Protein AF-A0AA38R5N2-F1 (afdb_monomer_lite)

Sequence (554 aa):
MSFAVANASRLKPEIRLAQAVSEFEASLSGEQKATFRAQRSKASLSPPQIGDVRAVVAEIDRTSGGKVGARCFGPRLISLLQAVQQFAGLGDILVGGSQNLIACGVWSVVRLTLLLLSGGASSLEKLSLLFMRVGRSAPRYELLAILYPRSKALRSDLSEYFIVVVKLCQHVMRLANKSVLATLIGSVDESSLKSLEADLELWSSSIREQVGILTSQRVEEEAKENSRFRSVVARMAVPLSQSKVFEMQLRWLKACSSYRHEKTWKFLRKRGNATAFKNDKEYRTWRTESRSSTFIVSGKLGSGKSILLANIVDDLSIGNKKANIMYFFCRHDDPESLTTRSVTGSFARQVLQFLFDNNDEIVKSLRSLRPPLDEDGILASLEYVIPREHCAYFILDGLDECDENARITILDTMRRFQDIFNLHLWELGTRDPGLLREIENALLEGAQGMFLWVVLQIDCICMEKTDGGIRESIGNLPSDLYSLFCRVLDKSKRLAPLFQPKILKCLLAAYRPLTAEELREALAVKAGITIRHRDWEVNDILSKFSSQQQESVL

Organism: NCBI:txid41990

Structure (mmCIF, N/CA/C/O backbone):
data_AF-A0AA38R5N2-F1
#
_entry.id   AF-A0AA38R5N2-F1
#
loop_
_atom_site.group_PDB
_atom_site.id
_atom_site.type_symbol
_atom_site.label_atom_id
_atom_site.label_alt_id
_atom_site.label_comp_id
_atom_site.label_asym_id
_atom_site.label_entity_id
_atom_site.label_seq_id
_atom_site.pdbx_PDB_ins_code
_atom_site.Cartn_x
_atom_site.Cartn_y
_atom_site.Cartn_z
_atom_site.occupancy
_atom_site.B_iso_or_equiv
_atom_site.auth_seq_id
_atom_site.auth_comp_id
_atom_site.auth_asym_id
_atom_site.auth_atom_id
_atom_site.pdbx_PDB_model_num
ATOM 1 N N . MET A 1 1 ? -33.675 17.763 23.054 1.00 36.62 1 MET A N 1
ATOM 2 C CA . MET A 1 1 ? -32.338 17.446 22.493 1.00 36.62 1 MET A CA 1
ATOM 3 C C . MET A 1 1 ? -31.147 17.939 23.336 1.00 36.62 1 MET A C 1
ATOM 5 O O . MET A 1 1 ? -30.053 17.450 23.102 1.00 36.62 1 MET A O 1
ATOM 9 N N . SER A 1 2 ? -31.295 18.822 24.337 1.00 36.31 2 SER A N 1
ATOM 10 C CA . SER A 1 2 ? -30.145 19.353 25.109 1.00 36.31 2 SER A CA 1
ATOM 11 C C . SER A 1 2 ? -29.443 18.346 26.042 1.00 36.31 2 SER A C 1
ATOM 13 O O . SER A 1 2 ? -28.222 18.382 26.163 1.00 36.31 2 SER A O 1
ATOM 15 N N . PHE A 1 3 ? -30.173 17.407 26.659 1.00 30.20 3 PHE A N 1
ATOM 16 C CA . PHE A 1 3 ? -29.597 16.448 27.622 1.00 30.20 3 PHE A CA 1
ATOM 17 C C . PHE A 1 3 ? -28.591 15.444 27.023 1.00 30.20 3 PHE A C 1
ATOM 19 O O . PHE A 1 3 ? -27.692 14.988 27.726 1.00 30.20 3 PHE A O 1
ATOM 26 N N . ALA A 1 4 ? -28.703 15.111 25.732 1.00 36.00 4 ALA A N 1
ATOM 27 C CA . ALA A 1 4 ? -27.785 14.172 25.078 1.00 36.00 4 ALA A CA 1
ATOM 28 C C . ALA A 1 4 ? -26.393 14.787 24.834 1.00 36.00 4 ALA A C 1
ATOM 30 O O . ALA A 1 4 ? -25.376 14.115 24.993 1.00 36.00 4 ALA A O 1
ATOM 31 N N . VAL A 1 5 ? -26.342 16.083 24.507 1.00 37.44 5 VAL A N 1
ATOM 32 C CA . VAL A 1 5 ? -25.090 16.805 24.225 1.00 37.44 5 VAL A CA 1
ATOM 33 C C . VAL A 1 5 ? -24.289 17.043 25.512 1.00 37.44 5 VAL A C 1
ATOM 35 O O . VAL A 1 5 ? -23.068 16.907 25.511 1.00 37.44 5 VAL A O 1
ATOM 38 N N . ALA A 1 6 ? -24.967 17.315 26.633 1.00 33.97 6 ALA A N 1
ATOM 39 C CA . ALA A 1 6 ? -24.325 17.560 27.928 1.00 33.97 6 ALA A CA 1
ATOM 40 C C . ALA A 1 6 ? -23.650 16.317 28.546 1.00 33.97 6 ALA A C 1
ATOM 42 O O . ALA A 1 6 ? -22.677 16.457 29.283 1.00 33.97 6 ALA A O 1
ATOM 43 N N . ASN A 1 7 ? -24.131 15.104 28.244 1.00 39.25 7 ASN A N 1
ATOM 44 C CA . ASN A 1 7 ? -23.520 13.863 28.737 1.00 39.25 7 ASN A CA 1
ATOM 45 C C . ASN A 1 7 ? -22.352 13.366 27.871 1.00 39.25 7 ASN A C 1
ATOM 47 O O . ASN A 1 7 ? -21.502 12.631 28.374 1.00 39.25 7 ASN A O 1
ATOM 51 N N . ALA A 1 8 ? -22.261 13.784 26.603 1.00 44.62 8 ALA A N 1
ATOM 52 C CA . ALA A 1 8 ? -21.183 13.360 25.710 1.00 44.62 8 ALA A CA 1
ATOM 53 C C . ALA A 1 8 ? -19.791 13.725 26.265 1.00 44.62 8 ALA A C 1
ATOM 55 O O . ALA A 1 8 ? -18.882 12.901 26.231 1.00 44.62 8 ALA A O 1
ATOM 56 N N . SER A 1 9 ? -19.632 14.907 26.869 1.00 48.47 9 SER A N 1
ATOM 57 C CA . SER A 1 9 ? -18.353 15.378 27.432 1.00 48.47 9 SER A CA 1
ATOM 58 C C . SER A 1 9 ? -17.844 14.586 28.647 1.00 48.47 9 SER A C 1
ATOM 60 O O . SER A 1 9 ? -16.679 14.729 29.012 1.00 48.47 9 SER A O 1
ATOM 62 N N . ARG A 1 10 ? -18.672 13.730 29.267 1.00 59.59 10 ARG A N 1
ATOM 63 C CA . ARG A 1 10 ? -18.277 12.863 30.398 1.00 59.59 10 ARG A CA 1
ATOM 64 C C . ARG A 1 10 ? -17.875 11.445 29.982 1.00 59.59 10 ARG A C 1
ATOM 66 O O . ARG A 1 10 ? -17.356 10.694 30.807 1.00 59.59 10 ARG A O 1
ATOM 73 N N . LEU A 1 11 ? -18.122 11.053 28.732 1.00 75.25 11 LEU A N 1
ATOM 74 C CA . LEU A 1 11 ? -17.823 9.708 28.245 1.00 75.25 11 LEU A CA 1
ATOM 75 C C . LEU A 1 11 ? -16.358 9.583 27.813 1.00 75.25 11 LEU A C 1
ATOM 77 O O . LEU A 1 11 ? -15.803 10.472 27.157 1.00 75.25 11 LEU A O 1
ATOM 81 N N . LYS A 1 12 ? -15.746 8.436 28.144 1.00 85.06 12 LYS A N 1
ATOM 82 C CA . LYS A 1 12 ? -14.388 8.096 27.698 1.00 85.06 12 LYS A CA 1
ATOM 83 C C . LYS A 1 12 ? -14.304 8.157 26.156 1.00 85.06 12 LYS A C 1
ATOM 85 O O . LYS A 1 12 ? -15.274 7.747 25.508 1.00 85.06 12 LYS A O 1
ATOM 90 N N . PRO A 1 13 ? -13.190 8.627 25.564 1.00 85.88 13 PRO A N 1
ATOM 91 C CA . PRO A 1 13 ? -13.033 8.754 24.111 1.00 85.88 13 PRO A CA 1
ATOM 92 C C . PRO A 1 13 ? -13.391 7.481 23.331 1.00 85.88 13 PRO A C 1
ATOM 94 O O . PRO A 1 13 ? -14.073 7.552 22.313 1.00 85.88 13 PRO A O 1
ATOM 97 N N . GLU A 1 14 ? -13.034 6.304 23.846 1.00 83.69 14 GLU A N 1
ATOM 98 C CA . GLU A 1 14 ? -13.317 5.010 23.216 1.00 83.69 14 GLU A CA 1
ATOM 99 C C . GLU A 1 14 ? -14.833 4.728 23.131 1.00 83.69 14 GLU A C 1
ATOM 101 O O . GLU A 1 14 ? -15.327 4.182 22.143 1.00 83.69 14 GLU A O 1
ATOM 106 N N . ILE A 1 15 ? -15.598 5.158 24.144 1.00 86.12 15 ILE A N 1
ATOM 107 C CA . ILE A 1 15 ? -17.066 5.045 24.180 1.00 86.12 15 ILE A CA 1
ATOM 108 C C . ILE A 1 15 ? -17.693 6.043 23.201 1.00 86.12 15 ILE A C 1
ATOM 110 O O . ILE A 1 15 ? -18.629 5.696 22.482 1.00 86.12 15 ILE A O 1
ATOM 114 N N . ARG A 1 16 ? -17.152 7.266 23.114 1.00 91.06 16 ARG A N 1
ATOM 115 C CA . ARG A 1 16 ? -17.596 8.260 22.124 1.00 91.06 16 ARG A CA 1
ATOM 116 C C . ARG A 1 16 ? -17.318 7.821 20.688 1.00 91.06 16 ARG A C 1
ATOM 118 O O . ARG A 1 16 ? -18.138 8.092 19.816 1.00 91.06 16 ARG A O 1
ATOM 125 N N . LEU A 1 17 ? -16.227 7.098 20.439 1.00 91.50 17 LEU A N 1
ATOM 126 C CA . LEU A 1 17 ? -15.952 6.499 19.133 1.00 91.50 17 LEU A CA 1
ATOM 127 C C . LEU A 1 17 ? -16.977 5.406 18.794 1.00 91.50 17 LEU A C 1
ATOM 129 O O . LEU A 1 17 ? -17.534 5.408 17.696 1.00 91.50 17 LEU A O 1
ATOM 133 N N . ALA A 1 18 ? -17.297 4.525 19.750 1.00 88.62 18 ALA A N 1
ATOM 134 C CA . ALA A 1 18 ? -18.359 3.529 19.591 1.00 88.62 18 ALA A CA 1
ATOM 135 C C . ALA A 1 18 ? -19.725 4.175 19.291 1.00 88.62 18 ALA A C 1
ATOM 137 O O . ALA A 1 18 ? -20.458 3.711 18.412 1.00 88.62 18 ALA A O 1
ATOM 138 N N . GLN A 1 19 ? -20.044 5.271 19.985 1.00 91.56 19 GLN A N 1
ATOM 139 C CA . GLN A 1 19 ? -21.247 6.065 19.753 1.00 91.56 19 GLN A CA 1
ATOM 140 C C . GLN A 1 19 ? -21.249 6.680 18.345 1.00 91.56 19 GLN A C 1
ATOM 142 O O . GLN A 1 19 ? -22.206 6.467 17.610 1.00 91.56 19 GLN A O 1
ATOM 147 N N . ALA A 1 20 ? -20.173 7.349 17.919 1.00 92.94 20 ALA A N 1
ATOM 148 C CA . ALA A 1 20 ? -20.084 7.980 16.598 1.00 92.94 20 ALA A CA 1
ATOM 149 C C . ALA A 1 20 ? -20.241 6.973 15.438 1.00 92.94 20 ALA A C 1
ATOM 151 O O . ALA A 1 20 ? -20.910 7.264 14.441 1.00 92.94 20 ALA A O 1
ATOM 152 N N . VAL A 1 21 ? -19.668 5.769 15.572 1.00 92.25 21 VAL A N 1
ATOM 153 C CA . VAL A 1 21 ? -19.854 4.664 14.610 1.00 92.25 21 VAL A CA 1
ATOM 154 C C . VAL A 1 21 ? -21.311 4.178 14.600 1.00 92.25 21 VAL A C 1
ATOM 156 O O . VAL A 1 21 ? -21.865 3.920 13.532 1.00 92.25 21 VAL A O 1
ATOM 159 N N . SER A 1 22 ? -21.956 4.097 15.766 1.00 91.69 22 SER A N 1
ATOM 160 C CA . SER A 1 22 ? -23.364 3.687 15.887 1.00 91.69 22 SER A CA 1
ATOM 161 C C . SER A 1 22 ? -24.330 4.741 15.325 1.00 91.69 22 SER A C 1
ATOM 163 O O . SER A 1 22 ? -25.304 4.397 14.661 1.00 91.69 22 SER A O 1
ATOM 165 N N . GLU A 1 23 ? -24.033 6.027 15.522 1.00 92.00 23 GLU A N 1
ATOM 166 C CA . GLU A 1 23 ? -24.751 7.158 14.921 1.00 92.00 23 GLU A CA 1
ATOM 167 C C . GLU A 1 23 ? -24.590 7.187 13.394 1.00 92.00 23 GLU A C 1
ATOM 169 O O . GLU A 1 23 ? -25.559 7.448 12.681 1.00 92.00 23 GLU A O 1
ATOM 174 N N . PHE A 1 24 ? -23.402 6.849 12.871 1.00 92.00 24 PHE A N 1
ATOM 175 C CA . PHE A 1 24 ? -23.219 6.653 11.430 1.00 92.00 24 PHE A CA 1
ATOM 176 C C . PHE A 1 24 ? -24.101 5.502 10.927 1.00 92.00 24 PHE A C 1
ATOM 178 O O . PHE A 1 24 ? -24.871 5.715 9.994 1.00 92.00 24 PHE A O 1
ATOM 185 N N . GLU A 1 25 ? -24.075 4.327 11.571 1.00 91.50 25 GLU A N 1
ATOM 186 C CA . GLU A 1 25 ? -24.919 3.177 11.199 1.00 91.50 25 GLU A CA 1
ATOM 187 C C . GLU A 1 25 ? -26.427 3.508 11.243 1.00 91.50 25 GLU A C 1
ATOM 189 O O . GLU A 1 25 ? -27.204 3.017 10.419 1.00 91.50 25 GLU A O 1
ATOM 194 N N . ALA A 1 26 ? -26.857 4.356 12.181 1.00 89.00 26 ALA A N 1
ATOM 195 C CA . ALA A 1 26 ? -28.236 4.831 12.279 1.00 89.00 26 ALA A CA 1
ATOM 196 C C . ALA A 1 26 ? -28.640 5.797 11.147 1.00 89.00 26 ALA A C 1
ATOM 198 O O . ALA A 1 26 ? -29.826 5.892 10.842 1.00 89.00 26 ALA A O 1
ATOM 199 N N . SER A 1 27 ? -27.680 6.478 10.511 1.00 87.12 27 SER A N 1
ATOM 200 C CA . SER A 1 27 ? -27.918 7.428 9.410 1.00 87.12 27 SER A CA 1
ATOM 201 C C . SER A 1 27 ? -28.007 6.793 8.010 1.00 87.12 27 SER A C 1
ATOM 203 O O . SER A 1 27 ? -28.293 7.494 7.038 1.00 87.12 27 SER A O 1
ATOM 205 N N . LEU A 1 28 ? -27.758 5.484 7.897 1.00 87.44 28 LEU A N 1
ATOM 206 C CA . LEU A 1 28 ? -27.750 4.737 6.634 1.00 87.44 28 LEU A CA 1
ATOM 207 C C . LEU A 1 28 ? -29.149 4.248 6.222 1.00 87.44 28 LEU A C 1
ATOM 209 O O . LEU A 1 28 ? -29.968 3.887 7.070 1.00 87.44 28 LEU A O 1
ATOM 213 N N . SER A 1 29 ? -29.389 4.138 4.910 1.00 86.12 29 SER A N 1
ATOM 214 C CA . SER A 1 29 ? -30.563 3.428 4.373 1.00 86.12 29 SER A CA 1
ATOM 215 C C . SER A 1 29 ? -30.505 1.921 4.681 1.00 86.12 29 SER A C 1
ATOM 217 O O . SER A 1 29 ? -29.450 1.394 5.030 1.00 86.12 29 SER A O 1
ATOM 219 N N . GLY A 1 30 ? -31.620 1.194 4.532 1.00 86.69 30 GLY A N 1
ATOM 220 C CA . GLY A 1 30 ? -31.679 -0.245 4.845 1.00 86.69 30 GLY A CA 1
ATOM 221 C C . GLY A 1 30 ? -30.614 -1.088 4.124 1.00 86.69 30 GLY A C 1
ATOM 222 O O . GLY A 1 30 ? -29.920 -1.884 4.757 1.00 86.69 30 GLY A O 1
ATOM 223 N N . GLU A 1 31 ? -30.420 -0.854 2.825 1.00 86.06 31 GLU A N 1
ATOM 224 C CA . GLU A 1 31 ? -29.414 -1.533 1.996 1.00 86.06 31 GLU A CA 1
ATOM 225 C C . GLU A 1 31 ? -27.975 -1.132 2.368 1.00 86.06 31 GLU A C 1
ATOM 227 O O . GLU A 1 31 ? -27.096 -1.985 2.540 1.00 86.06 31 GLU A O 1
ATOM 232 N N . GLN A 1 32 ? -27.735 0.167 2.579 1.00 87.25 32 GLN A N 1
ATOM 233 C CA . GLN A 1 32 ? -26.442 0.683 3.040 1.00 87.25 32 GLN A CA 1
ATOM 234 C C . GLN A 1 32 ? -26.071 0.097 4.411 1.00 87.25 32 GLN A C 1
ATOM 236 O O . GLN A 1 32 ? -24.919 -0.265 4.644 1.00 87.25 32 GLN A O 1
ATOM 241 N N . LYS A 1 33 ? -27.053 -0.051 5.308 1.00 90.44 33 LYS A N 1
ATOM 242 C CA . LYS A 1 33 ? -26.898 -0.613 6.654 1.00 90.44 33 LYS A CA 1
ATOM 243 C C . LYS A 1 33 ? -26.622 -2.116 6.628 1.00 90.44 33 LYS A C 1
ATOM 245 O O . LYS A 1 33 ? -25.773 -2.584 7.385 1.00 90.44 33 LYS A O 1
ATOM 250 N N . ALA A 1 34 ? -27.274 -2.868 5.738 1.00 88.81 34 ALA A N 1
ATOM 251 C CA . ALA A 1 34 ? -26.954 -4.276 5.499 1.00 88.81 34 ALA A CA 1
ATOM 252 C C . ALA A 1 34 ? -25.512 -4.437 4.984 1.00 88.81 34 ALA A C 1
ATOM 254 O O . ALA A 1 34 ? -24.736 -5.218 5.539 1.00 88.81 34 ALA A O 1
ATOM 255 N N . THR A 1 35 ? -25.119 -3.618 4.002 1.00 87.81 35 THR A N 1
ATOM 256 C CA . THR A 1 35 ? -23.755 -3.585 3.450 1.00 87.81 35 THR A CA 1
ATOM 257 C C . THR A 1 35 ? -22.715 -3.233 4.518 1.00 87.81 35 THR A C 1
ATOM 259 O O . THR A 1 35 ? -21.699 -3.919 4.641 1.00 87.81 35 THR A O 1
ATOM 262 N N . PHE A 1 36 ? -22.977 -2.208 5.336 1.00 90.56 36 PHE A N 1
ATOM 263 C CA . PHE A 1 36 ? -22.122 -1.804 6.454 1.00 90.56 36 PHE A CA 1
ATOM 264 C C . PHE A 1 36 ? -21.910 -2.942 7.457 1.00 90.56 36 PHE A C 1
ATOM 266 O O . PHE A 1 36 ? -20.774 -3.246 7.817 1.00 90.56 36 PHE A O 1
ATOM 273 N N . ARG A 1 37 ? -22.997 -3.600 7.881 1.00 89.56 37 ARG A N 1
ATOM 274 C CA . ARG A 1 37 ? -22.950 -4.716 8.837 1.00 89.56 37 ARG A CA 1
ATOM 275 C C . ARG A 1 37 ? -22.151 -5.891 8.287 1.00 89.56 37 ARG A C 1
ATOM 277 O O . ARG A 1 37 ? -21.267 -6.378 8.980 1.00 89.56 37 ARG A O 1
ATOM 284 N N . ALA A 1 38 ? -22.385 -6.284 7.034 1.00 87.12 38 ALA A N 1
ATOM 285 C CA . ALA A 1 38 ? -21.628 -7.353 6.385 1.00 87.12 38 ALA A CA 1
ATOM 286 C C . ALA A 1 38 ? -20.121 -7.035 6.301 1.00 87.12 38 ALA A C 1
ATOM 288 O O . ALA A 1 38 ? -19.290 -7.890 6.611 1.00 87.12 38 ALA A O 1
ATOM 289 N N . GLN A 1 39 ? -19.753 -5.796 5.945 1.00 86.12 39 GLN A N 1
ATOM 290 C CA . GLN A 1 39 ? -18.352 -5.354 5.928 1.00 86.12 39 GLN A CA 1
ATOM 291 C C . GLN A 1 39 ? -17.728 -5.365 7.331 1.00 86.12 39 GLN A C 1
ATOM 293 O O . GLN A 1 39 ? -16.624 -5.886 7.497 1.00 86.12 39 GLN A O 1
ATOM 298 N N . ARG A 1 40 ? -18.450 -4.865 8.341 1.00 87.31 40 ARG A N 1
ATOM 299 C CA . ARG A 1 40 ? -17.993 -4.805 9.736 1.00 87.31 40 ARG A CA 1
ATOM 300 C C . ARG A 1 40 ? -17.796 -6.193 10.338 1.00 87.31 40 ARG A C 1
ATOM 302 O O . ARG A 1 40 ? -16.748 -6.435 10.925 1.00 87.31 40 ARG A O 1
ATOM 309 N N . SER A 1 41 ? -18.749 -7.107 10.139 1.00 85.25 41 SER A N 1
ATOM 310 C CA . SER A 1 41 ? -18.642 -8.504 10.578 1.00 85.25 41 SER A CA 1
ATOM 311 C C . SER A 1 41 ? -17.479 -9.233 9.905 1.00 85.25 41 SER A C 1
ATOM 313 O O . SER A 1 41 ? -16.776 -9.992 10.568 1.00 85.25 41 SER A O 1
ATOM 315 N N . LYS A 1 42 ? -17.224 -8.977 8.612 1.00 82.88 42 LYS A N 1
ATOM 316 C CA . LYS A 1 42 ? -16.051 -9.536 7.930 1.00 82.88 42 LYS A CA 1
ATOM 317 C C . LYS A 1 42 ? -14.746 -8.998 8.530 1.00 82.88 42 LYS A C 1
ATOM 319 O O . LYS A 1 42 ? -13.857 -9.786 8.831 1.00 82.88 42 LYS A O 1
ATOM 324 N N . ALA A 1 43 ? -14.648 -7.683 8.728 1.00 81.00 43 ALA A N 1
ATOM 325 C CA . ALA A 1 43 ? -13.458 -7.045 9.287 1.00 81.00 43 ALA A CA 1
ATOM 326 C C . ALA A 1 43 ? -13.172 -7.480 10.739 1.00 81.00 43 ALA A C 1
ATOM 328 O O . ALA A 1 43 ? -12.017 -7.626 11.109 1.00 81.00 43 ALA A O 1
ATOM 329 N N . SER A 1 44 ? -14.197 -7.769 11.551 1.00 78.62 44 SER A N 1
ATOM 330 C CA . SER A 1 44 ? -13.994 -8.300 12.909 1.00 78.62 44 SER A CA 1
ATOM 331 C C . SER A 1 44 ? -13.537 -9.763 12.968 1.00 78.62 44 SER A C 1
ATOM 333 O O . SER A 1 44 ? -13.075 -10.194 14.016 1.00 78.62 44 SER A O 1
ATOM 335 N N . LEU A 1 45 ? -13.693 -10.535 11.884 1.00 77.00 45 LEU A N 1
ATOM 336 C CA . LEU A 1 45 ? -13.188 -11.915 11.781 1.00 77.00 45 LEU A CA 1
ATOM 337 C C . LEU A 1 45 ? -11.758 -11.979 11.229 1.00 77.00 45 LEU A C 1
ATOM 339 O O . LEU A 1 45 ? -11.052 -12.955 11.452 1.00 77.00 45 LEU A O 1
ATOM 343 N N . SER A 1 46 ? -11.361 -10.964 10.466 1.00 75.56 46 SER A N 1
ATOM 344 C CA . SER A 1 46 ? -10.030 -10.800 9.894 1.00 75.56 46 SER A CA 1
ATOM 345 C C . SER A 1 46 ? -9.804 -9.298 9.741 1.00 75.56 46 SER A C 1
ATOM 347 O O . SER A 1 46 ? -10.410 -8.708 8.835 1.00 75.56 46 SER A O 1
ATOM 349 N N . PRO A 1 47 ? -8.979 -8.669 10.601 1.00 78.12 47 PRO A N 1
ATOM 350 C CA . PRO A 1 47 ? -8.690 -7.243 10.517 1.00 78.12 47 PRO A CA 1
ATOM 351 C C . PRO A 1 47 ? -8.224 -6.855 9.109 1.00 78.12 47 PRO A C 1
ATOM 353 O O . PRO A 1 47 ? -7.579 -7.666 8.436 1.00 78.12 47 PRO A O 1
ATOM 356 N N . PRO A 1 48 ? -8.553 -5.641 8.633 1.00 82.12 48 PRO A N 1
ATOM 357 C CA . PRO A 1 48 ? -8.167 -5.216 7.298 1.00 82.12 48 PRO A CA 1
ATOM 358 C C . PRO A 1 48 ? -6.645 -5.183 7.181 1.00 82.12 48 PRO A C 1
ATOM 360 O O . PRO A 1 48 ? -5.957 -4.651 8.055 1.00 82.12 48 PRO A O 1
ATOM 363 N N . GLN A 1 49 ? -6.128 -5.713 6.079 1.00 79.00 49 GLN A N 1
ATOM 364 C CA . GLN A 1 49 ? -4.695 -5.769 5.806 1.00 79.00 49 GLN A CA 1
ATOM 365 C C . GLN A 1 49 ? -4.273 -4.705 4.792 1.00 79.00 49 GLN A C 1
ATOM 367 O O . GLN A 1 49 ? -5.102 -4.042 4.159 1.00 79.00 49 GLN A O 1
ATOM 372 N N . ILE A 1 50 ? -2.964 -4.540 4.585 1.00 76.25 50 ILE A N 1
ATOM 373 C CA . ILE A 1 50 ? -2.448 -3.584 3.591 1.00 76.25 50 ILE A CA 1
ATOM 374 C C . ILE A 1 50 ? -2.946 -3.896 2.163 1.00 76.25 50 ILE A C 1
ATOM 376 O O . ILE A 1 50 ? -3.102 -2.986 1.347 1.00 76.25 50 ILE A O 1
ATOM 380 N N . GLY A 1 51 ? -3.266 -5.164 1.874 1.00 74.38 51 GLY A N 1
ATOM 381 C CA . GLY A 1 51 ? -3.928 -5.591 0.638 1.00 74.38 51 GLY A CA 1
ATOM 382 C C . GLY A 1 51 ? -5.365 -5.072 0.496 1.00 74.38 51 GLY A C 1
ATOM 383 O O . GLY A 1 51 ? -5.742 -4.628 -0.588 1.00 74.38 51 GLY A O 1
ATOM 384 N N . ASP A 1 52 ? -6.150 -5.017 1.580 1.00 83.44 52 ASP A N 1
ATOM 385 C CA . ASP A 1 52 ? -7.521 -4.485 1.543 1.00 83.44 52 ASP A CA 1
ATOM 386 C C . ASP A 1 52 ? -7.549 -2.990 1.201 1.00 83.44 52 ASP A C 1
ATOM 388 O O . ASP A 1 52 ? -8.465 -2.535 0.515 1.00 83.44 52 ASP A O 1
ATOM 392 N N . VAL A 1 53 ? -6.533 -2.221 1.614 1.00 86.12 53 VAL A N 1
ATOM 393 C CA . VAL A 1 53 ? -6.380 -0.809 1.215 1.00 86.12 53 VAL A CA 1
ATOM 394 C C . VAL A 1 53 ? -6.236 -0.678 -0.301 1.00 86.12 53 VAL A C 1
ATOM 396 O O . VAL A 1 53 ? -6.902 0.169 -0.901 1.00 86.12 53 VAL A O 1
ATOM 399 N N . ARG A 1 54 ? -5.413 -1.530 -0.928 1.00 82.88 54 ARG A N 1
ATOM 400 C CA . ARG A 1 54 ? -5.252 -1.562 -2.392 1.00 82.88 54 ARG A CA 1
ATOM 401 C C . ARG A 1 54 ? -6.553 -1.987 -3.065 1.00 82.88 54 ARG A C 1
ATOM 403 O O . ARG A 1 54 ? -6.995 -1.317 -3.988 1.00 82.88 54 ARG A O 1
ATOM 410 N N . ALA A 1 55 ? -7.220 -3.020 -2.550 1.00 82.62 55 ALA A N 1
ATOM 411 C CA . ALA A 1 55 ? -8.496 -3.487 -3.085 1.00 82.62 55 ALA A CA 1
ATOM 412 C C . ALA A 1 55 ? -9.604 -2.414 -3.016 1.00 82.62 55 ALA A C 1
ATOM 414 O O . ALA A 1 55 ? -10.334 -2.249 -3.988 1.00 82.62 55 ALA A O 1
ATOM 415 N N . VAL A 1 56 ? -9.717 -1.644 -1.920 1.00 86.19 56 VAL A N 1
ATOM 416 C CA . VAL A 1 56 ? -10.629 -0.478 -1.827 1.00 86.19 56 VAL A CA 1
ATOM 417 C C . VAL A 1 56 ? -10.300 0.556 -2.906 1.00 86.19 56 VAL A C 1
ATOM 419 O O . VAL A 1 56 ? -11.191 1.041 -3.598 1.00 86.19 56 VAL A O 1
ATOM 422 N N . VAL A 1 57 ? -9.020 0.897 -3.044 1.00 85.38 57 VAL A N 1
ATOM 423 C CA . VAL A 1 57 ? -8.525 1.913 -3.981 1.00 85.38 57 VAL A CA 1
ATOM 424 C C . VAL A 1 57 ? -8.780 1.522 -5.434 1.00 85.38 57 VAL A C 1
ATOM 426 O O . VAL A 1 57 ? -9.352 2.311 -6.184 1.00 85.38 57 VAL A O 1
ATOM 429 N N . ALA A 1 58 ? -8.434 0.294 -5.804 1.00 79.94 58 ALA A N 1
ATOM 430 C CA . ALA A 1 58 ? -8.643 -0.246 -7.137 1.00 79.94 58 ALA A CA 1
ATOM 431 C C . ALA A 1 58 ? -10.143 -0.398 -7.464 1.00 79.94 58 ALA A C 1
ATOM 433 O O . ALA A 1 58 ? -10.562 -0.171 -8.597 1.00 79.94 58 ALA A O 1
ATOM 434 N N . GLU A 1 59 ? -10.982 -0.716 -6.471 1.00 82.94 59 GLU A N 1
ATOM 435 C CA . GLU A 1 59 ? -12.441 -0.768 -6.623 1.00 82.94 59 GLU A CA 1
ATOM 436 C C . GLU A 1 59 ? -13.049 0.621 -6.892 1.00 82.94 59 GLU A C 1
ATOM 438 O O . GLU A 1 59 ? -13.889 0.733 -7.784 1.00 82.94 59 GLU A O 1
ATOM 443 N N . ILE A 1 60 ? -12.572 1.672 -6.209 1.00 80.44 60 ILE A N 1
ATOM 444 C CA . ILE A 1 60 ? -12.963 3.078 -6.442 1.00 80.44 60 ILE A CA 1
ATOM 445 C C . ILE A 1 60 ? -12.485 3.574 -7.811 1.00 80.44 60 ILE A C 1
ATOM 447 O O . ILE A 1 60 ? -13.249 4.207 -8.540 1.00 80.44 60 ILE A O 1
ATOM 451 N N . ASP A 1 61 ? -11.237 3.291 -8.192 1.00 77.81 61 ASP A N 1
ATOM 452 C CA . ASP A 1 61 ? -10.720 3.671 -9.512 1.00 77.81 61 ASP A CA 1
ATOM 453 C C . ASP A 1 61 ? -11.454 2.915 -10.637 1.00 77.81 61 ASP A C 1
ATOM 455 O O . ASP A 1 61 ? -11.675 3.480 -11.706 1.00 77.81 61 ASP A O 1
ATOM 459 N N . ARG A 1 62 ? -11.918 1.678 -10.401 1.00 76.06 62 ARG A N 1
ATOM 460 C CA . ARG A 1 62 ? -12.737 0.913 -11.360 1.00 76.06 62 ARG A CA 1
ATOM 461 C C . ARG A 1 62 ? -14.130 1.514 -11.562 1.00 76.06 62 ARG A C 1
ATOM 463 O O . ARG A 1 62 ? -14.581 1.583 -12.702 1.00 76.06 62 ARG A O 1
ATOM 470 N N . THR A 1 63 ? -14.824 1.913 -10.496 1.00 72.38 63 THR A N 1
ATOM 471 C CA . THR A 1 63 ? -16.167 2.521 -10.597 1.00 72.38 63 THR A CA 1
ATOM 472 C C . THR A 1 63 ? -16.118 3.941 -11.159 1.00 72.38 63 THR A C 1
ATOM 474 O O . THR A 1 63 ? -16.992 4.318 -11.934 1.00 72.38 63 THR A O 1
ATOM 477 N N . SER A 1 64 ? -15.060 4.693 -10.849 1.00 67.38 64 SER A N 1
ATOM 478 C CA . SER A 1 64 ? -14.854 6.066 -11.338 1.00 67.38 64 SER A CA 1
ATOM 479 C C . SER A 1 64 ? -14.270 6.123 -12.759 1.00 67.38 64 SER A C 1
ATOM 481 O O . SER A 1 64 ? -14.429 7.116 -13.467 1.00 67.38 64 SER A O 1
ATOM 483 N N . GLY A 1 65 ? -13.550 5.074 -13.170 1.00 56.94 65 GLY A N 1
ATOM 484 C CA . GLY A 1 65 ? -12.649 5.062 -14.325 1.00 56.94 65 GLY A CA 1
ATOM 485 C C . GLY A 1 65 ? -13.198 4.422 -15.601 1.00 56.94 65 GLY A C 1
ATOM 486 O O . GLY A 1 65 ? -12.411 3.933 -16.406 1.00 56.94 65 GLY A O 1
ATOM 487 N N . GLY A 1 66 ? -14.518 4.406 -15.807 1.00 52.31 66 GLY A N 1
ATOM 488 C CA . GLY A 1 66 ? -15.185 3.729 -16.935 1.00 52.31 66 GLY A CA 1
ATOM 489 C C . GLY A 1 66 ? -14.905 4.275 -18.350 1.00 52.31 66 GLY A C 1
ATOM 490 O O . GLY A 1 66 ? -15.625 3.924 -19.280 1.00 52.31 66 GLY A O 1
ATOM 491 N N . LYS A 1 67 ? -13.899 5.141 -18.532 1.00 46.44 67 LYS A N 1
ATOM 492 C CA . LYS A 1 67 ? -13.463 5.690 -19.827 1.00 46.44 67 LYS A CA 1
ATOM 493 C C . LYS A 1 67 ? -11.935 5.701 -19.913 1.00 46.44 67 LYS A C 1
ATOM 495 O O . LYS A 1 67 ? -11.253 5.961 -18.920 1.00 46.44 67 LYS A O 1
ATOM 500 N N . VAL A 1 68 ? -11.399 5.468 -21.112 1.00 38.44 68 VAL A N 1
ATOM 501 C CA . VAL A 1 68 ? -9.968 5.651 -21.409 1.00 38.44 68 VAL A CA 1
ATOM 502 C C . VAL A 1 68 ? -9.577 7.099 -21.076 1.00 38.44 68 VAL A C 1
ATOM 504 O O . VAL A 1 68 ? -10.311 8.026 -21.408 1.00 38.44 68 VAL A O 1
ATOM 507 N N . GLY A 1 69 ? -8.467 7.292 -20.357 1.00 46.50 69 GLY A N 1
ATOM 508 C CA . GLY A 1 69 ? -8.020 8.616 -19.892 1.00 46.50 69 GLY A CA 1
ATOM 509 C C . GLY A 1 69 ? -8.698 9.156 -18.618 1.00 46.50 69 GLY A C 1
ATOM 510 O O . GLY A 1 69 ? -8.388 10.269 -18.197 1.00 46.50 69 GLY A O 1
ATOM 511 N N . ALA A 1 70 ? -9.595 8.404 -17.966 1.00 54.94 70 ALA A N 1
ATOM 512 C CA . ALA A 1 70 ? -10.233 8.846 -16.721 1.00 54.94 70 ALA A CA 1
ATOM 513 C C . ALA A 1 70 ? -9.237 9.028 -15.550 1.00 54.94 70 ALA A C 1
ATO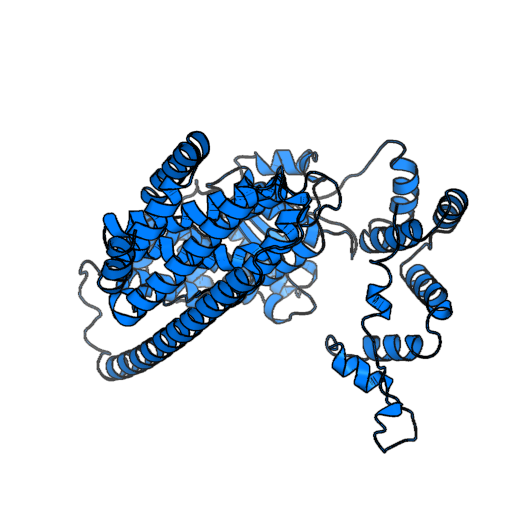M 515 O O . ALA A 1 70 ? -8.266 8.281 -15.407 1.00 54.94 70 ALA A O 1
ATOM 516 N N . ARG A 1 71 ? -9.509 10.017 -14.682 1.00 61.53 71 ARG A N 1
ATOM 517 C CA . ARG A 1 71 ? -8.670 10.378 -13.523 1.00 61.53 71 ARG A CA 1
ATOM 518 C C . ARG A 1 71 ? -8.665 9.273 -12.457 1.00 61.53 71 ARG A C 1
ATOM 520 O O . ARG A 1 71 ? -9.725 8.857 -11.999 1.00 61.53 71 ARG A O 1
ATOM 527 N N . CYS A 1 72 ? -7.478 8.879 -11.994 1.00 67.81 72 CYS A N 1
ATOM 528 C CA . CYS A 1 72 ? -7.312 7.978 -10.848 1.00 67.81 72 CYS A CA 1
ATOM 529 C C . CYS A 1 72 ? -7.392 8.767 -9.530 1.00 67.81 72 CYS A C 1
ATOM 531 O O . CYS A 1 72 ? -6.559 9.641 -9.259 1.00 67.81 72 CYS A O 1
ATOM 533 N N . PHE A 1 73 ? -8.367 8.439 -8.685 1.00 75.88 73 PHE A N 1
ATOM 534 C CA . PHE A 1 73 ? -8.573 9.065 -7.376 1.00 75.88 73 PHE A CA 1
ATOM 535 C C . PHE A 1 73 ? -7.927 8.261 -6.246 1.00 75.88 73 PHE A C 1
ATOM 537 O O . PHE A 1 73 ? -7.498 8.843 -5.247 1.00 75.88 73 PHE A O 1
ATOM 544 N N . GLY A 1 74 ? -7.768 6.952 -6.434 1.00 76.56 74 GLY A N 1
ATOM 545 C CA . GLY A 1 74 ? -7.100 6.013 -5.541 1.00 76.56 74 GLY A CA 1
ATOM 546 C C . GLY A 1 74 ? -5.845 6.553 -4.844 1.00 76.56 74 GLY A C 1
ATOM 547 O O . GLY A 1 74 ? -5.816 6.600 -3.608 1.00 76.56 74 GLY A O 1
ATOM 548 N N . PRO A 1 75 ? -4.839 7.074 -5.581 1.00 80.31 75 PRO A N 1
ATOM 549 C CA . PRO A 1 75 ? -3.599 7.612 -5.011 1.00 80.31 75 PRO A CA 1
ATOM 550 C C . PRO A 1 75 ? -3.764 8.735 -3.975 1.00 80.31 75 PRO A C 1
ATOM 552 O O . PRO A 1 75 ? -2.837 9.004 -3.208 1.00 80.31 75 PRO A O 1
ATOM 555 N N . ARG A 1 76 ? -4.918 9.413 -3.957 1.00 84.06 76 ARG A N 1
ATOM 556 C CA . ARG A 1 76 ? -5.262 10.472 -2.997 1.00 84.06 76 ARG A CA 1
ATOM 557 C C . ARG A 1 76 ? -5.795 9.910 -1.674 1.00 84.06 76 ARG A C 1
ATOM 559 O O . ARG A 1 76 ? -5.594 10.529 -0.635 1.00 84.06 76 ARG A O 1
ATOM 566 N N . LEU A 1 77 ? -6.427 8.736 -1.709 1.00 86.62 77 LEU A N 1
ATOM 567 C CA . LEU A 1 77 ? -7.162 8.133 -0.590 1.00 86.62 77 LEU A CA 1
ATOM 568 C C . LEU A 1 77 ? -6.303 7.188 0.268 1.00 86.62 77 LEU A C 1
ATOM 570 O O . LEU A 1 77 ? -6.566 7.035 1.462 1.00 86.62 77 LEU A O 1
ATOM 574 N N . ILE A 1 78 ? -5.256 6.586 -0.317 1.00 86.12 78 ILE A N 1
ATOM 575 C CA . ILE A 1 78 ? -4.437 5.545 0.335 1.00 86.12 78 ILE A CA 1
ATOM 576 C C . ILE A 1 78 ? -3.927 5.970 1.715 1.00 86.12 78 ILE A C 1
ATOM 578 O O . ILE A 1 78 ? -3.958 5.167 2.638 1.00 86.12 78 ILE A O 1
ATOM 582 N N . SER A 1 79 ? -3.452 7.207 1.881 1.00 88.69 79 SER A N 1
ATOM 583 C CA . SER A 1 79 ? -2.820 7.617 3.142 1.00 88.69 79 SER A CA 1
ATOM 584 C C . SER A 1 79 ? -3.784 7.614 4.335 1.00 88.69 79 SER A C 1
ATOM 586 O O . SER A 1 79 ? -3.375 7.238 5.430 1.00 88.69 79 SER A O 1
ATOM 588 N N . LEU A 1 80 ? -5.057 7.979 4.130 1.00 90.19 80 LEU A N 1
ATOM 589 C CA . LEU A 1 80 ? -6.076 7.859 5.176 1.00 90.19 80 LEU A CA 1
ATOM 590 C C . LEU A 1 80 ? -6.480 6.395 5.374 1.00 90.19 80 LEU A C 1
ATOM 592 O O . LEU A 1 80 ? -6.541 5.931 6.509 1.00 90.19 80 LEU A O 1
ATOM 596 N N . LEU A 1 81 ? -6.702 5.651 4.285 1.00 90.56 81 LEU A N 1
ATOM 597 C CA . LEU A 1 81 ? -7.050 4.228 4.361 1.00 90.56 81 LEU A CA 1
ATOM 598 C C . LEU A 1 81 ? -5.982 3.413 5.109 1.00 90.56 81 LEU A C 1
ATOM 600 O O . LEU A 1 81 ? -6.340 2.588 5.938 1.00 90.56 81 LEU A O 1
ATOM 604 N N . GLN A 1 82 ? -4.693 3.697 4.902 1.00 89.38 82 GLN A N 1
ATOM 605 C CA . GLN A 1 82 ? -3.580 3.107 5.657 1.00 89.38 82 GLN A CA 1
ATOM 606 C C . GLN A 1 82 ? -3.654 3.419 7.158 1.00 89.38 82 GLN A C 1
ATOM 608 O O . GLN A 1 82 ? -3.435 2.528 7.968 1.00 89.38 82 GLN A O 1
ATOM 613 N N . ALA A 1 83 ? -3.979 4.654 7.551 1.00 89.19 83 ALA A N 1
ATOM 614 C CA . ALA A 1 83 ? -4.099 5.009 8.968 1.00 89.19 83 ALA A CA 1
ATOM 615 C C . ALA A 1 83 ? -5.293 4.308 9.641 1.00 89.19 83 ALA A C 1
ATOM 617 O O . ALA A 1 83 ? -5.172 3.796 10.752 1.00 89.19 83 ALA A O 1
ATOM 618 N N . VAL A 1 84 ? -6.435 4.233 8.948 1.00 90.75 84 VAL A N 1
ATOM 619 C CA . VAL A 1 84 ? -7.630 3.524 9.436 1.00 90.75 84 VAL A CA 1
ATOM 620 C C . VAL A 1 84 ? -7.386 2.009 9.494 1.00 90.75 84 VAL A C 1
ATOM 622 O O . VAL A 1 84 ? -7.817 1.361 10.442 1.00 90.75 84 VAL A O 1
ATOM 625 N N . GLN A 1 85 ? -6.659 1.451 8.521 1.00 89.94 85 GLN A N 1
ATOM 626 C CA . GLN A 1 85 ? -6.239 0.048 8.499 1.00 89.94 85 GLN A CA 1
ATOM 627 C C . GLN A 1 85 ? -5.320 -0.279 9.684 1.00 89.94 85 GLN A C 1
ATOM 629 O O . GLN A 1 85 ? -5.603 -1.215 10.427 1.00 89.94 85 GLN A O 1
ATOM 634 N N . GLN A 1 86 ? -4.280 0.530 9.917 1.00 86.19 86 GLN A N 1
ATOM 635 C CA . GLN A 1 86 ? -3.383 0.360 11.063 1.00 86.19 86 GLN A CA 1
ATOM 636 C C . GLN A 1 86 ? -4.145 0.433 12.391 1.00 86.19 86 GLN A C 1
ATOM 638 O O . GLN A 1 86 ? -3.934 -0.411 13.257 1.00 86.19 86 GLN A O 1
ATOM 643 N N . PHE A 1 87 ? -5.079 1.379 12.540 1.00 86.94 87 PHE A N 1
ATOM 644 C CA . PHE A 1 87 ? -5.921 1.478 13.735 1.00 86.94 87 PHE A CA 1
ATOM 645 C C . PHE A 1 87 ? -6.852 0.272 13.926 1.00 86.94 87 PHE A C 1
ATOM 647 O O . PHE A 1 87 ? -6.997 -0.209 15.048 1.00 86.94 87 PHE A O 1
ATOM 654 N N . ALA A 1 88 ? -7.444 -0.257 12.852 1.00 85.81 88 ALA A N 1
ATOM 655 C CA . ALA A 1 88 ? -8.233 -1.485 12.913 1.00 85.81 88 ALA A CA 1
ATOM 656 C C . ALA A 1 88 ? -7.386 -2.694 13.354 1.00 85.81 88 ALA A C 1
ATOM 658 O O . ALA A 1 88 ? -7.831 -3.457 14.210 1.00 85.81 88 ALA A O 1
ATOM 659 N N . GLY A 1 89 ? -6.140 -2.804 12.876 1.00 77.06 89 GLY A N 1
ATOM 660 C CA . GLY A 1 89 ? -5.182 -3.818 13.334 1.00 77.06 89 GLY A CA 1
ATOM 661 C C . GLY A 1 89 ? -4.848 -3.738 14.833 1.00 77.06 89 GLY A C 1
ATOM 662 O O . GLY A 1 89 ? -4.706 -4.770 15.484 1.00 77.06 89 GLY A O 1
ATOM 663 N N . LEU A 1 90 ? -4.804 -2.538 15.431 1.00 75.38 90 LEU A N 1
ATOM 664 C CA . LEU A 1 90 ? -4.600 -2.387 16.886 1.00 75.38 90 LEU A CA 1
ATOM 665 C C . LEU A 1 90 ? -5.732 -3.006 17.720 1.00 75.38 90 LEU A C 1
ATOM 667 O O . LEU A 1 90 ? -5.490 -3.453 18.842 1.00 75.38 90 LEU A O 1
ATOM 671 N N . GLY A 1 91 ? -6.961 -3.008 17.192 1.00 65.56 91 GLY A N 1
ATOM 672 C CA . GLY A 1 91 ? -8.141 -3.492 17.907 1.00 65.56 91 GLY A CA 1
ATOM 673 C C . GLY A 1 91 ? -8.077 -4.986 18.222 1.00 65.56 91 GLY A C 1
ATOM 674 O O . GLY A 1 91 ? -8.505 -5.400 19.299 1.00 65.56 91 GLY A O 1
ATOM 675 N N . ASP A 1 92 ? -7.505 -5.772 17.310 1.00 60.94 92 ASP A N 1
ATOM 676 C CA . ASP A 1 92 ? -7.365 -7.224 17.438 1.00 60.94 92 ASP A CA 1
ATOM 677 C C . ASP A 1 92 ? -6.179 -7.623 18.330 1.00 60.94 92 ASP A C 1
ATOM 679 O O . ASP A 1 92 ? -6.300 -8.472 19.211 1.00 60.94 92 ASP A O 1
ATOM 683 N N . ILE A 1 93 ? -5.044 -6.934 18.174 1.00 55.72 93 ILE A N 1
ATOM 684 C CA . ILE A 1 93 ? -3.785 -7.306 18.836 1.00 55.72 93 ILE A CA 1
ATOM 685 C C . ILE A 1 93 ? -3.805 -7.007 20.350 1.00 55.72 93 ILE A C 1
ATOM 687 O O . ILE A 1 93 ? -3.040 -7.627 21.084 1.00 55.72 93 ILE A O 1
ATOM 691 N N . LEU A 1 94 ? -4.611 -6.047 20.844 1.00 49.03 94 LEU A N 1
ATOM 692 C CA . LEU A 1 94 ? -4.322 -5.409 22.148 1.00 49.03 94 LEU A CA 1
ATOM 693 C C . LEU A 1 94 ? -5.484 -5.171 23.126 1.00 49.03 94 LEU A C 1
ATOM 695 O O . LEU A 1 94 ? -5.198 -4.872 24.287 1.00 49.03 94 LEU A O 1
ATOM 699 N N . VAL A 1 95 ? -6.760 -5.208 22.714 1.00 51.25 95 VAL A N 1
ATOM 700 C CA . VAL A 1 95 ? -7.833 -4.619 23.560 1.00 51.25 95 VAL A CA 1
ATOM 701 C C . VAL A 1 95 ? -9.169 -5.371 23.615 1.00 51.25 95 VAL A C 1
ATOM 703 O O . VAL A 1 95 ? -10.139 -4.874 24.193 1.00 51.25 95 VAL A O 1
ATOM 706 N N . GLY A 1 96 ? -9.208 -6.601 23.101 1.00 54.47 96 GLY A N 1
ATOM 707 C CA . GLY A 1 96 ? -10.360 -7.496 23.213 1.00 54.47 96 GLY A CA 1
ATOM 708 C C . GLY A 1 96 ? -11.516 -7.169 22.259 1.00 54.47 96 GLY A C 1
ATOM 709 O O . GLY A 1 96 ? -11.587 -6.103 21.643 1.00 54.47 96 GLY A O 1
ATOM 710 N N . GLY A 1 97 ? -12.450 -8.118 22.137 1.00 57.53 97 GLY A N 1
ATOM 711 C CA . GLY A 1 97 ? -13.425 -8.149 21.038 1.00 57.53 97 GLY A CA 1
ATOM 712 C C . GLY A 1 97 ? -14.290 -6.893 20.875 1.00 57.53 97 GLY A C 1
ATOM 713 O O . GLY A 1 97 ? -14.621 -6.522 19.751 1.00 57.53 97 GLY A O 1
ATOM 714 N N . SER A 1 98 ? -14.622 -6.185 21.960 1.00 58.00 98 SER A N 1
ATOM 715 C CA . SER A 1 98 ? -15.437 -4.965 21.882 1.00 58.00 98 SER A CA 1
ATOM 716 C C . SER A 1 98 ? -14.708 -3.786 21.230 1.00 58.00 98 SER A C 1
ATOM 718 O O . SER A 1 98 ? -15.348 -3.017 20.515 1.00 58.00 98 SER A O 1
ATOM 720 N N . GLN A 1 99 ? -13.389 -3.650 21.408 1.00 64.62 99 GLN A N 1
ATOM 721 C CA . GLN A 1 99 ? -12.614 -2.589 20.754 1.00 64.62 99 GLN A CA 1
ATOM 722 C C . GLN A 1 99 ? -12.245 -2.943 19.314 1.00 64.62 99 GLN A C 1
ATOM 724 O O . GLN A 1 99 ? -12.326 -2.067 18.451 1.00 64.62 99 GLN A O 1
ATOM 729 N N . ASN A 1 100 ? -11.968 -4.221 19.021 1.00 74.75 100 ASN A N 1
ATOM 730 C CA . ASN A 1 100 ? -11.856 -4.708 17.642 1.00 74.75 100 ASN A CA 1
ATOM 731 C C . ASN A 1 100 ? -13.130 -4.349 16.837 1.00 74.75 100 ASN A C 1
ATOM 733 O O . ASN A 1 100 ? -13.061 -3.686 15.800 1.00 74.75 100 ASN A O 1
ATOM 737 N N . LEU A 1 101 ? -14.322 -4.628 17.386 1.00 77.81 101 LEU A N 1
ATOM 738 C CA . LEU A 1 101 ? -15.610 -4.260 16.775 1.00 77.81 101 LEU A CA 1
ATOM 739 C C . LEU A 1 101 ? -15.815 -2.749 16.551 1.00 77.81 101 LEU A C 1
ATOM 741 O O . LEU A 1 101 ? -16.615 -2.374 15.685 1.00 77.81 101 LEU A O 1
ATOM 745 N N . ILE A 1 102 ? -15.153 -1.876 17.319 1.00 84.19 102 ILE A N 1
ATOM 746 C CA . ILE A 1 102 ? -15.201 -0.415 17.132 1.00 84.19 102 ILE A CA 1
ATOM 747 C C . ILE A 1 102 ? -14.232 0.001 16.021 1.00 84.19 102 ILE A C 1
ATOM 749 O O . ILE A 1 102 ? -14.645 0.689 15.088 1.00 84.19 102 ILE A O 1
ATOM 753 N N . ALA A 1 103 ? -12.979 -0.457 16.068 1.00 85.31 103 ALA A N 1
ATOM 754 C CA . ALA A 1 103 ? -11.946 -0.082 15.104 1.00 85.31 103 ALA A CA 1
ATOM 755 C C . ALA A 1 103 ? -12.249 -0.614 13.685 1.00 85.31 103 ALA A C 1
ATOM 757 O O . ALA A 1 103 ? -12.213 0.143 12.711 1.00 85.31 103 ALA A O 1
ATOM 758 N N . CYS A 1 104 ? -12.714 -1.863 13.569 1.00 87.19 104 CYS A N 1
ATOM 759 C CA . CYS A 1 104 ? -13.269 -2.420 12.328 1.00 87.19 104 CYS A CA 1
ATOM 760 C C . CYS A 1 104 ? -14.572 -1.727 11.883 1.00 87.19 104 CYS A C 1
ATOM 762 O O . CYS A 1 104 ? -14.900 -1.688 10.692 1.00 87.19 104 CYS A O 1
ATOM 764 N N . GLY A 1 105 ? -15.298 -1.115 12.824 1.00 89.19 105 GLY A N 1
ATOM 765 C CA . GLY A 1 105 ? -16.393 -0.191 12.537 1.00 89.19 105 GLY A CA 1
ATOM 766 C C . GLY A 1 105 ? -15.911 1.049 11.781 1.00 89.19 105 GLY A C 1
ATOM 767 O O . GLY A 1 105 ? -16.454 1.346 10.721 1.00 89.19 105 GLY A O 1
ATOM 768 N N . VAL A 1 106 ? -14.854 1.722 12.254 1.00 92.50 106 VAL A N 1
ATOM 769 C CA . VAL A 1 106 ? -14.259 2.901 11.584 1.00 92.50 106 VAL A CA 1
ATOM 770 C C . VAL A 1 106 ? -13.780 2.564 10.167 1.00 92.50 106 VAL A C 1
ATOM 772 O O . VAL A 1 106 ? -14.072 3.309 9.230 1.00 92.50 106 VAL A O 1
ATOM 775 N N . TRP A 1 107 ? -13.124 1.414 9.977 1.00 92.50 107 TRP A N 1
ATOM 776 C CA . TRP A 1 107 ? -12.767 0.912 8.641 1.00 92.50 107 TRP A CA 1
ATOM 777 C C . TRP A 1 107 ? -13.987 0.792 7.719 1.00 92.50 107 TRP A C 1
ATOM 779 O O . TRP A 1 107 ? -13.972 1.291 6.592 1.00 92.50 107 TRP A O 1
ATOM 789 N N . SER A 1 108 ? -15.071 0.202 8.222 1.00 92.00 108 SER A N 1
ATOM 790 C CA . SER A 1 108 ? -16.318 0.017 7.470 1.00 92.00 108 SER A CA 1
ATOM 791 C C . SER A 1 108 ? -17.017 1.347 7.153 1.00 92.00 108 SER A C 1
ATOM 793 O O . SER A 1 108 ? -17.568 1.498 6.064 1.00 92.00 108 SER A O 1
ATOM 795 N N . VAL A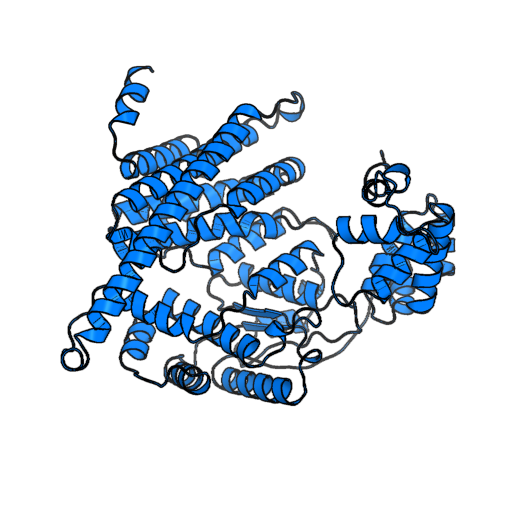 1 109 ? -16.948 2.340 8.053 1.00 93.69 109 VAL A N 1
ATOM 796 C CA . VAL A 1 109 ? -17.461 3.707 7.828 1.00 93.69 109 VAL A CA 1
ATOM 797 C C . VAL A 1 109 ? -16.748 4.352 6.638 1.00 93.69 109 VAL A C 1
ATOM 799 O O . VAL A 1 109 ? -17.398 4.828 5.704 1.00 93.69 109 VAL A O 1
ATOM 802 N N . VAL A 1 110 ? -15.411 4.347 6.651 1.00 92.31 110 VAL A N 1
ATOM 803 C CA . VAL A 1 110 ? -14.593 4.988 5.611 1.00 92.31 110 VAL A CA 1
ATOM 804 C C . VAL A 1 110 ? -14.728 4.247 4.279 1.00 92.31 110 VAL A C 1
ATOM 806 O O . VAL A 1 110 ? -14.968 4.884 3.253 1.00 92.31 110 VAL A O 1
ATOM 809 N N . ARG A 1 111 ? -14.657 2.906 4.284 1.00 90.62 111 ARG A N 1
ATOM 810 C CA . ARG A 1 111 ? -14.826 2.080 3.077 1.00 90.62 111 ARG A CA 1
ATOM 811 C C . ARG A 1 111 ? -16.191 2.304 2.421 1.00 90.62 111 ARG A C 1
ATOM 813 O O . ARG A 1 111 ? -16.235 2.553 1.218 1.00 90.62 111 ARG A O 1
ATOM 820 N N . LEU A 1 112 ? -17.289 2.242 3.181 1.00 89.50 112 LEU A N 1
ATOM 821 C CA . LEU A 1 112 ? -18.632 2.443 2.630 1.00 89.50 112 LEU A CA 1
ATOM 822 C C . LEU A 1 112 ? -18.803 3.856 2.061 1.00 89.50 112 LEU A C 1
ATOM 824 O O . LEU A 1 112 ? -19.297 4.005 0.946 1.00 89.50 112 LEU A O 1
ATOM 828 N N . THR A 1 113 ? -18.348 4.874 2.798 1.00 88.19 113 THR A N 1
ATOM 829 C CA . THR A 1 113 ? -18.429 6.277 2.365 1.00 88.19 113 THR A CA 1
ATOM 830 C C . THR A 1 113 ? -17.720 6.473 1.024 1.00 88.19 113 THR A C 1
ATOM 832 O O . THR A 1 113 ? -18.315 6.995 0.087 1.00 88.19 113 THR A O 1
ATOM 835 N N . LEU A 1 114 ? -16.477 6.003 0.887 1.00 85.88 114 LEU A N 1
ATOM 836 C CA . LEU A 1 114 ? -15.710 6.162 -0.352 1.00 85.88 114 LEU A CA 1
ATOM 837 C C . LEU A 1 114 ? -16.306 5.384 -1.538 1.00 85.88 114 LEU A C 1
ATOM 839 O O . LEU A 1 114 ? -16.320 5.903 -2.653 1.00 85.88 114 LEU A O 1
ATOM 843 N N . LEU A 1 115 ? -16.834 4.176 -1.310 1.00 81.88 115 LEU A N 1
ATOM 844 C CA . LEU A 1 115 ? -17.469 3.382 -2.368 1.00 81.88 115 LEU A CA 1
ATOM 845 C C . LEU A 1 115 ? -18.759 4.033 -2.883 1.00 81.88 115 LEU A C 1
ATOM 847 O O . LEU A 1 115 ? -18.935 4.128 -4.095 1.00 81.88 115 LEU A O 1
ATOM 851 N N . LEU A 1 116 ? -19.625 4.542 -2.001 1.00 79.19 116 LEU A N 1
ATOM 852 C CA . LEU A 1 116 ? -20.871 5.208 -2.409 1.00 79.19 116 LEU A CA 1
ATOM 853 C C . LEU A 1 116 ? -20.616 6.505 -3.196 1.00 79.19 116 LEU A C 1
ATOM 855 O O . LEU A 1 116 ? -21.353 6.819 -4.127 1.00 79.19 116 LEU A O 1
ATOM 859 N N . LEU A 1 117 ? -19.541 7.230 -2.878 1.00 73.94 117 LEU A N 1
ATOM 860 C CA . LEU A 1 117 ? -19.140 8.445 -3.599 1.00 73.94 117 LEU A CA 1
ATOM 861 C C . LEU A 1 117 ? -18.522 8.166 -4.974 1.00 73.94 117 LEU A C 1
ATOM 863 O O . LEU A 1 117 ? -18.532 9.043 -5.838 1.00 73.94 117 LEU A O 1
ATOM 867 N N . SER A 1 118 ? -17.985 6.962 -5.187 1.00 70.31 118 SER A N 1
ATOM 868 C CA . SER A 1 118 ? -17.290 6.602 -6.428 1.00 70.31 118 SER A CA 1
ATOM 869 C C . SER A 1 118 ? -18.197 6.544 -7.669 1.00 70.31 118 SER A C 1
ATOM 871 O O . SER A 1 118 ? -17.701 6.529 -8.790 1.00 70.31 118 SER A O 1
ATOM 873 N N . GLY A 1 119 ? -19.523 6.585 -7.487 1.00 62.34 119 GLY A N 1
ATOM 874 C CA . GLY A 1 119 ? -20.497 6.710 -8.576 1.00 62.34 119 GLY A CA 1
ATOM 875 C C . GLY A 1 119 ? -20.703 8.135 -9.120 1.00 62.34 119 GLY A C 1
ATOM 876 O O . GLY A 1 119 ? -21.411 8.294 -10.110 1.00 62.34 119 GLY A O 1
ATOM 877 N N . GLY A 1 120 ? -20.123 9.177 -8.502 1.00 63.03 120 GLY A N 1
ATOM 878 C CA . GLY A 1 120 ? -20.368 10.585 -8.860 1.00 63.03 120 GLY A CA 1
ATOM 879 C C . GLY A 1 120 ? -19.092 11.398 -9.101 1.00 63.03 120 GLY A C 1
ATOM 880 O O . GLY A 1 120 ? -18.521 11.961 -8.166 1.00 63.03 120 GLY A O 1
ATOM 881 N N . ALA A 1 121 ? -18.674 11.523 -10.366 1.00 57.56 121 ALA A N 1
ATOM 882 C CA . ALA A 1 121 ? -17.366 12.073 -10.751 1.00 57.56 121 ALA A CA 1
ATOM 883 C C . ALA A 1 121 ? -17.067 13.503 -10.240 1.00 57.56 121 ALA A C 1
ATOM 885 O O . ALA A 1 121 ? -15.944 13.785 -9.820 1.00 57.56 121 ALA A O 1
ATOM 886 N N . SER A 1 122 ? -18.052 14.410 -10.239 1.00 62.12 122 SER A N 1
ATOM 887 C CA . SER A 1 122 ? -17.869 15.810 -9.813 1.00 62.12 122 SER A CA 1
ATOM 888 C C . SER A 1 122 ? -17.688 15.958 -8.295 1.00 62.12 122 SER A C 1
ATOM 890 O O . SER A 1 122 ? -16.825 16.711 -7.837 1.00 62.12 122 SER A O 1
ATOM 892 N N . SER A 1 123 ? -18.461 15.206 -7.508 1.00 63.03 123 SER A N 1
ATOM 893 C CA . SER A 1 123 ? -18.347 15.153 -6.045 1.00 63.03 123 SER A CA 1
ATOM 894 C C . SER A 1 123 ? -17.039 14.490 -5.605 1.00 63.03 123 SER A C 1
ATOM 896 O O . SER A 1 123 ? -16.391 14.949 -4.659 1.00 63.03 123 SER A O 1
ATOM 898 N N . LEU A 1 124 ? -16.614 13.441 -6.317 1.00 69.50 124 LEU A N 1
ATOM 899 C CA . LEU A 1 124 ? -15.413 12.671 -6.000 1.00 69.50 124 LEU A CA 1
ATOM 900 C C . LEU A 1 124 ? -14.114 13.488 -6.127 1.00 69.50 124 LEU A C 1
ATOM 902 O O . LEU A 1 124 ? -13.213 13.326 -5.304 1.00 69.50 124 LEU A O 1
ATOM 906 N N . GLU A 1 125 ? -14.011 14.415 -7.086 1.00 72.81 125 GLU A N 1
ATOM 907 C CA . GLU A 1 125 ? -12.833 15.288 -7.225 1.00 72.81 125 GLU A CA 1
ATOM 908 C C . GLU A 1 125 ? -12.609 16.131 -5.956 1.00 72.81 125 GLU A C 1
ATOM 910 O O . GLU A 1 125 ? -11.547 16.038 -5.337 1.00 72.81 125 GLU A O 1
ATOM 915 N N . LYS A 1 126 ? -13.625 16.883 -5.505 1.00 71.31 126 LYS A N 1
ATOM 916 C CA . LYS A 1 126 ? -13.529 17.737 -4.303 1.00 71.31 126 LYS A CA 1
ATOM 917 C C . LYS A 1 126 ? -13.254 16.918 -3.038 1.00 71.31 126 LYS A C 1
ATOM 919 O O . LYS A 1 126 ? -12.403 17.290 -2.229 1.00 71.31 126 LYS A O 1
ATOM 924 N N . LEU A 1 127 ? -13.938 15.785 -2.884 1.00 75.19 127 LEU A N 1
ATOM 925 C CA . LEU A 1 127 ? -13.812 14.928 -1.704 1.00 75.19 127 LEU A CA 1
ATOM 926 C C . LEU A 1 127 ? -12.470 14.188 -1.664 1.00 75.19 127 LEU A C 1
ATOM 928 O O . LEU A 1 127 ? -11.855 14.101 -0.605 1.00 75.19 127 LEU A O 1
ATOM 932 N N . SER A 1 128 ? -11.951 13.731 -2.806 1.00 79.25 128 SER A N 1
ATOM 933 C CA . SER A 1 128 ? -10.620 13.116 -2.869 1.00 79.25 128 SER A CA 1
ATOM 934 C C . SER A 1 128 ? -9.495 14.103 -2.535 1.00 79.25 128 SER A C 1
ATOM 936 O O . SER A 1 128 ? -8.492 13.691 -1.959 1.00 79.25 128 SER A O 1
ATOM 938 N N . LEU A 1 129 ? -9.651 15.402 -2.830 1.00 79.25 129 LEU A N 1
ATOM 939 C CA . LEU A 1 129 ? -8.706 16.436 -2.389 1.00 79.25 129 LEU A CA 1
ATOM 940 C C . LEU A 1 129 ? -8.760 16.649 -0.871 1.00 79.25 129 LEU A C 1
ATOM 942 O O . LEU A 1 129 ? -7.705 16.732 -0.245 1.00 79.25 129 LEU A O 1
ATOM 946 N N . LEU A 1 130 ? -9.954 16.679 -0.272 1.00 81.44 130 LEU A N 1
ATOM 947 C CA . LEU A 1 130 ? -10.125 16.764 1.183 1.00 81.44 130 LEU A CA 1
ATOM 948 C C . LEU A 1 130 ? -9.499 15.551 1.891 1.00 81.44 130 LEU A C 1
ATOM 950 O O . LEU A 1 130 ? -8.647 15.711 2.764 1.00 81.44 130 LEU A O 1
ATOM 954 N N . PHE A 1 131 ? -9.834 14.335 1.449 1.00 83.50 131 PHE A N 1
ATOM 955 C CA . PHE A 1 131 ? -9.242 13.102 1.972 1.00 83.50 131 PHE A CA 1
ATOM 956 C C . PHE A 1 131 ? -7.727 13.010 1.719 1.00 83.50 131 PHE A C 1
ATOM 958 O O . PHE A 1 131 ? -7.017 12.436 2.543 1.00 83.50 131 PHE A O 1
ATOM 965 N N . MET A 1 132 ? -7.201 13.621 0.649 1.00 85.19 132 MET A N 1
ATOM 966 C CA . MET A 1 132 ? -5.753 13.738 0.441 1.00 85.19 132 MET A CA 1
ATOM 967 C C . MET A 1 132 ? -5.089 14.635 1.486 1.00 85.19 132 MET A C 1
ATOM 969 O O . MET A 1 132 ? -4.001 14.289 1.946 1.00 85.19 132 MET A O 1
ATOM 973 N N . ARG A 1 133 ? -5.692 15.781 1.836 1.00 82.94 133 ARG A N 1
ATOM 974 C CA . ARG A 1 133 ? -5.141 16.694 2.853 1.00 82.94 133 ARG A CA 1
ATOM 975 C C . ARG A 1 133 ? -5.148 16.021 4.222 1.00 82.94 133 ARG A C 1
ATOM 977 O O . ARG A 1 133 ? -4.071 15.778 4.757 1.00 82.94 133 ARG A O 1
ATOM 984 N N . VAL A 1 134 ? -6.311 15.544 4.671 1.00 82.25 134 VAL A N 1
ATOM 985 C CA . VAL A 1 134 ? -6.466 14.730 5.895 1.00 82.25 134 VAL A CA 1
ATOM 986 C C . VAL A 1 134 ? -5.488 13.547 5.925 1.00 82.25 134 VAL A C 1
ATOM 988 O O . VAL A 1 134 ? -4.836 13.283 6.933 1.00 82.25 134 VAL A O 1
ATOM 991 N N . GLY A 1 135 ? -5.339 12.845 4.799 1.00 83.00 135 GLY A N 1
ATOM 992 C CA . GLY A 1 135 ? -4.449 11.697 4.670 1.00 83.00 135 GLY A CA 1
ATOM 993 C C . GLY A 1 135 ? -2.959 12.029 4.797 1.00 83.00 135 GLY A C 1
ATOM 994 O O . GLY A 1 135 ? -2.196 11.161 5.214 1.00 83.00 135 GLY A O 1
ATOM 995 N N . ARG A 1 136 ? -2.502 13.248 4.470 1.00 81.44 136 ARG A N 1
ATOM 996 C CA . ARG A 1 136 ? -1.083 13.631 4.651 1.00 81.44 136 ARG A CA 1
ATOM 997 C C . ARG A 1 136 ? -0.681 13.546 6.118 1.00 81.44 136 ARG A C 1
ATOM 999 O O . ARG A 1 136 ? 0.366 12.972 6.416 1.00 81.44 136 ARG A O 1
ATOM 1006 N N . SER A 1 137 ? -1.560 14.022 6.987 1.00 78.62 137 SER A N 1
ATOM 1007 C CA . SER A 1 137 ? -1.342 14.146 8.427 1.00 78.62 137 SER A CA 1
ATOM 1008 C C . SER A 1 137 ? -1.904 12.970 9.230 1.00 78.62 137 SER A C 1
ATOM 1010 O O . SER A 1 137 ? -1.799 12.943 10.450 1.00 78.62 137 SER A O 1
ATOM 1012 N N . ALA A 1 138 ? -2.464 11.956 8.566 1.00 84.81 138 ALA A N 1
ATOM 1013 C CA . ALA A 1 138 ? -3.005 10.785 9.242 1.00 84.81 138 ALA A CA 1
ATOM 1014 C C . ALA A 1 138 ? -1.908 9.981 9.986 1.00 84.81 138 ALA A C 1
ATOM 1016 O O . ALA A 1 138 ? -0.862 9.682 9.382 1.00 84.81 138 ALA A O 1
ATOM 1017 N N . PRO A 1 139 ? -2.137 9.610 11.265 1.00 81.31 139 PRO A N 1
ATOM 1018 C CA . PRO A 1 139 ? -1.129 9.020 12.144 1.00 81.31 139 PRO A CA 1
ATOM 1019 C C . PRO A 1 139 ? -0.758 7.607 11.680 1.00 81.31 139 PRO A C 1
ATOM 1021 O O . PRO A 1 139 ? -1.555 6.677 11.777 1.00 81.31 139 PRO A O 1
ATOM 1024 N N . ARG A 1 140 ? 0.463 7.452 11.157 1.00 80.56 140 ARG A N 1
ATOM 1025 C CA . ARG A 1 140 ? 0.979 6.197 10.586 1.00 80.56 140 ARG A CA 1
ATOM 1026 C C . ARG A 1 140 ? 2.368 5.901 11.130 1.00 80.56 140 ARG A C 1
ATOM 1028 O O . ARG A 1 140 ? 3.372 6.286 10.532 1.00 80.56 140 ARG A O 1
ATOM 1035 N N . TYR A 1 141 ? 2.415 5.251 12.287 1.00 77.94 141 TYR A N 1
ATOM 1036 C CA . TYR A 1 141 ? 3.650 4.995 13.026 1.00 77.94 141 TYR A CA 1
ATOM 1037 C C . TYR A 1 141 ? 3.892 3.490 13.138 1.00 77.94 141 TYR A C 1
ATOM 1039 O O . TYR A 1 141 ? 3.068 2.774 13.694 1.00 77.94 141 TYR A O 1
ATOM 1047 N N . GLU A 1 142 ? 5.042 3.000 12.667 1.00 72.44 142 GLU A N 1
ATOM 1048 C CA . GLU A 1 142 ? 5.384 1.565 12.743 1.00 72.44 142 GLU A CA 1
ATOM 1049 C C . GLU A 1 142 ? 5.409 1.040 14.189 1.00 72.44 142 GLU A C 1
ATOM 1051 O O . GLU A 1 142 ? 5.090 -0.114 14.445 1.00 72.44 142 GLU A O 1
ATOM 1056 N N . LEU A 1 143 ? 5.750 1.900 15.154 1.00 74.94 143 LEU A N 1
ATOM 1057 C CA . LEU A 1 143 ? 5.793 1.564 16.579 1.00 74.94 143 LEU A CA 1
ATOM 1058 C C . LEU A 1 143 ? 4.414 1.572 17.262 1.00 74.94 143 LEU A C 1
ATOM 1060 O O . LEU A 1 143 ? 4.338 1.241 18.445 1.00 74.94 143 LEU A O 1
ATOM 1064 N N . LEU A 1 144 ? 3.328 1.954 16.575 1.00 79.88 144 LEU A N 1
ATOM 1065 C CA . LEU A 1 144 ? 2.057 2.281 17.234 1.00 79.88 144 LEU A CA 1
ATOM 1066 C C . LEU A 1 144 ? 1.503 1.120 18.073 1.00 79.88 144 LEU A C 1
ATOM 1068 O O . LEU A 1 144 ? 1.054 1.357 19.189 1.00 79.88 144 LEU A O 1
ATOM 1072 N N . ALA A 1 145 ? 1.632 -0.128 17.611 1.00 75.62 145 ALA A N 1
ATOM 1073 C CA . ALA A 1 145 ? 1.200 -1.313 18.362 1.00 75.62 145 ALA A CA 1
ATOM 1074 C C . ALA A 1 145 ? 1.995 -1.562 19.662 1.00 75.62 145 ALA A C 1
ATOM 1076 O O . ALA A 1 145 ? 1.455 -2.109 20.620 1.00 75.62 145 ALA A O 1
ATOM 1077 N N . ILE A 1 146 ? 3.252 -1.118 19.748 1.00 75.62 146 ILE A N 1
ATOM 1078 C CA . ILE A 1 146 ? 4.057 -1.212 20.981 1.00 75.62 146 ILE A CA 1
ATOM 1079 C C . ILE A 1 146 ? 3.665 -0.099 21.962 1.00 75.62 146 ILE A C 1
ATOM 1081 O O . ILE A 1 146 ? 3.633 -0.304 23.176 1.00 75.62 146 ILE A O 1
ATOM 1085 N N . LEU A 1 147 ? 3.370 1.096 21.443 1.00 81.56 147 LEU A N 1
ATOM 1086 C CA . LEU A 1 147 ? 3.136 2.295 22.253 1.00 81.56 147 LEU A CA 1
ATOM 1087 C C . LEU A 1 147 ? 1.682 2.412 22.747 1.00 81.56 147 LEU A C 1
ATOM 1089 O O . LEU A 1 147 ? 1.442 2.898 23.855 1.00 81.56 147 LEU A O 1
ATOM 1093 N N . TYR A 1 148 ? 0.713 1.928 21.964 1.00 80.50 148 TYR A N 1
ATOM 1094 C CA . TYR A 1 148 ? -0.727 2.016 22.245 1.00 80.50 148 TYR A CA 1
ATOM 1095 C C . TYR A 1 148 ? -1.162 1.386 23.590 1.00 80.50 148 TYR A C 1
ATOM 1097 O O . TYR A 1 148 ? -1.986 1.983 24.291 1.00 80.50 148 TYR A O 1
ATOM 1105 N N . PRO A 1 149 ? -0.613 0.241 24.048 1.00 76.50 149 PRO A N 1
ATOM 1106 C CA . PRO A 1 149 ? -0.914 -0.294 25.379 1.00 76.50 149 PRO A CA 1
ATOM 1107 C C . PRO A 1 149 ? -0.315 0.547 26.511 1.00 76.50 149 PRO A C 1
ATOM 1109 O O . PRO A 1 149 ? -0.927 0.662 27.576 1.00 76.50 149 PRO A O 1
ATOM 1112 N N . ARG A 1 150 ? 0.864 1.145 26.280 1.00 78.62 150 ARG A N 1
ATOM 1113 C CA . ARG A 1 150 ? 1.658 1.835 27.308 1.00 78.62 150 ARG A CA 1
ATOM 1114 C C . ARG A 1 150 ? 1.087 3.205 27.688 1.00 78.62 150 ARG A C 1
ATOM 1116 O O . ARG A 1 150 ? 1.131 3.555 28.862 1.00 78.62 150 ARG A O 1
ATOM 1123 N N . SER A 1 151 ? 0.524 3.964 26.741 1.00 84.19 151 SER A N 1
ATOM 1124 C CA . SER A 1 151 ? 0.012 5.321 27.004 1.00 84.19 151 SER A CA 1
ATOM 1125 C C . SER A 1 151 ? -1.509 5.430 26.888 1.00 84.19 151 SER A C 1
ATOM 1127 O O . SER A 1 151 ? -2.094 5.238 25.825 1.00 84.19 151 SER A O 1
ATOM 1129 N N . LYS A 1 152 ? -2.162 5.820 27.992 1.00 86.38 152 LYS A N 1
ATOM 1130 C CA . LYS A 1 152 ? -3.594 6.166 28.007 1.00 86.38 152 LYS A CA 1
ATOM 1131 C C . LYS A 1 152 ? -3.887 7.448 27.212 1.00 86.38 152 LYS A C 1
ATOM 1133 O O . LYS A 1 152 ? -4.959 7.531 26.621 1.00 86.38 152 LYS A O 1
ATOM 1138 N N . ALA A 1 153 ? -2.958 8.409 27.186 1.00 87.56 153 ALA A N 1
ATOM 1139 C CA . ALA A 1 153 ? -3.092 9.631 26.389 1.00 87.56 153 ALA A CA 1
ATOM 1140 C C . ALA A 1 153 ? -3.140 9.284 24.894 1.00 87.56 153 ALA A C 1
ATOM 1142 O O . ALA A 1 153 ? -4.140 9.543 24.241 1.00 87.56 153 ALA A O 1
ATOM 1143 N N . LEU A 1 154 ? -2.173 8.503 24.405 1.00 88.81 154 LEU A N 1
ATOM 1144 C CA . LEU A 1 154 ? -2.136 8.058 23.008 1.00 88.81 154 LEU A CA 1
ATOM 1145 C C . LEU A 1 154 ? -3.427 7.334 22.564 1.00 88.81 154 LEU A C 1
ATOM 1147 O O . LEU A 1 154 ? -3.898 7.548 21.448 1.00 88.81 154 LEU A O 1
ATOM 1151 N N . ARG A 1 155 ? -4.033 6.506 23.432 1.00 87.38 155 ARG A N 1
ATOM 1152 C CA . ARG A 1 155 ? -5.341 5.873 23.155 1.00 87.38 155 ARG A CA 1
ATOM 1153 C C . ARG A 1 155 ? -6.494 6.875 23.081 1.00 87.38 155 ARG A C 1
ATOM 1155 O O . ARG A 1 155 ? -7.371 6.719 22.230 1.00 87.38 155 ARG A O 1
ATOM 1162 N N . SER A 1 156 ? -6.488 7.879 23.958 1.00 89.44 156 SER A N 1
ATOM 1163 C CA . SER A 1 156 ? -7.438 8.995 23.944 1.00 89.44 156 SER A CA 1
ATOM 1164 C C . SER A 1 156 ? -7.339 9.751 22.621 1.00 89.44 156 SER A C 1
ATOM 1166 O O . SER A 1 156 ? -8.319 9.815 21.885 1.00 89.44 156 SER A O 1
ATOM 1168 N N . ASP A 1 157 ? -6.143 10.218 22.270 1.00 90.88 157 ASP A N 1
ATOM 1169 C CA . ASP A 1 157 ? -5.911 11.106 21.126 1.00 90.88 157 ASP A CA 1
ATOM 1170 C C . ASP A 1 157 ? -6.211 10.406 19.789 1.00 90.88 157 ASP A C 1
ATOM 1172 O O . ASP A 1 157 ? -6.831 10.987 18.898 1.00 90.88 157 ASP A O 1
ATOM 1176 N N . LEU A 1 158 ? -5.868 9.115 19.663 1.00 90.06 158 LEU A N 1
ATOM 1177 C CA . LEU A 1 158 ? -6.274 8.290 18.517 1.00 90.06 158 LEU A CA 1
ATOM 1178 C C . LEU A 1 158 ? -7.795 8.121 18.431 1.00 90.06 158 LEU A C 1
ATOM 1180 O O . LEU A 1 158 ? -8.358 8.197 17.340 1.00 90.06 158 LEU A O 1
ATOM 1184 N N . SER A 1 159 ? -8.472 7.901 19.561 1.00 90.62 159 SER A N 1
ATOM 1185 C CA . SER A 1 159 ? -9.933 7.768 19.575 1.00 90.62 159 SER A CA 1
ATOM 1186 C C . SER A 1 159 ? -10.612 9.068 19.142 1.00 90.62 159 SER A C 1
ATOM 1188 O O . SER A 1 159 ? -11.553 9.023 18.353 1.00 90.62 159 SER A O 1
ATOM 1190 N N . GLU A 1 160 ? -10.106 10.219 19.591 1.00 93.25 160 GLU A N 1
ATOM 1191 C CA . GLU A 1 160 ? -10.574 11.542 19.164 1.00 93.25 160 GLU A CA 1
ATOM 1192 C C . GLU A 1 160 ? -10.337 11.773 17.668 1.00 93.25 160 GLU A C 1
ATOM 1194 O O . GLU A 1 160 ? -11.276 12.119 16.948 1.00 93.25 160 GLU A O 1
ATOM 1199 N N . TYR A 1 161 ? -9.132 11.479 17.162 1.00 93.06 161 TYR A N 1
ATOM 1200 C CA . TYR A 1 161 ? -8.826 11.557 15.732 1.00 93.06 161 TYR A CA 1
ATOM 1201 C C . TYR A 1 161 ? -9.842 10.759 14.894 1.00 93.06 161 TYR A C 1
ATOM 1203 O O . TYR A 1 161 ? -10.444 11.293 13.958 1.00 93.06 161 TYR A O 1
ATOM 1211 N N . PHE A 1 162 ? -10.114 9.500 15.259 1.00 92.88 162 PHE A N 1
ATOM 1212 C CA . PHE A 1 162 ? -11.072 8.675 14.520 1.00 92.88 162 PHE A CA 1
ATOM 1213 C C . PHE A 1 162 ? -12.542 9.066 14.744 1.00 92.88 162 PHE A C 1
ATOM 1215 O O . PHE A 1 162 ? -13.344 8.871 13.830 1.00 92.88 162 PHE A O 1
ATOM 1222 N N . ILE A 1 163 ? -12.910 9.706 15.864 1.00 93.62 163 ILE A N 1
ATOM 1223 C CA . ILE A 1 163 ? -14.226 10.359 16.011 1.00 93.62 163 ILE A CA 1
ATOM 1224 C C . ILE A 1 163 ? -14.385 11.445 14.942 1.00 93.62 163 ILE A C 1
ATOM 1226 O O . ILE A 1 163 ? -15.436 11.520 14.300 1.00 93.62 163 ILE A O 1
ATOM 1230 N N . VAL A 1 164 ? -13.358 12.270 14.711 1.00 93.19 164 VAL A N 1
ATOM 1231 C CA . VAL A 1 164 ? -13.413 13.327 13.690 1.00 93.19 164 VAL A CA 1
ATOM 1232 C C . VAL A 1 164 ? -13.449 12.732 12.274 1.00 93.19 164 VAL A C 1
ATOM 1234 O O . VAL A 1 164 ? -14.246 13.190 11.454 1.00 93.19 164 VAL A O 1
ATOM 1237 N N . VAL A 1 165 ? -12.716 11.643 11.997 1.00 92.50 165 VAL A N 1
ATOM 1238 C CA . VAL A 1 165 ? -12.829 10.897 10.720 1.00 92.50 165 VAL A CA 1
ATOM 1239 C C . VAL A 1 165 ? -14.253 10.364 10.494 1.00 92.50 165 VAL A C 1
ATOM 1241 O O . VAL A 1 165 ? -14.789 10.490 9.390 1.00 92.50 165 VAL A O 1
ATOM 1244 N N . VAL A 1 166 ? -14.906 9.807 11.521 1.00 93.62 166 VAL A N 1
ATOM 1245 C CA . VAL A 1 166 ? -16.297 9.329 11.417 1.00 93.62 166 VAL A CA 1
ATOM 1246 C C . VAL A 1 166 ? -17.270 10.495 11.207 1.00 93.62 166 VAL A C 1
ATOM 1248 O O . VAL A 1 166 ? -18.129 10.406 10.330 1.00 93.62 166 VAL A O 1
ATOM 1251 N N . LYS A 1 167 ? -17.115 11.616 11.927 1.00 91.50 167 LYS A N 1
ATOM 1252 C CA . LYS A 1 167 ? -17.914 12.843 11.722 1.00 91.50 167 LYS A CA 1
ATOM 1253 C C . LYS A 1 167 ? -17.763 13.404 10.306 1.00 91.50 167 LYS A C 1
ATOM 1255 O O . LYS A 1 167 ? -18.762 13.791 9.700 1.00 91.50 167 LYS A O 1
ATOM 1260 N N . LEU A 1 168 ? -16.546 13.400 9.759 1.00 89.12 168 LEU A N 1
ATOM 1261 C CA . LEU A 1 168 ? -16.278 13.776 8.373 1.00 89.12 168 LEU A CA 1
ATOM 1262 C C . LEU A 1 168 ? -17.049 12.867 7.405 1.00 89.12 168 LEU A C 1
ATOM 1264 O O . LEU A 1 168 ? -17.776 13.365 6.549 1.00 89.12 168 LEU A O 1
ATOM 1268 N N . CYS A 1 169 ? -16.982 11.547 7.590 1.00 89.50 169 CYS A N 1
ATOM 1269 C CA . CYS A 1 169 ? -17.736 10.594 6.771 1.00 89.50 169 CYS A CA 1
ATOM 1270 C C . CYS A 1 169 ? -19.259 10.798 6.880 1.00 89.50 169 CYS A C 1
ATOM 1272 O O . CYS A 1 169 ? -19.946 10.818 5.860 1.00 89.50 169 CYS A O 1
ATOM 1274 N N . GLN A 1 170 ? -19.794 11.038 8.085 1.00 88.50 170 GLN A N 1
ATOM 1275 C CA . GLN A 1 170 ? -21.209 11.381 8.285 1.00 88.50 170 GLN A CA 1
ATOM 1276 C C . GLN A 1 170 ? -21.610 12.675 7.554 1.00 88.50 170 GLN A C 1
ATOM 1278 O O . GLN A 1 170 ? -22.707 12.746 6.999 1.00 88.50 170 GLN A O 1
ATOM 1283 N N . HIS A 1 171 ? -20.771 13.719 7.582 1.00 84.06 171 HIS A N 1
ATOM 1284 C CA . HIS A 1 171 ? -21.047 14.982 6.889 1.00 84.06 171 HIS A CA 1
ATOM 1285 C C . HIS A 1 171 ? -21.063 14.764 5.371 1.00 84.06 171 HIS A C 1
ATOM 1287 O O . HIS A 1 171 ? -22.001 15.176 4.694 1.00 84.06 171 HIS A O 1
ATOM 1293 N N . VAL A 1 172 ? -20.073 14.042 4.841 1.00 80.75 172 VAL A N 1
ATOM 1294 C CA . VAL A 1 172 ? -19.974 13.725 3.413 1.00 80.75 172 VAL A CA 1
ATOM 1295 C C . VAL A 1 172 ? -21.157 12.871 2.931 1.00 80.75 172 VAL A C 1
ATOM 1297 O O . VAL A 1 172 ? -21.756 13.190 1.904 1.00 80.75 172 VAL A O 1
ATOM 1300 N N . MET A 1 173 ? -21.576 11.859 3.699 1.00 79.38 173 MET A N 1
ATOM 1301 C CA . MET A 1 173 ? -22.788 11.073 3.417 1.00 79.38 173 MET A CA 1
ATOM 1302 C C . MET A 1 173 ? -24.064 11.932 3.421 1.00 79.38 173 MET A C 1
ATOM 1304 O O . MET A 1 173 ? -24.926 11.771 2.557 1.00 79.38 173 MET A O 1
ATOM 1308 N N . ARG A 1 174 ? -24.177 12.893 4.349 1.00 77.81 174 ARG A N 1
ATOM 1309 C CA . ARG A 1 174 ? -25.295 13.854 4.391 1.00 77.81 174 ARG A CA 1
ATOM 1310 C C . ARG A 1 174 ? -25.323 14.800 3.187 1.00 77.81 174 ARG A C 1
ATOM 1312 O O . ARG A 1 174 ? -26.413 15.203 2.787 1.00 77.81 174 ARG A O 1
ATOM 1319 N N . LEU A 1 175 ? -24.171 15.151 2.611 1.00 69.81 175 LEU A N 1
ATOM 1320 C CA . LEU A 1 175 ? -24.102 15.917 1.362 1.00 69.81 175 LEU A CA 1
ATOM 1321 C C . LEU A 1 175 ? -24.525 15.060 0.159 1.00 69.81 175 LEU A C 1
ATOM 1323 O O . LEU A 1 175 ? -25.348 15.508 -0.637 1.00 69.81 175 LEU A O 1
ATOM 1327 N N . ALA A 1 176 ? -24.035 13.819 0.065 1.00 67.56 176 ALA A N 1
ATOM 1328 C CA . ALA A 1 176 ? -24.389 12.889 -1.010 1.00 67.56 176 ALA A CA 1
ATOM 1329 C C . ALA A 1 176 ? -25.900 12.586 -1.048 1.00 67.56 176 ALA A C 1
ATOM 1331 O O . ALA A 1 176 ? -26.537 12.713 -2.088 1.00 67.56 176 ALA A O 1
ATOM 1332 N N . ASN A 1 177 ? -26.521 12.293 0.099 1.00 65.00 177 ASN A N 1
ATOM 1333 C CA . ASN A 1 177 ? -27.956 11.983 0.160 1.00 65.00 177 ASN A CA 1
ATOM 1334 C C . ASN A 1 177 ? -28.877 13.174 -0.198 1.00 65.00 177 ASN A C 1
ATOM 1336 O O . ASN A 1 177 ? -30.063 12.971 -0.441 1.00 65.00 177 ASN A O 1
ATOM 1340 N N . LYS A 1 178 ? -28.364 14.413 -0.250 1.00 63.09 178 LYS A N 1
ATOM 1341 C CA . LYS A 1 178 ? -29.122 15.604 -0.685 1.00 63.09 178 LYS A CA 1
ATOM 1342 C C . LYS A 1 178 ? -29.011 15.881 -2.196 1.00 63.09 178 LYS A C 1
ATOM 1344 O O . LYS A 1 178 ? -29.694 16.772 -2.707 1.00 63.09 178 LYS A O 1
ATOM 1349 N N . SER A 1 179 ? -28.159 15.161 -2.934 1.00 54.00 179 SER A N 1
ATOM 1350 C CA . SER A 1 179 ? -27.679 15.588 -4.258 1.00 54.00 179 SER A CA 1
ATOM 1351 C C . SER A 1 179 ? -28.517 15.162 -5.473 1.00 54.00 179 SER A C 1
ATOM 1353 O O . SER A 1 179 ? -27.967 15.005 -6.558 1.00 54.00 179 SER A O 1
ATOM 1355 N N . VAL A 1 180 ? -29.842 15.043 -5.329 1.00 45.81 180 VAL A N 1
ATOM 1356 C CA . VAL A 1 180 ? -30.766 15.246 -6.471 1.00 45.81 180 VAL A CA 1
ATOM 1357 C C . VAL A 1 180 ? -31.175 16.725 -6.571 1.00 45.81 180 VAL A C 1
ATOM 1359 O O . VAL A 1 180 ? -31.346 17.243 -7.667 1.00 45.81 180 VAL A O 1
ATOM 1362 N N . LEU A 1 181 ? -31.255 17.433 -5.436 1.00 40.28 181 LEU A N 1
ATOM 1363 C CA . LEU A 1 181 ? -31.619 18.858 -5.360 1.00 40.28 181 LEU A CA 1
ATOM 1364 C C . LEU A 1 181 ? -30.421 19.784 -5.083 1.00 40.28 181 LEU A C 1
ATOM 1366 O O . LEU A 1 181 ? -30.430 20.943 -5.493 1.00 40.28 181 LEU A O 1
ATOM 1370 N N . ALA A 1 182 ? -29.367 19.294 -4.419 1.00 43.78 182 ALA A N 1
ATOM 1371 C CA . ALA A 1 182 ? -28.233 20.132 -4.004 1.00 43.78 182 ALA A CA 1
ATOM 1372 C C . ALA A 1 182 ? -27.355 20.667 -5.156 1.00 43.78 182 ALA A C 1
ATOM 1374 O O . ALA A 1 182 ? -26.578 21.593 -4.942 1.00 43.78 182 ALA A O 1
ATOM 1375 N N . THR A 1 183 ? -27.486 20.144 -6.380 1.00 42.47 183 THR A N 1
ATOM 1376 C CA . THR A 1 183 ? -26.744 20.628 -7.563 1.00 42.47 183 THR A CA 1
ATOM 1377 C C . THR A 1 183 ? -27.115 22.070 -7.948 1.00 42.47 183 THR A C 1
ATOM 1379 O O . THR A 1 183 ? -26.359 22.719 -8.663 1.00 42.47 183 THR A O 1
ATOM 1382 N N . LEU A 1 184 ? -28.248 22.587 -7.453 1.00 36.81 184 LEU A N 1
ATOM 1383 C CA . LEU A 1 184 ? -28.748 23.938 -7.737 1.00 36.81 184 LEU A CA 1
ATOM 1384 C C . LEU A 1 184 ? -28.399 24.992 -6.669 1.00 36.81 184 LEU A C 1
ATOM 1386 O O . LEU A 1 184 ? -28.659 26.170 -6.895 1.00 36.81 184 LEU A O 1
ATOM 1390 N N . ILE A 1 185 ? -27.815 24.617 -5.521 1.00 35.62 185 ILE A N 1
ATOM 1391 C CA . ILE A 1 185 ? -27.450 25.577 -4.461 1.00 35.62 185 ILE A CA 1
ATOM 1392 C C . ILE A 1 185 ? -25.970 25.427 -4.110 1.00 35.62 185 ILE A C 1
ATOM 1394 O O . ILE A 1 185 ? -25.554 24.533 -3.371 1.00 35.62 185 ILE A O 1
ATOM 1398 N N . GLY A 1 186 ? -25.168 26.342 -4.655 1.00 44.81 186 GLY A N 1
ATOM 1399 C CA . GLY A 1 186 ? -23.723 26.410 -4.467 1.00 44.81 186 GLY A CA 1
ATOM 1400 C C . GLY A 1 186 ? -23.296 26.906 -3.084 1.00 44.81 186 GLY A C 1
ATOM 1401 O O . GLY A 1 186 ? -22.715 27.979 -2.975 1.00 44.81 186 GLY A O 1
ATOM 1402 N N . SER A 1 187 ? -23.504 26.101 -2.044 1.00 45.41 187 SER A N 1
ATOM 1403 C CA . SER A 1 187 ? -22.743 26.200 -0.794 1.00 45.41 187 SER A CA 1
ATOM 1404 C C . SER A 1 187 ? -22.553 24.818 -0.166 1.00 45.41 187 SER A C 1
ATOM 1406 O O . SER A 1 187 ? -23.338 24.332 0.646 1.00 45.41 187 SER A O 1
ATOM 1408 N N . VAL A 1 188 ? -21.442 24.169 -0.529 1.00 52.66 188 VAL A N 1
ATOM 1409 C CA . VAL A 1 188 ? -20.843 23.183 0.380 1.00 52.66 188 VAL A CA 1
ATOM 1410 C C . VAL A 1 188 ? -20.533 23.934 1.676 1.00 52.66 188 VAL A C 1
ATOM 1412 O O . VAL A 1 188 ? -19.997 25.039 1.611 1.00 52.66 188 VAL A O 1
ATOM 1415 N N . ASP A 1 189 ? -20.873 23.358 2.829 1.00 65.38 189 ASP A N 1
ATOM 1416 C CA . ASP A 1 189 ? -20.601 23.936 4.153 1.00 65.38 189 ASP A CA 1
ATOM 1417 C C . ASP A 1 189 ? -19.093 23.864 4.464 1.00 65.38 189 ASP A C 1
ATOM 1419 O O . ASP A 1 189 ? -18.590 23.035 5.227 1.00 65.38 189 ASP A O 1
ATOM 1423 N N . GLU A 1 190 ? -18.350 24.712 3.757 1.00 67.69 190 GLU A N 1
ATOM 1424 C CA . GLU A 1 190 ? -16.894 24.729 3.709 1.00 67.69 190 GLU A CA 1
ATOM 1425 C C . GLU A 1 190 ? -16.296 25.135 5.061 1.00 67.69 190 GLU A C 1
ATOM 1427 O O . GLU A 1 190 ? -15.205 24.686 5.406 1.00 67.69 190 GLU A O 1
ATOM 1432 N N . SER A 1 191 ? -17.040 25.905 5.861 1.00 75.12 191 SER A N 1
ATOM 1433 C CA . SER A 1 191 ? -16.767 26.189 7.273 1.00 75.12 191 SER A CA 1
ATOM 1434 C C . SER A 1 191 ? -16.686 24.917 8.114 1.00 75.12 191 SER A C 1
ATOM 1436 O O . SER A 1 191 ? -15.662 24.679 8.756 1.00 75.12 191 SER A O 1
ATOM 1438 N N . SER A 1 192 ? -17.717 24.065 8.080 1.00 77.19 192 SER A N 1
ATOM 1439 C CA . SER A 1 192 ? -17.717 22.809 8.840 1.00 77.19 192 SER A CA 1
ATOM 1440 C C . SER A 1 192 ? -16.629 21.848 8.366 1.00 77.19 192 SER A C 1
ATOM 1442 O O . SER A 1 192 ? -15.982 21.201 9.189 1.00 77.19 192 SER A O 1
ATOM 1444 N N . LEU A 1 193 ? -16.378 21.768 7.053 1.00 80.62 193 LEU A N 1
ATOM 1445 C CA . LEU A 1 193 ? -15.299 20.929 6.522 1.00 80.62 193 LEU A CA 1
ATOM 1446 C C . LEU A 1 193 ? -13.910 21.437 6.940 1.00 80.62 193 LEU A C 1
ATOM 1448 O O . LEU A 1 193 ? -13.079 20.624 7.339 1.00 80.62 193 LEU A O 1
ATOM 1452 N N . LYS A 1 194 ? -13.670 22.756 6.921 1.00 84.19 194 LYS A N 1
ATOM 1453 C CA . LYS A 1 194 ? -12.423 23.364 7.420 1.00 84.19 194 LYS A CA 1
ATOM 1454 C C . LYS A 1 194 ? -12.242 23.164 8.925 1.00 84.19 194 LYS A C 1
ATOM 1456 O O . LYS A 1 194 ? -11.124 22.897 9.350 1.00 84.19 194 LYS A O 1
ATOM 1461 N N . SER A 1 195 ? -13.317 23.231 9.714 1.00 87.94 195 SER A N 1
ATOM 1462 C CA . SER A 1 195 ? -13.267 22.938 11.154 1.00 87.94 195 SER A CA 1
ATOM 1463 C C . SER A 1 195 ? -12.845 21.491 11.418 1.00 87.94 195 SER A C 1
ATOM 1465 O O . SER A 1 195 ? -11.931 21.259 12.200 1.00 87.94 195 SER A O 1
ATOM 1467 N N . LEU A 1 196 ? -13.452 20.519 10.725 1.00 87.38 196 LEU A N 1
ATOM 1468 C CA . LEU A 1 196 ? -13.085 19.104 10.863 1.00 87.38 196 LEU A CA 1
ATOM 1469 C C . LEU A 1 196 ? -11.655 18.827 10.368 1.00 87.38 196 LEU A C 1
ATOM 1471 O O . LEU A 1 196 ? -10.960 17.994 10.941 1.00 87.38 196 LEU A O 1
ATOM 1475 N N . GLU A 1 197 ? -11.199 19.519 9.319 1.00 86.88 197 GLU A N 1
ATOM 1476 C CA . GLU A 1 197 ? -9.815 19.431 8.838 1.00 86.88 197 GLU A CA 1
ATOM 1477 C C . GLU A 1 197 ? -8.817 19.985 9.873 1.00 86.88 197 GLU A C 1
ATOM 1479 O O . GLU A 1 197 ? -7.806 19.339 10.144 1.00 86.88 197 GLU A O 1
ATOM 1484 N N . ALA A 1 198 ? -9.131 21.114 10.519 1.00 88.88 198 ALA A N 1
ATOM 1485 C CA . ALA A 1 198 ? -8.323 21.683 11.599 1.00 88.88 198 ALA A CA 1
ATOM 1486 C C . ALA A 1 198 ? -8.280 20.781 12.848 1.00 88.88 198 ALA A C 1
ATOM 1488 O O . ALA A 1 198 ? -7.203 20.567 13.406 1.00 88.88 198 ALA A O 1
ATOM 1489 N N . ASP A 1 199 ? -9.413 20.191 13.245 1.00 90.00 199 ASP A N 1
ATOM 1490 C CA . ASP A 1 199 ? -9.477 19.216 14.341 1.00 90.00 199 ASP A CA 1
ATOM 1491 C C . ASP A 1 199 ? -8.585 17.988 14.051 1.00 90.00 199 ASP A C 1
ATOM 1493 O O . ASP A 1 199 ? -7.867 17.507 14.929 1.00 90.00 199 ASP A O 1
ATOM 1497 N N . LEU A 1 200 ? -8.589 17.481 12.811 1.00 90.75 200 LEU A N 1
ATOM 1498 C CA . LEU A 1 200 ? -7.751 16.346 12.398 1.00 90.75 200 LEU A CA 1
ATOM 1499 C C . LEU A 1 200 ? -6.253 16.680 12.443 1.00 90.75 200 LEU A C 1
ATOM 1501 O O . LEU A 1 200 ? -5.458 15.824 12.835 1.00 90.75 200 LEU A O 1
ATOM 1505 N N . GLU A 1 201 ? -5.862 17.904 12.080 1.00 89.25 201 GLU A N 1
ATOM 1506 C CA . GLU A 1 201 ? -4.477 18.377 12.210 1.00 89.25 201 GLU A CA 1
ATOM 1507 C C . GLU A 1 201 ? -4.049 18.545 13.675 1.00 89.25 201 GLU A C 1
ATOM 1509 O O . GLU A 1 201 ? -2.948 18.127 14.045 1.00 89.25 201 GLU A O 1
ATOM 1514 N N . LEU A 1 202 ? -4.929 19.075 14.530 1.00 91.88 202 LEU A N 1
ATOM 1515 C CA . LEU A 1 202 ? -4.685 19.215 15.967 1.00 91.88 202 LEU A CA 1
ATOM 1516 C C . LEU A 1 202 ? -4.396 17.851 16.617 1.00 91.88 202 LEU A C 1
ATOM 1518 O O . LEU A 1 202 ? -3.354 17.670 17.254 1.00 91.88 202 LEU A O 1
ATOM 1522 N N . TRP A 1 203 ? -5.272 16.865 16.398 1.00 92.50 203 TRP A N 1
ATOM 1523 C CA . TRP A 1 203 ? -5.084 15.514 16.932 1.00 92.50 203 TRP A CA 1
ATOM 1524 C C . TRP A 1 203 ? -3.882 14.796 16.300 1.00 92.50 203 TRP A C 1
ATOM 1526 O O . TRP A 1 203 ? -3.139 14.123 17.010 1.00 92.50 203 TRP A O 1
ATOM 1536 N N . SER A 1 204 ? -3.614 14.991 15.003 1.00 89.38 204 SER A N 1
ATOM 1537 C CA . SER A 1 204 ? -2.383 14.521 14.337 1.00 89.38 204 SER A CA 1
ATOM 1538 C C . SER A 1 204 ? -1.116 15.033 15.030 1.00 89.38 204 SER A C 1
ATOM 1540 O O . SER A 1 204 ? -0.189 14.257 15.282 1.00 89.38 204 SER A O 1
ATOM 1542 N N . SER A 1 205 ? -1.069 16.328 15.359 1.00 89.19 205 SER A N 1
ATOM 1543 C CA . SER A 1 205 ? 0.075 16.938 16.039 1.00 89.19 205 SER A CA 1
ATOM 1544 C C . SER A 1 205 ? 0.250 16.384 17.455 1.00 89.19 205 SER A C 1
ATOM 1546 O O . SER A 1 205 ? 1.361 16.019 17.833 1.00 89.19 205 SER A O 1
ATOM 1548 N N . SER A 1 206 ? -0.846 16.241 18.205 1.00 90.88 206 SER A N 1
ATOM 1549 C CA . SER A 1 206 ? -0.831 15.672 19.558 1.00 90.88 206 SER A CA 1
ATOM 1550 C C . SER A 1 206 ? -0.352 14.209 19.572 1.00 90.88 206 SER A C 1
ATOM 1552 O O . SER A 1 206 ? 0.577 13.862 20.303 1.00 90.88 206 SER A O 1
ATOM 1554 N N . ILE A 1 207 ? -0.879 13.364 18.675 1.00 90.38 207 ILE A N 1
ATOM 1555 C CA . ILE A 1 207 ? -0.440 11.965 18.524 1.00 90.38 207 ILE A CA 1
ATOM 1556 C C . ILE A 1 207 ? 1.051 11.894 18.158 1.00 90.38 207 ILE A C 1
ATOM 1558 O O . ILE A 1 207 ? 1.775 11.043 18.676 1.00 90.38 207 ILE A O 1
ATOM 1562 N N . ARG A 1 208 ? 1.531 12.788 17.283 1.00 89.94 208 ARG A N 1
ATOM 1563 C CA . ARG A 1 208 ? 2.943 12.860 16.875 1.00 89.94 208 ARG A CA 1
ATOM 1564 C C . ARG A 1 208 ? 3.866 13.168 18.048 1.00 89.94 208 ARG A C 1
ATOM 1566 O O . ARG A 1 208 ? 4.907 12.526 18.171 1.00 89.94 208 ARG A O 1
ATOM 1573 N N . GLU A 1 209 ? 3.484 14.120 18.892 1.00 88.81 209 GLU A N 1
ATOM 1574 C CA . GLU A 1 209 ? 4.221 14.484 20.101 1.00 88.81 209 GLU A CA 1
ATOM 1575 C C . GLU A 1 209 ? 4.260 13.318 21.100 1.00 88.81 209 GLU A C 1
ATOM 1577 O O . GLU A 1 209 ? 5.343 12.906 21.518 1.00 88.81 209 GLU A O 1
ATOM 1582 N N . GLN A 1 210 ? 3.107 12.701 21.390 1.00 89.06 210 GLN A N 1
ATOM 1583 C CA . GLN A 1 210 ? 3.015 11.521 22.260 1.00 89.06 210 GLN A CA 1
ATOM 1584 C C . GLN A 1 210 ? 3.886 10.360 21.759 1.00 89.06 210 GLN A C 1
ATOM 1586 O O . GLN A 1 210 ? 4.648 9.775 22.530 1.00 89.06 210 GLN A O 1
ATOM 1591 N N . VAL A 1 211 ? 3.822 10.034 20.463 1.00 88.06 211 VAL A N 1
ATOM 1592 C CA . VAL A 1 211 ? 4.665 8.989 19.860 1.00 88.06 211 VAL A CA 1
ATOM 1593 C C . VAL A 1 211 ? 6.149 9.359 19.933 1.00 88.06 211 VAL A C 1
ATOM 1595 O O . VAL A 1 211 ? 6.966 8.481 20.212 1.00 88.06 211 VAL A O 1
ATOM 1598 N N . GLY A 1 212 ? 6.507 10.631 19.737 1.00 87.25 212 GLY A N 1
ATOM 1599 C CA . GLY A 1 212 ? 7.877 11.125 19.889 1.00 87.25 212 GLY A CA 1
ATOM 1600 C C . GLY A 1 212 ? 8.421 10.904 21.302 1.00 87.25 212 GLY A C 1
ATOM 1601 O O . GLY A 1 212 ? 9.441 10.235 21.464 1.00 87.25 212 GLY A O 1
ATOM 1602 N N . ILE A 1 213 ? 7.698 11.378 22.322 1.00 87.38 213 ILE A N 1
ATOM 1603 C CA . ILE A 1 213 ? 8.065 11.233 23.742 1.00 87.38 213 ILE A CA 1
ATOM 1604 C C . ILE A 1 213 ? 8.245 9.755 24.113 1.00 87.38 213 ILE A C 1
ATOM 1606 O O . ILE A 1 213 ? 9.283 9.371 24.653 1.00 87.38 213 ILE A O 1
ATOM 1610 N N . LEU A 1 214 ? 7.265 8.910 23.780 1.00 86.44 214 LEU A N 1
ATOM 1611 C CA . LEU A 1 214 ? 7.292 7.481 24.107 1.00 86.44 214 LEU A CA 1
ATOM 1612 C C . LEU A 1 214 ? 8.405 6.726 23.360 1.00 86.44 214 LEU A C 1
ATOM 1614 O O . LEU A 1 214 ? 8.963 5.767 23.893 1.00 86.44 214 LEU A O 1
ATOM 1618 N N . THR A 1 215 ? 8.752 7.153 22.142 1.00 85.38 215 THR A N 1
ATOM 1619 C CA . THR A 1 215 ? 9.869 6.571 21.383 1.00 85.38 215 THR A CA 1
ATOM 1620 C C . THR A 1 215 ? 11.209 6.931 22.023 1.00 85.38 215 THR A C 1
ATOM 1622 O O . THR A 1 215 ? 12.034 6.040 22.214 1.00 85.38 215 THR A O 1
ATOM 1625 N N . SER A 1 216 ? 11.413 8.191 22.424 1.00 84.00 216 SER A N 1
ATOM 1626 C CA . SER A 1 216 ? 12.630 8.622 23.128 1.00 84.00 216 SER A CA 1
ATOM 1627 C C . SER A 1 216 ? 12.804 7.903 24.469 1.00 84.00 216 SER A C 1
ATOM 1629 O O . SER A 1 216 ? 13.873 7.357 24.736 1.00 84.00 216 SER A O 1
ATOM 1631 N N . GLN A 1 217 ? 11.734 7.804 25.269 1.00 84.50 217 GLN A N 1
ATOM 1632 C CA . GLN A 1 217 ? 11.737 7.044 26.525 1.00 84.50 217 GLN A CA 1
ATOM 1633 C C . GLN A 1 217 ? 12.131 5.576 26.305 1.00 84.50 217 GLN A C 1
ATOM 1635 O O . GLN A 1 217 ? 12.964 5.051 27.038 1.00 84.50 217 GLN A O 1
ATOM 1640 N N . ARG A 1 218 ? 11.597 4.927 25.261 1.00 79.75 218 ARG A N 1
ATOM 1641 C CA . ARG A 1 218 ? 11.940 3.538 24.915 1.00 79.75 218 ARG A CA 1
ATOM 1642 C C . ARG A 1 218 ? 13.410 3.376 24.515 1.00 79.75 218 ARG A C 1
ATOM 1644 O O . ARG A 1 218 ? 14.024 2.396 24.913 1.00 79.75 218 ARG A O 1
ATOM 1651 N N . VAL A 1 219 ? 13.988 4.323 23.773 1.00 76.56 219 VAL A N 1
ATOM 1652 C CA . VAL A 1 219 ? 15.422 4.292 23.416 1.00 76.56 219 VAL A CA 1
ATOM 1653 C C . VAL A 1 219 ? 16.305 4.436 24.661 1.00 76.56 219 VAL A C 1
ATOM 1655 O O . VAL A 1 219 ? 17.310 3.737 24.787 1.00 76.56 219 VAL A O 1
ATOM 1658 N N . GLU A 1 220 ? 15.920 5.281 25.620 1.00 75.44 220 GLU A N 1
ATOM 1659 C CA . GLU A 1 220 ? 16.614 5.372 26.908 1.00 75.44 220 GLU A CA 1
ATOM 1660 C C . GLU A 1 220 ? 16.477 4.105 27.765 1.00 75.44 220 GLU A C 1
ATOM 1662 O O . GLU A 1 220 ? 17.450 3.693 28.397 1.00 75.44 220 GLU A O 1
ATOM 1667 N N . GLU A 1 221 ? 15.287 3.498 27.817 1.00 75.69 221 GLU A N 1
ATOM 1668 C CA . GLU A 1 221 ? 15.046 2.210 28.484 1.00 75.69 221 GLU A CA 1
ATOM 1669 C C . GLU A 1 221 ? 15.937 1.118 27.871 1.00 75.69 221 GLU A C 1
ATOM 1671 O O . GLU A 1 221 ? 16.719 0.495 28.588 1.00 75.69 221 GLU A O 1
ATOM 1676 N N . GLU A 1 222 ? 15.920 0.960 26.542 1.00 68.88 222 GLU A N 1
ATOM 1677 C CA . GLU A 1 222 ? 16.754 -0.005 25.812 1.00 68.88 222 GLU A CA 1
ATOM 1678 C C . GLU A 1 222 ? 18.261 0.241 26.027 1.00 68.88 222 GLU A C 1
ATOM 1680 O O . GLU A 1 222 ? 19.031 -0.715 26.128 1.00 68.88 222 GLU A O 1
ATOM 1685 N N . ALA A 1 223 ? 18.716 1.494 26.150 1.00 65.19 223 ALA A N 1
ATOM 1686 C CA . ALA A 1 223 ? 20.113 1.813 26.467 1.00 65.19 223 ALA A CA 1
ATOM 1687 C C . ALA A 1 223 ? 20.495 1.448 27.920 1.00 65.19 223 ALA A C 1
ATOM 1689 O O . ALA A 1 223 ? 21.589 0.925 28.175 1.00 65.19 223 ALA A O 1
ATOM 1690 N N . LYS A 1 224 ? 19.587 1.677 28.878 1.00 65.56 224 LYS A N 1
ATOM 1691 C CA . LYS A 1 224 ? 19.749 1.313 30.300 1.00 65.56 224 LYS A CA 1
ATOM 1692 C C . LYS A 1 224 ? 19.668 -0.206 30.519 1.00 65.56 224 LYS A C 1
ATOM 1694 O O . LYS A 1 224 ? 20.327 -0.725 31.417 1.00 65.56 224 LYS A O 1
ATOM 1699 N N . GLU A 1 225 ? 18.918 -0.931 29.690 1.00 60.81 225 GLU A N 1
ATOM 1700 C CA . GLU A 1 225 ? 18.885 -2.396 29.698 1.00 60.81 225 GLU A CA 1
ATOM 1701 C C . GLU A 1 225 ? 20.108 -3.001 28.994 1.00 60.81 225 GLU A C 1
ATOM 1703 O O . GLU A 1 225 ? 20.802 -3.819 29.596 1.00 60.81 225 GLU A O 1
ATOM 1708 N N . ASN A 1 226 ? 20.469 -2.560 27.783 1.00 59.69 226 ASN A N 1
ATOM 1709 C CA . ASN A 1 226 ? 21.633 -3.091 27.051 1.00 59.69 226 ASN A CA 1
ATOM 1710 C C . ASN A 1 226 ? 22.962 -2.950 27.818 1.00 59.69 226 ASN A C 1
ATOM 1712 O O . ASN A 1 226 ? 23.852 -3.787 27.663 1.00 59.69 226 ASN A O 1
ATOM 1716 N N . SER A 1 227 ? 23.090 -1.927 28.669 1.00 56.31 227 SER A N 1
ATOM 1717 C CA . SER A 1 227 ? 24.244 -1.740 29.562 1.00 56.31 227 SER A CA 1
ATOM 1718 C C . SER A 1 227 ? 24.229 -2.645 30.805 1.00 56.31 227 SER A C 1
ATOM 1720 O O . SER A 1 227 ? 25.282 -2.879 31.394 1.00 56.31 227 SER A O 1
ATOM 1722 N N . ARG A 1 228 ? 23.072 -3.201 31.193 1.00 55.81 228 ARG A N 1
ATOM 1723 C CA . ARG A 1 228 ? 22.903 -4.079 32.369 1.00 55.81 228 ARG A CA 1
ATOM 1724 C C . ARG A 1 228 ? 22.767 -5.570 32.036 1.00 55.81 228 ARG A C 1
ATOM 1726 O O . ARG A 1 228 ? 23.049 -6.397 32.897 1.00 55.81 228 ARG A O 1
ATOM 1733 N N . PHE A 1 229 ? 22.324 -5.935 30.829 1.00 49.12 229 PHE A N 1
ATOM 1734 C CA . PHE A 1 229 ? 21.680 -7.238 30.583 1.00 49.12 229 PHE A CA 1
ATOM 1735 C C . PHE A 1 229 ? 22.355 -8.182 29.565 1.00 49.12 229 PHE A C 1
ATOM 1737 O O . PHE A 1 229 ? 21.686 -8.989 28.919 1.00 49.12 229 PHE A O 1
ATOM 1744 N N . ARG A 1 230 ? 23.692 -8.180 29.454 1.00 45.31 230 ARG A N 1
ATOM 1745 C CA . ARG A 1 230 ? 24.410 -9.114 28.553 1.00 45.31 230 ARG A CA 1
ATOM 1746 C C . ARG A 1 230 ? 24.476 -10.590 29.002 1.00 45.31 230 ARG A C 1
ATOM 1748 O O . ARG A 1 230 ? 24.975 -11.400 28.229 1.00 45.31 230 ARG A O 1
ATOM 1755 N N . SER A 1 231 ? 23.980 -10.971 30.187 1.00 45.31 231 SER A N 1
ATOM 1756 C CA . SER A 1 231 ? 24.212 -12.319 30.757 1.00 45.31 231 SER A CA 1
ATOM 1757 C C . SER A 1 231 ? 22.984 -13.208 31.034 1.00 45.31 231 SER A C 1
ATOM 1759 O O . SER A 1 231 ? 23.168 -14.412 31.187 1.00 45.31 231 SER A O 1
ATOM 1761 N N . VAL A 1 232 ? 21.744 -12.691 31.100 1.00 47.59 232 VAL A N 1
ATOM 1762 C CA . VAL A 1 232 ? 20.627 -13.441 31.743 1.00 47.59 232 VAL A CA 1
ATOM 1763 C C . VAL A 1 232 ? 19.478 -13.881 30.810 1.00 47.59 232 VAL A C 1
ATOM 1765 O O . VAL A 1 232 ? 18.857 -14.914 31.052 1.00 47.59 232 VAL A O 1
ATOM 1768 N N . VAL A 1 233 ? 19.176 -13.168 29.718 1.00 48.12 233 VAL A N 1
ATOM 1769 C CA . VAL A 1 233 ? 17.897 -13.355 28.975 1.00 48.12 233 VAL A CA 1
ATOM 1770 C C . VAL A 1 233 ? 17.877 -14.559 28.013 1.00 48.12 233 VAL A C 1
ATOM 1772 O O . VAL A 1 233 ? 16.829 -14.930 27.491 1.00 48.12 233 VAL A O 1
ATOM 1775 N N . ALA A 1 234 ? 18.999 -15.250 27.801 1.00 41.84 234 ALA A N 1
ATOM 1776 C CA . ALA A 1 234 ? 19.087 -16.313 26.795 1.00 41.84 234 ALA A CA 1
ATOM 1777 C C . ALA A 1 234 ? 18.285 -17.601 27.103 1.00 41.84 234 ALA A C 1
ATOM 1779 O O . ALA A 1 234 ? 18.173 -18.441 26.209 1.00 41.84 234 ALA A O 1
ATOM 1780 N N . ARG A 1 235 ? 17.765 -17.791 28.331 1.00 40.31 235 ARG A N 1
ATOM 1781 C CA . ARG A 1 235 ? 17.505 -19.136 28.888 1.00 40.31 235 ARG A CA 1
ATOM 1782 C C . ARG A 1 235 ? 16.077 -19.486 29.336 1.00 40.31 235 ARG A C 1
ATOM 1784 O O . ARG A 1 235 ? 15.930 -20.426 30.114 1.00 40.31 235 ARG A O 1
ATOM 1791 N N . MET A 1 236 ? 15.029 -18.805 28.858 1.00 38.44 236 MET A N 1
ATOM 1792 C CA . MET A 1 236 ? 13.642 -19.222 29.146 1.00 38.44 236 MET A CA 1
ATOM 1793 C C . MET A 1 236 ? 12.706 -19.153 27.931 1.00 38.44 236 MET A C 1
ATOM 1795 O O . MET A 1 236 ? 12.411 -18.079 27.409 1.00 38.44 236 MET A O 1
ATOM 1799 N N . ALA A 1 237 ? 12.175 -20.314 27.536 1.00 42.06 237 ALA A N 1
ATOM 1800 C CA . ALA A 1 237 ? 11.105 -20.459 26.550 1.00 42.06 237 ALA A CA 1
ATOM 1801 C C . ALA A 1 237 ? 9.725 -20.193 27.190 1.00 42.06 237 ALA A C 1
ATOM 1803 O O . ALA A 1 237 ? 8.889 -21.084 27.308 1.00 42.06 237 ALA A O 1
ATOM 1804 N N . VAL A 1 238 ? 9.501 -18.957 27.644 1.00 43.97 238 VAL A N 1
ATOM 1805 C CA . VAL A 1 238 ? 8.198 -18.502 28.165 1.00 43.97 238 VAL A CA 1
ATOM 1806 C C . VAL A 1 238 ? 7.287 -18.113 26.991 1.00 43.97 238 VAL A C 1
ATOM 1808 O O . VAL A 1 238 ? 7.788 -17.533 26.021 1.00 43.97 238 VAL A O 1
ATOM 1811 N N . PRO A 1 239 ? 5.961 -18.346 27.059 1.00 44.81 239 PRO A N 1
ATOM 1812 C CA . PRO A 1 239 ? 5.005 -17.698 26.167 1.00 44.81 239 PRO A CA 1
ATOM 1813 C C . PRO A 1 239 ? 5.205 -16.175 26.175 1.00 44.81 239 PRO A C 1
ATOM 1815 O O . PRO A 1 239 ? 4.994 -15.500 27.182 1.00 44.81 239 PRO A O 1
ATOM 1818 N N . LEU A 1 240 ? 5.682 -15.633 25.055 1.00 54.75 240 LEU A N 1
ATOM 1819 C CA . LEU A 1 240 ? 5.946 -14.205 24.909 1.00 54.75 240 LEU A CA 1
ATOM 1820 C C . LEU A 1 240 ? 4.619 -13.444 24.787 1.00 54.75 240 LEU A C 1
ATOM 1822 O O . LEU A 1 240 ? 3.726 -13.873 24.060 1.00 54.75 240 LEU A O 1
ATOM 1826 N N . SER A 1 241 ? 4.505 -12.296 25.459 1.00 59.91 241 SER A N 1
ATOM 1827 C CA . SER A 1 241 ? 3.370 -11.385 25.275 1.00 59.91 241 SER A CA 1
ATOM 1828 C C . SER A 1 241 ? 3.301 -10.874 23.829 1.00 59.91 241 SER A C 1
ATOM 1830 O O . SER A 1 241 ? 4.332 -10.745 23.166 1.00 59.91 241 SER A O 1
ATOM 1832 N N . GLN A 1 242 ? 2.101 -10.529 23.347 1.00 64.06 242 GLN A N 1
ATOM 1833 C CA . GLN A 1 242 ? 1.881 -10.042 21.972 1.00 64.06 242 GLN A CA 1
ATOM 1834 C C . GLN A 1 242 ? 2.804 -8.867 21.602 1.00 64.06 242 GLN A C 1
ATOM 1836 O O . GLN A 1 242 ? 3.333 -8.825 20.494 1.00 64.06 242 GLN A O 1
ATOM 1841 N N . SER A 1 243 ? 3.110 -7.973 22.551 1.00 61.50 243 SER A N 1
ATOM 1842 C CA . SER A 1 243 ? 4.082 -6.885 22.357 1.00 61.50 243 SER A CA 1
ATOM 1843 C C . SER A 1 243 ? 5.471 -7.383 21.935 1.00 61.50 243 SER A C 1
ATOM 1845 O O . SER A 1 243 ? 6.070 -6.800 21.039 1.00 61.50 243 SER A O 1
ATOM 1847 N N . LYS A 1 244 ? 5.965 -8.489 22.511 1.00 69.19 244 LYS A N 1
ATOM 1848 C CA . LYS A 1 244 ? 7.268 -9.081 22.157 1.00 69.19 244 LYS A CA 1
ATOM 1849 C C . LYS A 1 244 ? 7.245 -9.799 20.802 1.00 69.19 244 LYS A C 1
ATOM 1851 O O . LYS A 1 244 ? 8.271 -9.860 20.128 1.00 69.19 244 LYS A O 1
ATOM 1856 N N . VAL A 1 245 ? 6.089 -10.326 20.386 1.00 71.81 245 VAL A N 1
ATOM 1857 C CA . VAL A 1 245 ? 5.899 -10.869 19.027 1.00 71.81 245 VAL A CA 1
ATOM 1858 C C . VAL A 1 245 ? 5.977 -9.738 18.001 1.00 71.81 245 VAL A C 1
ATOM 1860 O O . VAL A 1 245 ? 6.727 -9.847 17.035 1.00 71.81 245 VAL A O 1
ATOM 1863 N N . PHE A 1 246 ? 5.300 -8.617 18.258 1.00 71.44 246 PHE A N 1
ATOM 1864 C CA . PHE A 1 246 ? 5.368 -7.439 17.393 1.00 71.44 246 PHE A CA 1
ATOM 1865 C C . PHE A 1 246 ? 6.777 -6.815 17.354 1.00 71.44 246 PHE A C 1
ATOM 1867 O O . PHE A 1 246 ? 7.258 -6.430 16.291 1.00 71.44 246 PHE A O 1
ATOM 1874 N N . GLU A 1 247 ? 7.490 -6.761 18.484 1.00 72.94 247 GLU A N 1
ATOM 1875 C CA . GLU A 1 247 ? 8.896 -6.324 18.527 1.00 72.94 247 GLU A CA 1
ATOM 1876 C C . GLU A 1 247 ? 9.813 -7.198 17.665 1.00 72.94 247 GLU A C 1
ATOM 1878 O O . GLU A 1 247 ? 10.671 -6.676 16.949 1.00 72.94 247 GLU A O 1
ATOM 1883 N N . MET A 1 248 ? 9.610 -8.519 17.693 1.00 78.94 248 MET A N 1
ATOM 1884 C CA . MET A 1 248 ? 10.302 -9.445 16.801 1.00 78.94 248 MET A CA 1
ATOM 1885 C C . MET A 1 248 ? 9.960 -9.143 15.337 1.00 78.94 248 MET A C 1
ATOM 1887 O O . MET A 1 248 ? 10.878 -8.908 14.555 1.00 78.94 248 MET A O 1
ATOM 1891 N N . GLN A 1 249 ? 8.676 -9.095 14.967 1.00 79.50 249 GLN A N 1
ATOM 1892 C CA . GLN A 1 249 ? 8.236 -8.792 13.596 1.00 79.50 249 GLN A CA 1
ATOM 1893 C C . GLN A 1 249 ? 8.864 -7.485 13.082 1.00 79.50 249 GLN A C 1
ATOM 1895 O O . GLN A 1 249 ? 9.474 -7.458 12.012 1.00 79.50 249 GLN A O 1
ATOM 1900 N N . LEU A 1 250 ? 8.823 -6.418 13.885 1.00 78.75 250 LEU A N 1
ATOM 1901 C CA . LEU A 1 250 ? 9.429 -5.134 13.543 1.00 78.75 250 LEU A CA 1
ATOM 1902 C C . LEU A 1 250 ? 10.955 -5.221 13.383 1.00 78.75 250 LEU A C 1
ATOM 1904 O O . LEU A 1 250 ? 11.510 -4.552 12.513 1.00 78.75 250 LEU A O 1
ATOM 1908 N N . ARG A 1 251 ? 11.650 -6.042 14.182 1.00 81.44 251 ARG A N 1
ATOM 1909 C CA . ARG A 1 251 ? 13.099 -6.266 14.045 1.00 81.44 251 ARG A CA 1
ATOM 1910 C C . ARG A 1 251 ? 13.451 -6.905 12.696 1.00 81.44 251 ARG A C 1
ATOM 1912 O O . ARG A 1 251 ? 14.403 -6.454 12.067 1.00 81.44 251 ARG A O 1
ATOM 1919 N N . TRP A 1 252 ? 12.675 -7.887 12.235 1.00 84.25 252 TRP A N 1
ATOM 1920 C CA . TRP A 1 252 ? 12.837 -8.483 10.900 1.00 84.25 252 TRP A CA 1
ATOM 1921 C C . TRP A 1 252 ? 12.565 -7.457 9.785 1.00 84.25 252 TRP A C 1
ATOM 1923 O O . TRP A 1 252 ? 13.385 -7.285 8.883 1.00 84.25 252 TRP A O 1
ATOM 1933 N N . LEU A 1 253 ? 11.467 -6.695 9.880 1.00 84.38 253 LEU A N 1
ATOM 1934 C CA . LEU A 1 253 ? 11.122 -5.660 8.890 1.00 84.38 253 LEU A CA 1
ATOM 1935 C C . LEU A 1 253 ? 12.151 -4.513 8.828 1.00 84.38 253 LEU A C 1
ATOM 1937 O O . LEU A 1 253 ? 12.340 -3.926 7.762 1.00 84.38 253 LEU A O 1
ATOM 1941 N N . LYS A 1 254 ? 12.819 -4.194 9.947 1.00 84.00 254 LYS A N 1
ATOM 1942 C CA . LYS A 1 254 ? 13.903 -3.195 10.033 1.00 84.00 254 LYS A CA 1
ATOM 1943 C C . LYS A 1 254 ? 15.255 -3.678 9.502 1.00 84.00 254 LYS A C 1
ATOM 1945 O O . LYS A 1 254 ? 16.091 -2.837 9.191 1.00 84.00 254 LYS A O 1
ATOM 1950 N N . ALA A 1 255 ? 15.489 -4.988 9.440 1.00 84.06 255 ALA A N 1
ATOM 1951 C CA . ALA A 1 255 ? 16.691 -5.545 8.819 1.00 84.06 255 ALA A CA 1
ATOM 1952 C C . ALA A 1 255 ? 16.610 -5.490 7.280 1.00 84.06 255 ALA A C 1
ATOM 1954 O O . ALA A 1 255 ? 17.612 -5.267 6.599 1.00 84.06 255 ALA A O 1
ATOM 1955 N N . CYS A 1 256 ? 15.389 -5.612 6.753 1.00 87.56 256 CYS A N 1
ATOM 1956 C CA . CYS A 1 256 ? 15.057 -5.401 5.349 1.00 87.56 256 CYS A CA 1
ATOM 1957 C C . CYS A 1 256 ? 15.180 -3.921 4.921 1.00 87.56 256 CYS A C 1
ATOM 1959 O O . CYS A 1 256 ? 15.368 -3.027 5.748 1.00 87.56 256 CYS A O 1
ATOM 1961 N N . SER A 1 257 ? 15.012 -3.638 3.623 1.00 87.12 257 SER A N 1
ATOM 1962 C CA . SER A 1 257 ? 15.099 -2.264 3.106 1.00 87.12 257 SER A CA 1
ATOM 1963 C C . SER A 1 257 ? 14.044 -1.321 3.701 1.00 87.12 257 SER A C 1
ATOM 1965 O O . SER A 1 257 ? 12.869 -1.669 3.850 1.00 87.12 257 SER A O 1
ATOM 1967 N N . SER A 1 258 ? 14.463 -0.084 3.975 1.00 83.56 258 SER A N 1
ATOM 1968 C CA . SER A 1 258 ? 13.599 1.053 4.306 1.00 83.56 258 SER A CA 1
ATOM 1969 C C . SER A 1 258 ? 12.976 1.739 3.080 1.00 83.56 258 SER A C 1
ATOM 1971 O O . SER A 1 258 ? 12.191 2.681 3.249 1.00 83.56 258 SER A O 1
ATOM 1973 N N . TYR A 1 259 ? 13.312 1.299 1.861 1.00 86.69 259 TYR A N 1
ATOM 1974 C CA . TYR A 1 259 ? 12.887 1.950 0.625 1.00 86.69 259 TYR A CA 1
ATOM 1975 C C . TYR A 1 259 ? 11.360 1.947 0.463 1.00 86.69 259 TYR A C 1
ATOM 1977 O O . TYR A 1 259 ? 10.671 0.923 0.546 1.00 86.69 259 TYR A O 1
ATOM 1985 N N . ARG A 1 260 ? 10.795 3.129 0.200 1.00 82.62 260 ARG A N 1
ATOM 1986 C CA . ARG A 1 260 ? 9.339 3.340 0.162 1.00 82.62 260 ARG A CA 1
ATOM 1987 C C . ARG A 1 260 ? 8.764 3.117 -1.239 1.00 82.62 260 ARG A C 1
ATOM 1989 O O . ARG A 1 260 ? 8.202 4.048 -1.817 1.00 82.62 260 ARG A O 1
ATOM 1996 N N . HIS A 1 261 ? 8.854 1.879 -1.730 1.00 84.12 261 HIS A N 1
ATOM 1997 C CA . HIS A 1 261 ? 8.322 1.392 -3.018 1.00 84.12 261 HIS A CA 1
ATOM 1998 C C . HIS A 1 261 ? 6.911 1.926 -3.364 1.00 84.12 261 HIS A C 1
ATOM 2000 O O . HIS A 1 261 ? 6.654 2.339 -4.497 1.00 84.12 261 HIS A O 1
ATOM 2006 N N . GLU A 1 262 ? 6.010 2.036 -2.376 1.00 82.38 262 GLU A N 1
ATOM 2007 C CA . GLU A 1 262 ? 4.673 2.622 -2.556 1.00 82.38 262 GLU A CA 1
ATOM 2008 C C . GLU A 1 262 ? 4.671 4.040 -3.155 1.00 82.38 262 GLU A C 1
ATOM 2010 O O . GLU A 1 262 ? 3.710 4.410 -3.830 1.00 82.38 262 GLU A O 1
ATOM 2015 N N . LYS A 1 263 ? 5.687 4.876 -2.877 1.00 83.56 263 LYS A N 1
ATOM 2016 C CA . LYS A 1 263 ? 5.753 6.262 -3.378 1.00 83.56 263 LYS A CA 1
ATOM 2017 C C . LYS A 1 263 ? 5.779 6.285 -4.903 1.00 83.56 263 LYS A C 1
AT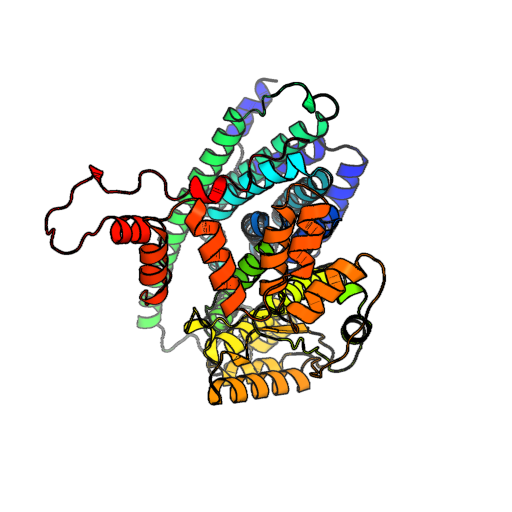OM 2019 O O . LYS A 1 263 ? 5.038 7.060 -5.507 1.00 83.56 263 LYS A O 1
ATOM 2024 N N . THR A 1 264 ? 6.613 5.438 -5.504 1.00 82.69 264 THR A N 1
ATOM 2025 C CA . THR A 1 264 ? 6.791 5.360 -6.957 1.00 82.69 264 THR A CA 1
ATOM 2026 C C . THR A 1 264 ? 5.531 4.818 -7.618 1.00 82.69 264 THR A C 1
ATOM 2028 O O . THR A 1 264 ? 5.012 5.448 -8.536 1.00 82.69 264 THR A O 1
ATOM 2031 N N . TRP A 1 265 ? 4.936 3.757 -7.066 1.00 84.50 265 TRP A N 1
ATOM 2032 C CA . TRP A 1 265 ? 3.646 3.247 -7.540 1.00 84.50 265 TRP A CA 1
ATOM 2033 C C . TRP A 1 265 ? 2.524 4.308 -7.469 1.00 84.50 265 TRP A C 1
ATOM 2035 O O . TRP A 1 265 ? 1.853 4.581 -8.467 1.00 84.50 265 TRP A O 1
ATOM 2045 N N . LYS A 1 266 ? 2.385 5.007 -6.330 1.00 79.56 266 LYS A N 1
ATOM 2046 C CA . LYS A 1 266 ? 1.435 6.127 -6.142 1.00 79.56 266 LYS A CA 1
ATOM 2047 C C . LYS A 1 266 ? 1.664 7.281 -7.124 1.00 79.56 266 LYS A C 1
ATOM 2049 O O . LYS A 1 266 ? 0.716 7.995 -7.450 1.00 79.56 266 LYS A O 1
ATOM 2054 N N . PHE A 1 267 ? 2.903 7.508 -7.557 1.00 80.50 267 PHE A N 1
ATOM 2055 C CA . PHE A 1 267 ? 3.249 8.513 -8.562 1.00 80.50 267 PHE A CA 1
ATOM 2056 C C . PHE A 1 267 ? 2.864 8.051 -9.973 1.00 80.50 267 PHE A C 1
ATOM 2058 O O . PHE A 1 267 ? 2.176 8.787 -10.678 1.00 80.50 267 PHE A O 1
ATOM 2065 N N . LEU A 1 268 ? 3.209 6.819 -10.355 1.00 74.56 268 LEU A N 1
ATOM 2066 C CA . LEU A 1 268 ? 2.875 6.239 -11.661 1.00 74.56 268 LEU A CA 1
ATOM 2067 C C . LEU A 1 268 ? 1.358 6.171 -11.891 1.00 74.56 268 LEU A C 1
ATOM 2069 O O . LEU A 1 268 ? 0.875 6.625 -12.928 1.00 74.56 268 LEU A O 1
ATOM 2073 N N . ARG A 1 269 ? 0.586 5.740 -10.883 1.00 79.50 269 ARG A N 1
ATOM 2074 C CA . ARG A 1 269 ? -0.890 5.722 -10.922 1.00 79.50 269 ARG A CA 1
ATOM 2075 C C . ARG A 1 269 ? -1.537 7.094 -11.132 1.00 79.50 269 ARG A C 1
ATOM 2077 O O . ARG A 1 269 ? -2.641 7.161 -11.662 1.00 79.50 269 ARG A O 1
ATOM 2084 N N . LYS A 1 270 ? -0.871 8.192 -10.750 1.00 71.50 270 LYS A N 1
ATOM 2085 C CA . LYS A 1 270 ? -1.350 9.561 -11.028 1.00 71.50 270 LYS A CA 1
ATOM 2086 C C . LYS A 1 270 ? -1.096 10.006 -12.467 1.00 71.50 270 LYS A C 1
ATOM 2088 O O . LYS A 1 270 ? -1.764 10.933 -12.911 1.00 71.50 270 LYS A O 1
ATOM 2093 N N . ARG A 1 271 ? -0.131 9.400 -13.171 1.00 66.88 271 ARG A N 1
ATOM 2094 C CA . ARG A 1 271 ? 0.238 9.784 -14.545 1.00 66.88 271 ARG A CA 1
ATOM 2095 C C . ARG A 1 271 ? -0.622 9.113 -15.614 1.00 66.88 271 ARG A C 1
ATOM 2097 O O . ARG A 1 271 ? -0.669 9.631 -16.722 1.00 66.88 271 ARG A O 1
ATOM 2104 N N . GLY A 1 272 ? -1.302 8.005 -15.311 1.00 63.84 272 GLY A N 1
ATOM 2105 C CA . GLY A 1 272 ? -2.214 7.387 -16.272 1.00 63.84 272 GLY A CA 1
ATOM 2106 C C . GLY A 1 272 ? -2.926 6.119 -15.799 1.00 63.84 272 GLY A C 1
ATOM 2107 O O . GLY A 1 272 ? -2.483 5.405 -14.895 1.00 63.84 272 GLY A O 1
ATOM 2108 N N . ASN A 1 273 ? -4.034 5.833 -16.481 1.00 68.25 273 ASN A N 1
ATOM 2109 C CA . ASN A 1 273 ? -4.821 4.614 -16.354 1.00 68.25 273 ASN A CA 1
ATOM 2110 C C . ASN A 1 273 ? -4.673 3.804 -17.650 1.00 68.25 273 ASN A C 1
ATOM 2112 O O . ASN A 1 273 ? -5.193 4.207 -18.689 1.00 68.25 273 ASN A O 1
ATOM 2116 N N . ALA A 1 274 ? -3.934 2.699 -17.600 1.00 68.62 274 ALA A N 1
ATOM 2117 C CA . ALA A 1 274 ? -3.741 1.799 -18.732 1.00 68.62 274 ALA A CA 1
ATOM 2118 C C . ALA A 1 274 ? -4.583 0.547 -18.486 1.00 68.62 274 ALA A C 1
ATOM 2120 O O . ALA A 1 274 ? -4.344 -0.151 -17.510 1.00 68.62 274 ALA A O 1
ATOM 2121 N N . THR A 1 275 ? -5.569 0.261 -19.338 1.00 71.62 275 THR A N 1
ATOM 2122 C CA . THR A 1 275 ? -6.516 -0.858 -19.140 1.00 71.62 275 THR A CA 1
ATOM 2123 C C . THR A 1 275 ? -6.549 -1.865 -20.290 1.00 71.62 275 THR A C 1
ATOM 2125 O O . THR A 1 275 ? -7.138 -2.932 -20.130 1.00 71.62 275 THR A O 1
ATOM 2128 N N . ALA A 1 276 ? -5.896 -1.570 -21.421 1.00 68.88 276 ALA A N 1
ATOM 2129 C CA . ALA A 1 276 ? -5.914 -2.407 -22.626 1.00 68.88 276 ALA A CA 1
ATOM 2130 C C . ALA A 1 276 ? -5.419 -3.847 -22.381 1.00 68.88 276 ALA A C 1
ATOM 2132 O O . ALA A 1 276 ? -5.979 -4.794 -22.930 1.00 68.88 276 ALA A O 1
ATOM 2133 N N . PHE A 1 277 ? -4.450 -4.022 -21.474 1.00 77.50 277 PHE A N 1
ATOM 2134 C CA . PHE A 1 277 ? -3.881 -5.323 -21.099 1.00 77.50 277 PHE A CA 1
ATOM 2135 C C . PHE A 1 277 ? -4.905 -6.337 -20.568 1.00 77.50 277 PHE A C 1
ATOM 2137 O O . PHE A 1 277 ? -4.646 -7.533 -20.570 1.00 77.50 277 PHE A O 1
ATOM 2144 N N . LYS A 1 278 ? -6.087 -5.902 -20.115 1.00 78.38 278 LYS A N 1
ATOM 2145 C CA . LYS A 1 278 ? -7.116 -6.821 -19.599 1.00 78.38 278 LYS A CA 1
ATOM 2146 C C . LYS A 1 278 ? -7.700 -7.728 -20.683 1.00 78.38 278 LYS A C 1
ATOM 2148 O O . LYS A 1 278 ? -8.206 -8.801 -20.361 1.00 78.38 278 LYS A O 1
ATOM 2153 N N . ASN A 1 279 ? -7.630 -7.296 -21.942 1.00 77.00 279 ASN A N 1
ATOM 2154 C CA . ASN A 1 279 ? -8.049 -8.080 -23.101 1.00 77.00 279 ASN A CA 1
ATOM 2155 C C . ASN A 1 279 ? -6.911 -8.934 -23.673 1.00 77.00 279 ASN A C 1
ATOM 2157 O O . ASN A 1 279 ? -7.175 -9.804 -24.501 1.00 77.00 279 ASN A O 1
ATOM 2161 N N . ASP A 1 280 ? -5.674 -8.702 -23.230 1.00 78.75 280 ASP A N 1
ATOM 2162 C CA . ASP A 1 280 ? -4.511 -9.430 -23.706 1.00 78.75 280 ASP A CA 1
ATOM 2163 C C . ASP A 1 280 ? -4.554 -10.905 -23.271 1.00 78.75 280 ASP A C 1
ATOM 2165 O O . ASP A 1 280 ? -4.902 -11.244 -22.132 1.00 78.75 280 ASP A O 1
ATOM 2169 N N . LYS A 1 281 ? -4.243 -11.804 -24.208 1.00 81.00 281 LYS A N 1
ATOM 2170 C CA . LYS A 1 281 ? -4.342 -13.251 -23.988 1.00 81.00 281 LYS A CA 1
ATOM 2171 C C . LYS A 1 281 ? -3.220 -13.759 -23.084 1.00 81.00 281 LYS A C 1
ATOM 2173 O O . LYS A 1 281 ? -3.466 -14.657 -22.277 1.00 81.00 281 LYS A O 1
ATOM 2178 N N . GLU A 1 282 ? -2.022 -13.201 -23.202 1.00 76.19 282 GLU A N 1
ATOM 2179 C CA . GLU A 1 282 ? -0.844 -13.607 -22.437 1.00 76.19 282 GLU A CA 1
ATOM 2180 C C . GLU A 1 282 ? -1.023 -13.198 -20.977 1.00 76.19 282 GLU A C 1
ATOM 2182 O O . GLU A 1 282 ? -0.975 -14.058 -20.101 1.00 76.19 282 GLU A O 1
ATOM 2187 N N . TYR A 1 283 ? -1.403 -11.941 -20.723 1.00 83.31 283 TYR A N 1
ATOM 2188 C CA . TYR A 1 283 ? -1.759 -11.447 -19.391 1.00 83.31 283 TYR A CA 1
ATOM 2189 C C . TYR A 1 283 ? -2.854 -12.291 -18.719 1.00 83.31 283 TYR A C 1
ATOM 2191 O O . TYR A 1 283 ? -2.767 -12.616 -17.531 1.00 83.31 283 TYR A O 1
ATOM 2199 N N . ARG A 1 284 ? -3.910 -12.654 -19.461 1.00 83.44 284 ARG A N 1
ATOM 2200 C CA . ARG A 1 284 ? -5.001 -13.476 -18.915 1.00 83.44 284 ARG A CA 1
ATOM 2201 C C . ARG A 1 284 ? -4.553 -14.898 -18.602 1.00 83.44 284 ARG A C 1
ATOM 2203 O O . ARG A 1 284 ? -4.946 -15.407 -17.558 1.00 83.44 284 ARG A O 1
ATOM 2210 N N . THR A 1 285 ? -3.744 -15.505 -19.471 1.00 83.06 285 THR A N 1
ATOM 2211 C CA . THR A 1 285 ? -3.180 -16.848 -19.259 1.00 83.06 285 THR A CA 1
ATOM 2212 C C . THR A 1 285 ? -2.300 -16.830 -18.015 1.00 83.06 285 THR A C 1
ATOM 2214 O O . THR A 1 285 ? -2.624 -17.502 -17.036 1.00 83.06 285 THR A O 1
ATOM 2217 N N . TRP A 1 286 ? -1.308 -15.933 -18.013 1.00 83.69 286 TRP A N 1
ATOM 2218 C CA . TRP A 1 286 ? -0.388 -15.647 -16.918 1.00 83.69 286 TRP A CA 1
ATOM 2219 C C . TRP A 1 286 ? -1.083 -15.555 -15.554 1.00 83.69 286 TRP A C 1
ATOM 2221 O O . TRP A 1 286 ? -0.718 -16.237 -14.602 1.00 83.69 286 TRP A O 1
ATOM 2231 N N . ARG A 1 287 ? -2.129 -14.728 -15.469 1.00 79.88 287 ARG A N 1
ATOM 2232 C CA . ARG A 1 287 ? -2.885 -14.485 -14.237 1.00 79.88 287 ARG A CA 1
ATOM 2233 C C . ARG A 1 287 ? -3.597 -15.727 -13.688 1.00 79.88 287 ARG A C 1
ATOM 2235 O O . ARG A 1 287 ? -3.887 -15.784 -12.496 1.00 79.88 287 ARG A O 1
ATOM 2242 N N . THR A 1 288 ? -3.987 -16.657 -14.555 1.00 77.56 288 THR A N 1
ATOM 2243 C CA . THR A 1 288 ? -4.812 -17.823 -14.185 1.00 77.56 288 THR A CA 1
ATOM 2244 C C . THR A 1 288 ? -4.019 -19.112 -14.011 1.00 77.56 288 THR A C 1
ATOM 2246 O O . THR A 1 288 ? -4.576 -20.110 -13.554 1.00 77.56 288 THR A O 1
ATOM 2249 N N . GLU A 1 289 ? -2.740 -19.111 -14.378 1.00 73.62 289 GLU A N 1
ATOM 2250 C CA . GLU A 1 289 ? -1.911 -20.306 -14.368 1.00 73.62 289 GLU A CA 1
ATOM 2251 C C . GLU A 1 289 ? -1.525 -20.725 -12.938 1.00 73.62 289 GLU A C 1
ATOM 2253 O O . GLU A 1 289 ? -1.285 -19.903 -12.057 1.00 73.62 289 GLU A O 1
ATOM 2258 N N . SER A 1 290 ? -1.516 -22.036 -12.680 1.00 68.75 290 SER A N 1
ATOM 2259 C CA . SER A 1 290 ? -1.261 -22.597 -11.339 1.00 68.75 290 SER A CA 1
ATOM 2260 C C . SER A 1 290 ? 0.208 -22.961 -11.093 1.00 68.75 290 SER A C 1
ATOM 2262 O O . SER A 1 290 ? 0.561 -23.369 -9.987 1.00 68.75 290 SER A O 1
ATOM 2264 N N . ARG A 1 291 ? 1.053 -22.863 -12.124 1.00 70.00 291 ARG A N 1
ATOM 2265 C CA . ARG A 1 291 ? 2.492 -23.155 -12.078 1.00 70.00 291 ARG A CA 1
ATOM 2266 C C . ARG A 1 291 ? 3.311 -21.874 -11.980 1.00 70.00 291 ARG A C 1
ATOM 2268 O O . ARG A 1 291 ? 2.762 -20.776 -11.993 1.00 70.00 291 ARG A O 1
ATOM 2275 N N . SER A 1 292 ? 4.625 -22.036 -11.838 1.00 70.88 292 SER A N 1
ATOM 2276 C CA . SER A 1 292 ? 5.531 -20.916 -11.617 1.00 70.88 292 SER A CA 1
ATOM 2277 C C . SER A 1 292 ? 5.567 -19.955 -12.809 1.00 70.88 292 SER A C 1
ATOM 2279 O O . SER A 1 292 ? 6.197 -20.332 -13.788 1.00 70.88 292 SER A O 1
ATOM 2281 N N . SER A 1 293 ? 4.890 -18.771 -12.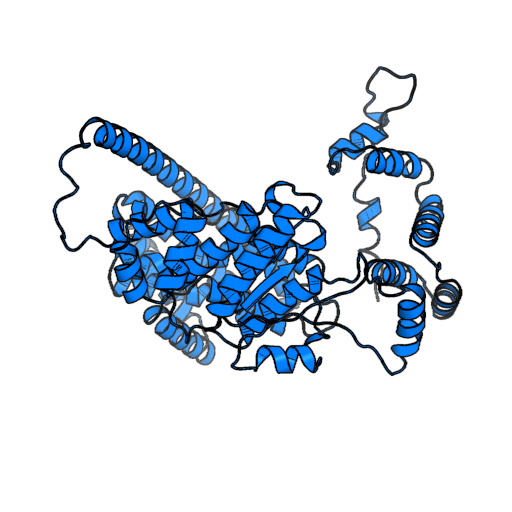731 1.00 67.81 293 SER A N 1
ATOM 2282 C CA . SER A 1 293 ? 4.757 -17.756 -13.817 1.00 67.81 293 SER A CA 1
ATOM 2283 C C . SER A 1 293 ? 4.674 -16.220 -13.436 1.00 67.81 293 SER A C 1
ATOM 2285 O O . SER A 1 293 ? 3.897 -15.813 -12.582 1.00 67.81 293 SER A O 1
ATOM 2287 N N . THR A 1 294 ? 5.397 -15.324 -14.154 1.00 72.38 294 THR A N 1
ATOM 2288 C CA . THR A 1 294 ? 5.381 -13.822 -14.291 1.00 72.38 294 THR A CA 1
ATOM 2289 C C . THR A 1 294 ? 5.311 -13.473 -15.803 1.00 72.38 294 THR A C 1
ATOM 2291 O O . THR A 1 294 ? 5.146 -14.369 -16.630 1.00 72.38 294 THR A O 1
ATOM 2294 N N . PHE A 1 295 ? 5.420 -12.195 -16.186 1.00 72.81 295 PHE A N 1
ATOM 2295 C CA . PHE A 1 295 ? 5.116 -11.658 -17.520 1.00 72.81 295 PHE A CA 1
ATOM 2296 C C . PHE A 1 295 ? 6.070 -10.487 -17.858 1.00 72.81 295 PHE A C 1
ATOM 2298 O O . PHE A 1 295 ? 6.232 -9.603 -17.014 1.00 72.81 295 PHE A O 1
ATOM 2305 N N . ILE A 1 296 ? 6.718 -10.459 -19.040 1.00 70.75 296 ILE A N 1
ATOM 2306 C CA . ILE A 1 296 ? 7.594 -9.331 -19.436 1.00 70.75 296 ILE A CA 1
ATOM 2307 C C . ILE A 1 296 ? 6.801 -8.299 -20.226 1.00 70.75 296 ILE A C 1
ATOM 2309 O O . ILE A 1 296 ? 6.271 -8.575 -21.297 1.00 70.75 296 ILE A O 1
ATOM 2313 N N . VAL A 1 297 ? 6.836 -7.057 -19.752 1.00 65.12 297 VAL A N 1
ATOM 2314 C CA . VAL A 1 297 ? 6.436 -5.894 -20.545 1.00 65.12 297 VAL A CA 1
ATOM 2315 C C . VAL A 1 297 ? 7.697 -5.277 -21.153 1.00 65.12 297 VAL A C 1
ATOM 2317 O O . VAL A 1 297 ? 8.407 -4.539 -20.473 1.00 65.12 297 VAL A O 1
ATOM 2320 N N . SER A 1 298 ? 7.986 -5.570 -22.424 1.00 62.44 298 SER A N 1
ATOM 2321 C CA . SER A 1 298 ? 9.024 -4.870 -23.194 1.00 62.44 298 SER A CA 1
ATOM 2322 C C . SER A 1 298 ? 8.425 -3.712 -24.010 1.00 62.44 298 SER A C 1
ATOM 2324 O O . SER A 1 298 ? 7.209 -3.538 -24.096 1.00 62.44 298 SER A O 1
ATOM 2326 N N . GLY A 1 299 ? 9.281 -2.836 -24.540 1.00 58.59 299 GLY A N 1
ATOM 2327 C CA . GLY A 1 299 ? 8.868 -1.638 -25.277 1.00 58.59 299 GLY A CA 1
ATOM 2328 C C . GLY A 1 299 ? 9.869 -0.497 -25.124 1.00 58.59 299 GLY A C 1
ATOM 2329 O O . GLY A 1 299 ? 10.616 -0.438 -24.141 1.00 58.59 299 GLY A O 1
ATOM 2330 N N . LYS A 1 300 ? 9.888 0.440 -26.080 1.00 49.47 300 LYS A N 1
ATOM 2331 C CA . LYS A 1 300 ? 10.882 1.529 -26.109 1.00 49.47 300 LYS A CA 1
ATOM 2332 C C . LYS A 1 300 ? 10.755 2.464 -24.897 1.00 49.47 300 LYS A C 1
ATOM 2334 O O . LYS A 1 300 ? 9.773 2.414 -24.143 1.00 49.47 300 LYS A O 1
ATOM 2339 N N . LEU A 1 301 ? 11.758 3.316 -24.678 1.00 56.62 301 LEU A N 1
ATOM 2340 C CA . LEU A 1 301 ? 11.692 4.360 -23.652 1.00 56.62 301 LEU A CA 1
ATOM 2341 C C . LEU A 1 301 ? 10.403 5.175 -23.833 1.00 56.62 301 LEU A C 1
ATOM 2343 O O . LEU A 1 301 ? 10.000 5.463 -24.954 1.00 56.62 301 LEU A O 1
ATOM 2347 N N . GLY A 1 302 ? 9.711 5.486 -22.739 1.00 57.19 302 GLY A N 1
ATOM 2348 C CA . GLY A 1 302 ? 8.444 6.212 -22.797 1.00 57.19 302 GLY A CA 1
ATOM 2349 C C . GLY A 1 302 ? 7.228 5.409 -23.282 1.00 57.19 302 GLY A C 1
ATOM 2350 O O . GLY A 1 302 ? 6.155 5.991 -23.310 1.00 57.19 302 GLY A O 1
ATOM 2351 N N . SER A 1 303 ? 7.320 4.108 -23.598 1.00 62.53 303 SER A N 1
ATOM 2352 C CA . SER A 1 303 ? 6.181 3.238 -24.004 1.00 62.53 303 SER A CA 1
ATOM 2353 C C . SER A 1 303 ? 5.084 2.999 -22.953 1.00 62.53 303 SER A C 1
ATOM 2355 O O . SER A 1 303 ? 4.136 2.265 -23.205 1.00 62.53 303 SER A O 1
ATOM 2357 N N . GLY A 1 304 ? 5.171 3.631 -21.781 1.00 65.56 304 GLY A N 1
ATOM 2358 C CA . GLY A 1 304 ? 4.160 3.511 -20.731 1.00 65.56 304 GLY A CA 1
ATOM 2359 C C . GLY A 1 304 ? 4.288 2.259 -19.855 1.00 65.56 304 GLY A C 1
ATOM 2360 O O . GLY A 1 304 ? 3.434 2.077 -18.991 1.00 65.56 304 GLY A O 1
ATOM 2361 N N . LYS A 1 305 ? 5.350 1.446 -20.006 1.00 74.88 305 LYS A N 1
ATOM 2362 C CA . LYS A 1 305 ? 5.603 0.203 -19.235 1.00 74.88 305 LYS A CA 1
ATOM 2363 C C . LYS A 1 305 ? 5.350 0.356 -17.734 1.00 74.88 305 LYS A C 1
ATOM 2365 O O . LYS A 1 305 ? 4.511 -0.344 -17.178 1.00 74.88 305 LYS A O 1
ATOM 2370 N N . SER A 1 306 ? 5.973 1.352 -17.108 1.00 77.44 306 SER A N 1
ATOM 2371 C CA . SER A 1 306 ? 5.825 1.663 -15.682 1.00 77.44 306 SER A CA 1
ATOM 2372 C C . SER A 1 306 ? 4.378 1.968 -15.278 1.00 77.44 306 SER A C 1
ATOM 2374 O O . SER A 1 306 ? 3.918 1.567 -14.210 1.00 77.44 306 SER A O 1
ATOM 2376 N N . ILE A 1 307 ? 3.625 2.661 -16.142 1.00 79.19 307 ILE A N 1
ATOM 2377 C CA . ILE A 1 307 ? 2.200 2.941 -15.921 1.00 79.19 307 ILE A CA 1
ATOM 2378 C C . ILE A 1 307 ? 1.398 1.643 -16.071 1.00 79.19 307 ILE A C 1
ATOM 2380 O O . ILE A 1 307 ? 0.567 1.350 -15.214 1.00 79.19 307 ILE A O 1
ATOM 2384 N N . LEU A 1 308 ? 1.661 0.841 -17.104 1.00 78.62 308 LEU A N 1
ATOM 2385 C CA . LEU A 1 308 ? 1.023 -0.456 -17.329 1.00 78.62 308 LEU A CA 1
ATOM 2386 C C . LEU A 1 308 ? 1.232 -1.411 -16.138 1.00 78.62 308 LEU A C 1
ATOM 2388 O O . LEU A 1 308 ? 0.252 -1.870 -15.553 1.00 78.62 308 LEU A O 1
ATOM 2392 N N . LEU A 1 309 ? 2.475 -1.622 -15.701 1.00 82.38 309 LEU A N 1
ATOM 2393 C CA . LEU A 1 309 ? 2.807 -2.452 -14.537 1.00 82.38 309 LEU A CA 1
ATOM 2394 C C . LEU A 1 309 ? 2.145 -1.928 -13.251 1.00 82.38 309 LEU A C 1
ATOM 2396 O O . LEU A 1 309 ? 1.585 -2.708 -12.479 1.00 82.38 309 LEU A O 1
ATOM 2400 N N . ALA A 1 310 ? 2.090 -0.606 -13.049 1.00 82.75 310 ALA A N 1
ATOM 2401 C CA . ALA A 1 310 ? 1.366 -0.018 -11.921 1.00 82.75 310 ALA A CA 1
ATOM 2402 C C . ALA A 1 310 ? -0.155 -0.275 -11.964 1.00 82.75 310 ALA A C 1
ATOM 2404 O O . ALA A 1 310 ? -0.766 -0.402 -10.903 1.00 82.75 310 ALA A O 1
ATOM 2405 N N . ASN A 1 311 ? -0.767 -0.374 -13.151 1.00 81.94 311 ASN A N 1
ATOM 2406 C CA . ASN A 1 311 ? -2.182 -0.733 -13.313 1.00 81.94 311 ASN A CA 1
ATOM 2407 C C . ASN A 1 311 ? -2.428 -2.252 -13.171 1.00 81.94 311 ASN A C 1
ATOM 2409 O O . ASN A 1 311 ? -3.485 -2.650 -12.681 1.00 81.94 311 ASN A O 1
ATOM 2413 N N . ILE A 1 312 ? -1.458 -3.101 -13.532 1.00 85.38 312 ILE A N 1
ATOM 2414 C CA . ILE A 1 312 ? -1.512 -4.556 -13.295 1.00 85.38 312 ILE A CA 1
ATOM 2415 C C . ILE A 1 312 ? -1.584 -4.866 -11.791 1.00 85.38 312 ILE A C 1
ATOM 2417 O O . ILE A 1 312 ? -2.401 -5.692 -11.385 1.00 85.38 312 ILE A O 1
ATOM 2421 N N . VAL A 1 313 ? -0.813 -4.156 -10.955 1.00 84.62 313 VAL A N 1
ATOM 2422 C CA . VAL A 1 313 ? -0.872 -4.273 -9.480 1.00 84.62 313 VAL A CA 1
ATOM 2423 C C . VAL A 1 313 ? -2.294 -4.041 -8.939 1.00 84.62 313 VAL A C 1
ATOM 2425 O O . VAL A 1 313 ? -2.751 -4.787 -8.068 1.00 84.62 313 VAL A O 1
ATOM 2428 N N . ASP A 1 314 ? -3.017 -3.048 -9.467 1.00 77.88 314 ASP A N 1
ATOM 2429 C CA . ASP A 1 314 ? -4.410 -2.783 -9.079 1.00 77.88 314 ASP A CA 1
ATOM 2430 C C . ASP A 1 314 ? -5.367 -3.875 -9.574 1.00 77.88 314 ASP A C 1
ATOM 2432 O O . ASP A 1 314 ? -6.222 -4.332 -8.816 1.00 77.88 314 ASP A O 1
ATOM 2436 N N . ASP A 1 315 ? -5.228 -4.343 -10.818 1.00 81.75 315 ASP A N 1
ATOM 2437 C CA . ASP A 1 315 ? -6.142 -5.354 -11.356 1.00 81.75 315 ASP A CA 1
ATOM 2438 C C . ASP A 1 315 ? -6.018 -6.707 -10.634 1.00 81.75 315 ASP A C 1
ATOM 2440 O O . ASP A 1 315 ? -7.031 -7.330 -10.296 1.00 81.75 315 ASP A O 1
ATOM 2444 N N . LEU A 1 316 ? -4.791 -7.122 -10.301 1.00 79.19 316 LEU A N 1
ATOM 2445 C CA . LEU A 1 316 ? -4.537 -8.288 -9.450 1.00 79.19 316 LEU A CA 1
ATOM 2446 C C . LEU A 1 316 ? -5.187 -8.124 -8.065 1.00 79.19 316 LEU A C 1
ATOM 2448 O O . LEU A 1 316 ? -5.839 -9.055 -7.587 1.00 79.19 316 LEU A O 1
ATOM 2452 N N . SER A 1 317 ? -5.095 -6.924 -7.474 1.00 77.44 317 SER A N 1
ATOM 2453 C CA . SER A 1 317 ? -5.685 -6.598 -6.164 1.00 77.44 317 SER A CA 1
ATOM 2454 C C . SER A 1 317 ? -7.223 -6.668 -6.151 1.00 77.44 317 SER A C 1
ATOM 2456 O O . SER A 1 317 ? -7.817 -6.929 -5.105 1.00 77.44 317 SER A O 1
ATOM 2458 N N . ILE A 1 318 ? -7.888 -6.456 -7.295 1.00 72.12 318 ILE A N 1
ATOM 2459 C CA . ILE A 1 318 ? -9.350 -6.607 -7.428 1.00 72.12 318 ILE A CA 1
ATOM 2460 C C . ILE A 1 318 ? -9.741 -8.084 -7.560 1.00 72.12 318 ILE A C 1
ATOM 2462 O O . ILE A 1 318 ? -10.680 -8.535 -6.901 1.00 72.12 318 ILE A O 1
ATOM 2466 N N . GLY A 1 319 ? -9.054 -8.823 -8.440 1.00 60.47 319 GLY A N 1
ATOM 2467 C CA . GLY A 1 319 ? -9.483 -10.159 -8.870 1.00 60.47 319 GLY A CA 1
ATOM 2468 C C . GLY A 1 319 ? -9.304 -11.264 -7.828 1.00 60.47 319 GLY A C 1
ATOM 2469 O O . GLY A 1 319 ? -10.081 -12.214 -7.820 1.00 60.47 319 GLY A O 1
ATOM 2470 N N . ASN A 1 320 ? -8.320 -11.147 -6.932 1.00 64.94 320 ASN A N 1
ATOM 2471 C CA . ASN A 1 320 ? -8.099 -12.130 -5.874 1.00 64.94 320 ASN A CA 1
ATOM 2472 C C . ASN A 1 320 ? -7.708 -11.445 -4.556 1.00 64.94 320 ASN A C 1
ATOM 2474 O O . ASN A 1 320 ? -6.561 -11.063 -4.348 1.00 64.94 320 ASN A O 1
ATOM 2478 N N . LYS A 1 321 ? -8.662 -11.360 -3.620 1.00 56.38 321 LYS A N 1
ATOM 2479 C CA . LYS A 1 321 ? -8.478 -10.717 -2.303 1.00 56.38 321 LYS A CA 1
ATOM 2480 C C . LYS A 1 321 ? -7.522 -11.462 -1.355 1.00 56.38 321 LYS A C 1
ATOM 2482 O O . LYS A 1 321 ? -7.282 -10.971 -0.260 1.00 56.38 321 LYS A O 1
ATOM 2487 N N . LYS A 1 322 ? -7.006 -12.633 -1.749 1.00 59.03 322 LYS A N 1
ATOM 2488 C CA . LYS A 1 322 ? -5.949 -13.381 -1.047 1.00 59.03 322 LYS A CA 1
ATOM 2489 C C . LYS A 1 322 ? -4.626 -13.437 -1.826 1.00 59.03 322 LYS A C 1
ATOM 2491 O O . LYS A 1 322 ? -3.690 -14.079 -1.359 1.00 59.03 322 LYS A O 1
ATOM 2496 N N . ALA A 1 323 ? -4.528 -12.807 -3.000 1.00 66.88 323 ALA A N 1
ATOM 2497 C CA . ALA A 1 323 ? -3.277 -12.781 -3.749 1.00 66.88 323 ALA A CA 1
ATOM 2498 C C . ALA A 1 323 ? -2.213 -11.993 -2.978 1.00 66.88 323 ALA A C 1
ATOM 2500 O O . ALA A 1 323 ? -2.397 -10.811 -2.677 1.00 66.88 323 ALA A O 1
ATOM 2501 N N . ASN A 1 324 ? -1.085 -12.642 -2.695 1.00 78.75 324 ASN A N 1
ATOM 2502 C CA . ASN A 1 324 ? 0.098 -11.948 -2.217 1.00 78.75 324 ASN A CA 1
ATOM 2503 C C . ASN A 1 324 ? 0.713 -11.203 -3.411 1.00 78.75 324 ASN A C 1
ATOM 2505 O O . ASN A 1 324 ? 1.057 -11.828 -4.411 1.00 78.75 324 ASN A O 1
ATOM 2509 N N . ILE A 1 325 ? 0.750 -9.872 -3.357 1.00 84.38 325 ILE A N 1
ATOM 2510 C CA . ILE A 1 325 ? 1.211 -9.022 -4.462 1.00 84.38 325 ILE A CA 1
ATOM 2511 C C . ILE A 1 325 ? 2.313 -8.120 -3.926 1.00 84.38 325 ILE A C 1
ATOM 2513 O O . ILE A 1 325 ? 2.059 -7.269 -3.065 1.00 84.38 325 ILE A O 1
ATOM 2517 N N . MET A 1 326 ? 3.508 -8.273 -4.477 1.00 87.81 326 MET A N 1
ATOM 2518 C CA . MET A 1 326 ? 4.687 -7.486 -4.158 1.00 87.81 326 MET A CA 1
ATOM 2519 C C . MET A 1 326 ? 5.106 -6.700 -5.391 1.00 87.81 326 MET A C 1
ATOM 2521 O O . MET A 1 326 ? 5.010 -7.192 -6.515 1.00 87.81 326 MET A O 1
ATOM 2525 N N . TYR A 1 327 ? 5.580 -5.474 -5.202 1.00 88.69 327 TYR A N 1
ATOM 2526 C CA . TYR A 1 327 ? 6.035 -4.659 -6.321 1.00 88.69 327 TYR A CA 1
ATOM 2527 C C . TYR A 1 327 ? 7.222 -3.770 -5.966 1.00 88.69 327 TYR A C 1
ATOM 2529 O O . TYR A 1 327 ? 7.346 -3.278 -4.842 1.00 88.69 327 TYR A O 1
ATOM 2537 N N . PHE A 1 328 ? 8.064 -3.520 -6.963 1.00 88.50 328 PHE A N 1
ATOM 2538 C CA . PHE A 1 328 ? 9.152 -2.560 -6.910 1.00 88.50 328 PHE A CA 1
ATOM 2539 C C . PHE A 1 328 ? 9.295 -1.856 -8.265 1.00 88.50 328 PHE A C 1
ATOM 2541 O O . PHE A 1 328 ? 9.064 -2.446 -9.317 1.00 88.50 328 PHE A O 1
ATOM 2548 N N . PHE A 1 329 ? 9.653 -0.576 -8.230 1.00 84.75 329 PHE A N 1
ATOM 2549 C CA . PHE A 1 329 ? 9.820 0.261 -9.415 1.00 84.75 329 PHE A CA 1
ATOM 2550 C C . PHE A 1 329 ? 11.159 0.988 -9.286 1.00 84.75 329 PHE A C 1
ATOM 2552 O O . PHE A 1 329 ? 11.259 1.940 -8.505 1.00 84.75 329 PHE A O 1
ATOM 2559 N N . CYS A 1 330 ? 12.171 0.509 -10.009 1.00 81.25 330 CYS A N 1
ATOM 2560 C CA . CYS A 1 330 ? 13.480 1.143 -10.110 1.00 81.25 330 CYS A CA 1
ATOM 2561 C C . CYS A 1 330 ? 13.362 2.491 -10.835 1.00 81.25 330 CYS A C 1
ATOM 2563 O O . CYS A 1 330 ? 12.454 2.714 -11.640 1.00 81.25 330 CYS A O 1
ATOM 2565 N N . ARG A 1 331 ? 14.262 3.422 -10.516 1.00 79.94 331 ARG A N 1
ATOM 2566 C CA . ARG A 1 331 ? 14.221 4.801 -11.007 1.00 79.94 331 ARG A CA 1
ATOM 2567 C C . ARG A 1 331 ? 15.630 5.335 -11.240 1.00 79.94 331 ARG A C 1
ATOM 2569 O O . ARG A 1 331 ? 16.379 5.502 -10.281 1.00 79.94 331 ARG A O 1
ATOM 2576 N N . HIS A 1 332 ? 15.954 5.715 -12.476 1.00 72.56 332 HIS A N 1
ATOM 2577 C CA . HIS A 1 332 ? 17.234 6.371 -12.781 1.00 72.56 332 HIS A CA 1
ATOM 2578 C C . HIS A 1 332 ? 17.457 7.673 -11.986 1.00 72.56 332 HIS A C 1
ATOM 2580 O O . HIS A 1 332 ? 18.596 8.041 -11.718 1.00 72.56 332 HIS A O 1
ATOM 2586 N N . ASP A 1 333 ? 16.383 8.377 -11.597 1.00 75.00 333 ASP A N 1
ATOM 2587 C CA . ASP A 1 333 ? 16.449 9.627 -10.826 1.00 75.00 333 ASP A CA 1
ATOM 2588 C C . ASP A 1 333 ? 16.534 9.420 -9.300 1.00 75.00 333 ASP A C 1
ATOM 2590 O O . ASP A 1 333 ? 16.508 10.391 -8.544 1.00 75.00 333 ASP A O 1
ATOM 2594 N N . ASP A 1 334 ? 16.639 8.171 -8.836 1.00 82.81 334 ASP A N 1
ATOM 2595 C CA . ASP A 1 334 ? 16.731 7.801 -7.422 1.00 82.81 334 ASP A CA 1
ATOM 2596 C C . ASP A 1 334 ? 17.756 6.662 -7.229 1.00 82.81 334 ASP A C 1
ATOM 2598 O O . ASP A 1 334 ? 17.392 5.482 -7.291 1.00 82.81 334 ASP A O 1
ATOM 2602 N N . PRO A 1 335 ? 19.042 6.987 -6.977 1.00 84.81 335 PRO A N 1
ATOM 2603 C CA . PRO A 1 335 ? 20.103 5.990 -6.828 1.00 84.81 335 PRO A CA 1
ATOM 2604 C C . PRO A 1 335 ? 19.875 4.980 -5.696 1.00 84.81 335 PRO A C 1
ATOM 2606 O O . PRO A 1 335 ? 20.366 3.859 -5.788 1.00 84.81 335 PRO A O 1
ATOM 2609 N N . GLU A 1 336 ? 19.109 5.327 -4.649 1.00 87.88 336 GLU A N 1
ATOM 2610 C CA . GLU A 1 336 ? 18.757 4.377 -3.582 1.00 87.88 336 GLU A CA 1
ATOM 2611 C C . GLU A 1 336 ? 17.930 3.215 -4.156 1.00 87.88 336 GLU A C 1
ATOM 2613 O O . GLU A 1 336 ? 18.121 2.064 -3.754 1.00 87.88 336 GLU A O 1
ATOM 2618 N N . SER A 1 337 ? 17.061 3.502 -5.134 1.00 87.38 337 SER A N 1
ATOM 2619 C CA . SER A 1 337 ? 16.171 2.523 -5.771 1.00 87.38 337 SER A CA 1
ATOM 2620 C C . SER A 1 337 ? 16.896 1.486 -6.632 1.00 87.38 337 SER A C 1
ATOM 2622 O O . SER A 1 337 ? 16.391 0.377 -6.779 1.00 87.38 337 SER A O 1
ATOM 2624 N N . LEU A 1 338 ? 18.069 1.827 -7.177 1.00 84.25 338 LEU A N 1
ATOM 2625 C CA . LEU A 1 338 ? 18.817 0.979 -8.114 1.00 84.25 338 LEU A CA 1
ATOM 2626 C C . LEU A 1 338 ? 19.676 -0.082 -7.413 1.00 84.25 338 LEU A C 1
ATOM 2628 O O . LEU A 1 338 ? 20.147 -1.017 -8.057 1.00 84.25 338 LEU A O 1
ATOM 2632 N N . THR A 1 339 ? 19.889 0.053 -6.101 1.00 87.75 339 THR A N 1
ATOM 2633 C CA . THR A 1 339 ? 20.719 -0.878 -5.325 1.00 87.75 339 THR A CA 1
ATOM 2634 C C . THR A 1 339 ? 20.027 -2.227 -5.122 1.00 87.75 339 THR A C 1
ATOM 2636 O O . THR A 1 339 ? 18.838 -2.270 -4.795 1.00 87.75 339 THR A O 1
ATOM 2639 N N . THR A 1 340 ? 20.788 -3.328 -5.207 1.00 86.38 340 THR A N 1
ATOM 2640 C CA . THR A 1 340 ? 20.311 -4.693 -4.904 1.00 86.38 340 THR A CA 1
ATOM 2641 C C . THR A 1 340 ? 19.507 -4.718 -3.609 1.00 86.38 340 THR A C 1
ATOM 2643 O O . THR A 1 340 ? 18.322 -5.041 -3.636 1.00 86.38 340 THR A O 1
ATOM 2646 N N . ARG A 1 341 ? 20.116 -4.235 -2.515 1.00 88.25 341 ARG A N 1
ATOM 2647 C CA . ARG A 1 341 ? 19.535 -4.182 -1.168 1.00 88.25 341 ARG A CA 1
ATOM 2648 C C . ARG A 1 341 ? 18.175 -3.486 -1.117 1.00 88.25 341 ARG A C 1
ATOM 2650 O O . ARG A 1 341 ? 17.328 -3.872 -0.313 1.00 88.25 341 ARG A O 1
ATOM 2657 N N . SER A 1 342 ? 17.942 -2.459 -1.937 1.00 89.69 342 SER A N 1
ATOM 2658 C CA . SER A 1 342 ? 16.630 -1.815 -2.011 1.00 89.69 342 SER A CA 1
ATOM 2659 C C . SER A 1 342 ? 15.589 -2.699 -2.673 1.00 89.69 342 SER A C 1
ATOM 2661 O O . SER A 1 342 ? 14.492 -2.821 -2.132 1.00 89.69 342 SER A O 1
ATOM 2663 N N . VAL A 1 343 ? 15.929 -3.346 -3.787 1.00 86.25 343 VAL A N 1
ATOM 2664 C CA . VAL A 1 343 ? 15.019 -4.217 -4.539 1.00 86.25 343 VAL A CA 1
ATOM 2665 C C . VAL A 1 343 ? 14.722 -5.499 -3.752 1.00 86.25 343 VAL A C 1
ATOM 2667 O O . VAL A 1 343 ? 13.584 -5.725 -3.334 1.00 86.25 343 VAL A O 1
ATOM 2670 N N . THR A 1 344 ? 15.746 -6.311 -3.483 1.00 87.06 344 THR A N 1
ATOM 2671 C CA . THR A 1 344 ? 15.652 -7.600 -2.773 1.00 87.06 344 THR A CA 1
ATOM 2672 C C . THR A 1 344 ? 15.109 -7.409 -1.358 1.00 87.06 344 THR A C 1
ATOM 2674 O O . THR A 1 344 ? 14.139 -8.057 -0.965 1.00 87.06 344 THR A O 1
ATOM 2677 N N . GLY A 1 345 ? 15.653 -6.439 -0.617 1.00 88.56 345 GLY A N 1
ATOM 2678 C CA . GLY A 1 345 ? 15.223 -6.103 0.731 1.00 88.56 345 GLY A CA 1
ATOM 2679 C C . GLY A 1 345 ? 13.802 -5.542 0.778 1.00 88.56 345 GLY A C 1
ATOM 2680 O O . GLY A 1 345 ? 13.097 -5.789 1.754 1.00 88.56 345 GLY A O 1
ATOM 2681 N N . SER A 1 346 ? 13.327 -4.826 -0.248 1.00 90.69 346 SER A N 1
ATOM 2682 C CA . SER A 1 346 ? 11.922 -4.401 -0.294 1.00 90.69 346 SER A CA 1
ATOM 2683 C C . SER A 1 346 ? 10.984 -5.560 -0.622 1.00 90.69 346 SER A C 1
ATOM 2685 O O . SER A 1 346 ? 9.891 -5.606 -0.052 1.00 90.69 346 SER A O 1
ATOM 2687 N N . PHE A 1 347 ? 11.386 -6.501 -1.479 1.00 87.56 347 PHE A N 1
ATOM 2688 C CA . PHE A 1 347 ? 10.618 -7.719 -1.734 1.00 87.56 347 PHE A CA 1
ATOM 2689 C C . PHE A 1 347 ? 10.545 -8.611 -0.490 1.00 87.56 347 PHE A C 1
ATOM 2691 O O . PHE A 1 347 ? 9.442 -8.947 -0.061 1.00 87.56 347 PHE A O 1
ATOM 2698 N N . ALA A 1 348 ? 11.674 -8.893 0.166 1.00 88.12 348 ALA A N 1
ATOM 2699 C CA . ALA A 1 348 ? 11.719 -9.636 1.426 1.00 88.12 348 ALA A CA 1
ATOM 2700 C C . ALA A 1 348 ? 10.854 -8.974 2.516 1.00 88.12 348 ALA A C 1
ATOM 2702 O O . ALA A 1 348 ? 10.103 -9.659 3.209 1.00 88.12 348 ALA A O 1
ATOM 2703 N N . ARG A 1 349 ? 10.866 -7.635 2.616 1.00 88.88 349 ARG A N 1
ATOM 2704 C CA . ARG A 1 349 ? 9.989 -6.893 3.537 1.00 88.88 349 ARG A CA 1
ATOM 2705 C C . ARG A 1 349 ? 8.503 -7.081 3.221 1.00 88.88 349 ARG A C 1
ATOM 2707 O O . ARG A 1 349 ? 7.716 -7.274 4.144 1.00 88.88 349 ARG A O 1
ATOM 2714 N N . GLN A 1 350 ? 8.119 -7.019 1.944 1.00 89.00 350 GLN A N 1
ATOM 2715 C CA . GLN A 1 350 ? 6.732 -7.220 1.506 1.00 89.00 350 GLN A CA 1
ATOM 2716 C C . GLN A 1 350 ? 6.265 -8.667 1.745 1.00 89.00 350 GLN A C 1
ATOM 2718 O O . GLN A 1 350 ? 5.150 -8.866 2.227 1.00 89.00 350 GLN A O 1
ATOM 2723 N N . VAL A 1 351 ? 7.131 -9.659 1.493 1.00 85.44 351 VAL A N 1
ATOM 2724 C CA . VAL A 1 351 ? 6.897 -11.074 1.830 1.00 85.44 351 VAL A CA 1
ATOM 2725 C C . VAL A 1 351 ? 6.677 -11.234 3.336 1.00 85.44 351 VAL A C 1
ATOM 2727 O O . VAL A 1 351 ? 5.625 -11.715 3.744 1.00 85.44 351 VAL A O 1
ATOM 2730 N N . LEU A 1 352 ? 7.634 -10.800 4.165 1.00 85.31 352 LEU A N 1
ATOM 2731 C CA . LEU A 1 352 ? 7.564 -10.931 5.625 1.00 85.31 352 LEU A CA 1
ATOM 2732 C C . LEU A 1 352 ? 6.313 -10.269 6.198 1.00 85.31 352 LEU A C 1
ATOM 2734 O O . LEU A 1 352 ? 5.648 -10.871 7.033 1.00 85.31 352 LEU A O 1
ATOM 2738 N N . GLN A 1 353 ? 5.969 -9.067 5.729 1.00 84.69 353 GLN A N 1
ATOM 2739 C CA . GLN A 1 353 ? 4.755 -8.382 6.160 1.00 84.69 353 GLN A CA 1
ATOM 2740 C C . GLN A 1 353 ? 3.505 -9.211 5.835 1.00 84.69 353 GLN A C 1
ATOM 2742 O O . GLN A 1 353 ? 2.720 -9.487 6.734 1.00 84.69 353 GLN A O 1
ATOM 2747 N N . PHE A 1 354 ? 3.362 -9.702 4.598 1.00 81.06 354 PHE A N 1
ATOM 2748 C CA . PHE A 1 354 ? 2.239 -10.574 4.244 1.00 81.06 354 PHE A CA 1
ATOM 2749 C C . PHE A 1 354 ? 2.186 -11.839 5.118 1.00 81.06 354 PHE A C 1
ATOM 2751 O O . PHE A 1 354 ? 1.111 -12.221 5.577 1.00 81.06 354 PHE A O 1
ATOM 2758 N N . LEU A 1 355 ? 3.326 -12.497 5.353 1.00 80.62 355 LEU A N 1
ATOM 2759 C CA . LEU A 1 355 ? 3.387 -13.726 6.150 1.00 80.62 355 LEU A CA 1
ATOM 2760 C C . LEU A 1 355 ? 3.014 -13.478 7.619 1.00 80.62 355 LEU A C 1
ATOM 2762 O O . LEU A 1 355 ? 2.258 -14.258 8.196 1.00 80.62 355 LEU A O 1
ATOM 2766 N N . PHE A 1 356 ? 3.495 -12.378 8.204 1.00 80.12 356 PHE A N 1
ATOM 2767 C CA . PHE A 1 356 ? 3.141 -11.941 9.555 1.00 80.12 356 PHE A CA 1
ATOM 2768 C C . PHE A 1 356 ? 1.656 -11.583 9.694 1.00 80.12 356 PHE A C 1
ATOM 2770 O O . PHE A 1 356 ? 1.077 -11.856 10.741 1.00 80.12 356 PHE A O 1
ATOM 2777 N N . ASP A 1 357 ? 1.052 -11.022 8.645 1.00 73.88 357 ASP A N 1
ATOM 2778 C CA . ASP A 1 357 ? -0.359 -10.624 8.612 1.00 73.88 357 ASP A CA 1
ATOM 2779 C C . ASP A 1 357 ? -1.325 -11.816 8.391 1.00 73.88 357 ASP A C 1
ATOM 2781 O O . ASP A 1 357 ? -2.526 -11.671 8.617 1.00 73.88 357 ASP A O 1
ATOM 2785 N N . ASN A 1 358 ? -0.842 -12.980 7.917 1.00 72.12 358 ASN A N 1
ATOM 2786 C CA . ASN A 1 358 ? -1.702 -14.083 7.441 1.00 72.12 358 ASN A CA 1
ATOM 2787 C C . ASN A 1 358 ? -1.407 -15.483 8.022 1.00 72.12 358 ASN A C 1
ATOM 2789 O O . ASN A 1 358 ? -2.203 -16.392 7.774 1.00 72.12 358 ASN A O 1
ATOM 2793 N N . ASN A 1 359 ? -0.293 -15.722 8.730 1.00 73.31 359 ASN A N 1
ATOM 2794 C CA . ASN A 1 359 ? 0.063 -17.077 9.179 1.00 73.31 359 ASN A CA 1
ATOM 2795 C C . ASN A 1 359 ? 0.837 -17.123 10.518 1.00 73.31 359 ASN A C 1
ATOM 2797 O O . ASN A 1 359 ? 2.062 -16.988 10.569 1.00 73.31 359 ASN A O 1
ATOM 2801 N N . ASP A 1 360 ? 0.121 -17.411 11.609 1.00 73.88 360 ASP A N 1
ATOM 2802 C CA . ASP A 1 360 ? 0.686 -17.519 12.964 1.00 73.88 360 ASP A CA 1
ATOM 2803 C C . ASP A 1 360 ? 1.715 -18.653 13.136 1.00 73.88 360 ASP A C 1
ATOM 2805 O O . ASP A 1 360 ? 2.638 -18.529 13.945 1.00 73.88 360 ASP A O 1
ATOM 2809 N N . GLU A 1 361 ? 1.601 -19.761 12.396 1.00 74.56 361 GLU A N 1
ATOM 2810 C CA . GLU A 1 361 ? 2.579 -20.861 12.466 1.00 74.56 361 GLU A CA 1
ATOM 2811 C C . GLU A 1 361 ? 3.914 -20.467 11.825 1.00 74.56 361 GLU A C 1
ATOM 2813 O O . GLU A 1 361 ? 4.987 -20.814 12.327 1.00 74.56 361 GLU A O 1
ATOM 2818 N N . ILE A 1 362 ? 3.868 -19.640 10.780 1.00 75.94 362 ILE A N 1
ATOM 2819 C CA . ILE A 1 362 ? 5.050 -19.009 10.187 1.00 75.94 362 ILE A CA 1
ATOM 2820 C C . ILE A 1 362 ? 5.692 -18.022 11.171 1.00 75.94 362 ILE A C 1
ATOM 2822 O O . ILE A 1 362 ? 6.910 -18.057 11.362 1.00 75.94 362 ILE A O 1
ATOM 2826 N N . VAL A 1 363 ? 4.898 -17.216 11.886 1.00 76.00 363 VAL A N 1
ATOM 2827 C CA . VAL A 1 363 ? 5.400 -16.334 12.960 1.00 76.00 363 VAL A CA 1
ATOM 2828 C C . VAL A 1 363 ? 6.077 -17.146 14.077 1.00 76.00 363 VAL A C 1
ATOM 2830 O O . VAL A 1 363 ? 7.170 -16.791 14.529 1.00 76.00 363 VAL A O 1
ATOM 2833 N N . LYS A 1 364 ? 5.482 -18.269 14.508 1.00 75.75 364 LYS A N 1
ATOM 2834 C CA . LYS A 1 364 ? 6.074 -19.188 15.504 1.00 75.75 364 LYS A CA 1
ATOM 2835 C C . LYS A 1 364 ? 7.366 -19.841 15.008 1.00 75.75 364 LYS A C 1
ATOM 2837 O O . LYS A 1 364 ? 8.286 -20.013 15.813 1.00 75.75 364 LYS A O 1
ATOM 2842 N N . SER A 1 365 ? 7.445 -20.165 13.719 1.00 76.50 365 SER A N 1
ATOM 2843 C CA . SER A 1 365 ? 8.619 -20.771 13.080 1.00 76.50 365 SER A CA 1
ATOM 2844 C C . SER A 1 365 ? 9.775 -19.773 12.985 1.00 76.50 365 SER A C 1
ATOM 2846 O O . SER A 1 365 ? 10.855 -20.044 13.513 1.00 76.50 365 SER A O 1
ATOM 2848 N N . LEU A 1 366 ? 9.531 -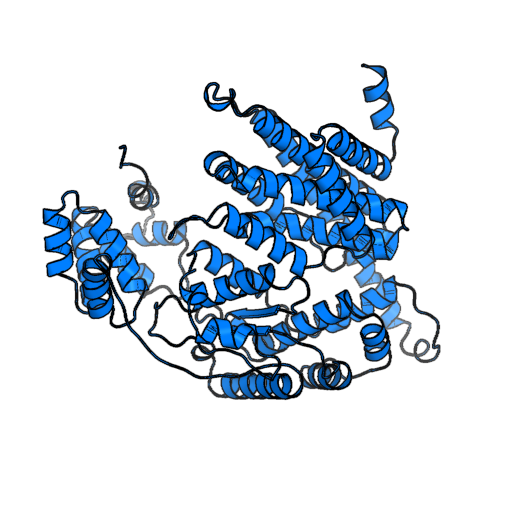18.568 12.455 1.00 76.25 366 LEU A N 1
ATOM 2849 C CA . LEU A 1 366 ? 10.514 -17.473 12.398 1.00 76.25 366 LEU A CA 1
ATOM 2850 C C . LEU A 1 366 ? 10.996 -17.031 13.790 1.00 76.25 366 LEU A C 1
ATOM 2852 O O . LEU A 1 366 ? 12.137 -16.607 13.933 1.00 76.25 366 LEU A O 1
ATOM 2856 N N . ARG A 1 367 ? 10.173 -17.184 14.836 1.00 71.50 367 ARG A N 1
ATOM 2857 C CA . ARG A 1 367 ? 10.580 -16.969 16.239 1.00 71.50 367 ARG A CA 1
ATOM 2858 C C . ARG A 1 367 ? 11.601 -17.996 16.744 1.00 71.50 367 ARG A C 1
ATOM 2860 O O . ARG A 1 367 ? 12.389 -17.676 17.633 1.00 71.50 367 ARG A O 1
ATOM 2867 N N . SER A 1 368 ? 11.552 -19.234 16.247 1.00 68.38 368 SER A N 1
ATOM 2868 C CA . SER A 1 368 ? 12.503 -20.288 16.633 1.00 68.38 368 SER A CA 1
ATOM 2869 C C . SER A 1 368 ? 13.867 -20.105 15.961 1.00 68.38 368 SER A C 1
ATOM 2871 O O . SER A 1 368 ? 14.902 -20.380 16.569 1.00 68.38 368 SER A O 1
ATOM 2873 N N . LEU A 1 369 ? 13.864 -19.564 14.741 1.00 67.00 369 LEU A N 1
ATOM 2874 C CA . LEU A 1 369 ? 15.061 -19.229 13.989 1.00 67.00 369 LEU A CA 1
ATOM 2875 C C . LEU A 1 369 ? 15.749 -18.005 14.619 1.00 67.00 369 LEU A C 1
ATOM 2877 O O . LEU A 1 369 ? 15.146 -16.951 14.819 1.00 67.00 369 LEU A O 1
ATOM 2881 N N . ARG A 1 370 ? 17.051 -18.128 14.902 1.00 64.44 370 ARG A N 1
ATOM 2882 C CA . ARG A 1 370 ? 17.938 -16.995 15.221 1.00 64.44 370 ARG A CA 1
ATOM 2883 C C . ARG A 1 370 ? 18.979 -16.815 14.105 1.00 64.44 370 ARG A C 1
ATOM 2885 O O . ARG A 1 370 ? 20.164 -17.014 14.373 1.00 64.44 370 ARG A O 1
ATOM 2892 N N . PRO A 1 371 ? 18.567 -16.508 12.864 1.00 64.31 371 PRO A N 1
ATOM 2893 C CA . PRO A 1 371 ? 19.517 -16.301 11.783 1.00 64.31 371 PRO A CA 1
ATOM 2894 C C . PRO A 1 371 ? 20.302 -15.000 12.019 1.00 64.31 371 PRO A C 1
ATOM 2896 O O . PRO A 1 371 ? 19.864 -14.138 12.800 1.00 64.31 371 PRO A O 1
ATOM 2899 N N . PRO A 1 372 ? 21.436 -14.805 11.327 1.00 66.69 372 PRO A N 1
ATOM 2900 C CA . PRO A 1 372 ? 21.907 -13.454 11.075 1.00 66.69 372 PRO A CA 1
ATOM 2901 C C . PRO A 1 372 ? 20.796 -12.657 10.367 1.00 66.69 372 PRO A C 1
ATOM 2903 O O . PRO A 1 372 ? 20.043 -13.186 9.552 1.00 66.69 372 PRO A O 1
ATOM 2906 N N . LEU A 1 373 ? 20.650 -11.382 10.731 1.00 72.00 373 LEU A N 1
ATOM 2907 C CA . LEU A 1 373 ? 19.677 -10.467 10.119 1.00 72.00 373 LEU A CA 1
ATOM 2908 C C . LEU A 1 373 ? 20.341 -9.651 9.002 1.00 72.00 373 LEU A C 1
ATOM 2910 O O . LEU A 1 373 ? 20.217 -8.427 8.949 1.00 72.00 373 LEU A O 1
ATOM 2914 N N . ASP A 1 374 ? 21.099 -10.349 8.164 1.00 77.88 374 ASP A N 1
ATOM 2915 C CA . ASP A 1 374 ? 21.604 -9.880 6.881 1.00 77.88 374 ASP A CA 1
ATOM 2916 C C . ASP A 1 374 ? 20.680 -10.352 5.746 1.00 77.88 374 ASP A C 1
ATOM 2918 O O . ASP A 1 374 ? 19.659 -11.005 5.971 1.00 77.88 374 ASP A O 1
ATOM 2922 N N . GLU A 1 375 ? 20.992 -9.944 4.518 1.00 70.06 375 GLU A N 1
ATOM 2923 C CA . GLU A 1 375 ? 20.139 -10.182 3.352 1.00 70.06 375 GLU A CA 1
ATOM 2924 C C . GLU A 1 375 ? 19.985 -11.684 3.058 1.00 70.06 375 GLU A C 1
ATOM 2926 O O . GLU A 1 375 ? 18.861 -12.174 2.940 1.00 70.06 375 GLU A O 1
ATOM 2931 N N . ASP A 1 376 ? 21.092 -12.431 3.065 1.00 76.00 376 ASP A N 1
ATOM 2932 C CA . ASP A 1 376 ? 21.100 -13.880 2.852 1.00 76.00 376 ASP A CA 1
ATOM 2933 C C . ASP A 1 376 ? 20.422 -14.662 3.982 1.00 76.00 376 ASP A C 1
ATOM 2935 O O . ASP A 1 376 ? 19.662 -15.592 3.706 1.00 76.00 376 ASP A O 1
ATOM 2939 N N . GLY A 1 377 ? 20.630 -14.282 5.249 1.00 79.31 377 GLY A N 1
ATOM 2940 C CA . GLY A 1 377 ? 19.973 -14.911 6.394 1.00 79.31 377 GLY A CA 1
ATOM 2941 C C . GLY A 1 377 ? 18.457 -14.707 6.398 1.00 79.31 377 GLY A C 1
ATOM 2942 O O . GLY A 1 377 ? 17.708 -15.624 6.757 1.00 79.31 377 GLY A O 1
ATOM 2943 N N . ILE A 1 378 ? 17.984 -13.542 5.942 1.00 79.56 378 ILE A N 1
ATOM 2944 C CA . ILE A 1 378 ? 16.555 -13.275 5.733 1.00 79.56 378 ILE A CA 1
ATOM 2945 C C . ILE A 1 378 ? 16.017 -14.113 4.573 1.00 79.56 378 ILE A C 1
ATOM 2947 O O . ILE A 1 378 ? 14.983 -14.760 4.746 1.00 79.56 378 ILE A O 1
ATOM 2951 N N . LEU A 1 379 ? 16.708 -14.137 3.426 1.00 76.81 379 LEU A N 1
ATOM 2952 C CA . LEU A 1 379 ? 16.298 -14.937 2.270 1.00 76.81 379 LEU A CA 1
ATOM 2953 C C . LEU A 1 379 ? 16.203 -16.418 2.642 1.00 76.81 379 LEU A C 1
ATOM 2955 O O . LEU A 1 379 ? 15.112 -16.966 2.547 1.00 76.81 379 LEU A O 1
ATOM 2959 N N . ALA A 1 380 ? 17.265 -17.025 3.183 1.00 80.25 380 ALA A N 1
ATOM 2960 C CA . ALA A 1 380 ? 17.293 -18.426 3.623 1.00 80.25 380 ALA A CA 1
ATOM 2961 C C . ALA A 1 380 ? 16.166 -18.771 4.621 1.00 80.25 380 ALA A C 1
ATOM 2963 O O . ALA A 1 380 ? 15.566 -19.846 4.565 1.00 80.25 380 ALA A O 1
ATOM 2964 N N . SER A 1 381 ? 15.835 -17.840 5.523 1.00 80.62 381 SER A N 1
ATOM 2965 C CA . SER A 1 381 ? 14.724 -18.011 6.468 1.00 80.62 381 SER A CA 1
ATOM 2966 C C . SER A 1 381 ? 13.354 -17.965 5.792 1.00 80.62 381 SER A C 1
ATOM 2968 O O . SER A 1 381 ? 12.429 -18.634 6.248 1.00 80.62 381 SER A O 1
ATOM 2970 N N . LEU A 1 382 ? 13.205 -17.198 4.709 1.00 79.31 382 LEU A N 1
ATOM 2971 C CA . LEU A 1 382 ? 12.000 -17.217 3.885 1.00 79.31 382 LEU A CA 1
ATOM 2972 C C . LEU A 1 382 ? 11.869 -18.562 3.151 1.00 79.31 382 LEU A C 1
ATOM 2974 O O . LEU A 1 382 ? 10.810 -19.178 3.253 1.00 79.31 382 LEU A O 1
ATOM 2978 N N . GLU A 1 383 ? 12.931 -19.069 2.511 1.00 76.81 383 GLU A N 1
ATOM 2979 C CA . GLU A 1 383 ? 12.904 -20.362 1.784 1.00 76.81 383 GLU A CA 1
ATOM 2980 C C . GLU A 1 383 ? 12.528 -21.539 2.700 1.00 76.81 383 GLU A C 1
ATOM 2982 O O . GLU A 1 383 ? 11.843 -22.464 2.270 1.00 76.81 383 GLU A O 1
ATOM 2987 N N . TYR A 1 384 ? 12.931 -21.493 3.977 1.00 77.81 384 TYR A N 1
ATOM 2988 C CA . TYR A 1 384 ? 12.578 -22.514 4.969 1.00 77.81 384 TYR A CA 1
ATOM 2989 C C . TYR A 1 384 ? 11.119 -22.433 5.453 1.00 77.81 384 TYR A C 1
ATOM 2991 O O . TYR A 1 384 ? 10.522 -23.460 5.776 1.00 77.81 384 TYR A O 1
ATOM 2999 N N . VAL A 1 385 ? 10.547 -21.228 5.564 1.00 76.31 385 VAL A N 1
ATOM 3000 C CA . VAL A 1 385 ? 9.256 -21.019 6.248 1.00 76.31 385 VAL A CA 1
ATOM 3001 C C . VAL A 1 385 ? 8.068 -20.871 5.286 1.00 76.31 385 VAL A C 1
ATOM 3003 O O . VAL A 1 385 ? 6.926 -21.096 5.688 1.00 76.31 385 VAL A O 1
ATOM 3006 N N . ILE A 1 386 ? 8.295 -20.519 4.019 1.00 73.94 386 ILE A N 1
ATOM 3007 C CA . ILE A 1 386 ? 7.223 -20.399 3.020 1.00 73.94 386 ILE A CA 1
ATOM 3008 C C . ILE A 1 386 ? 6.745 -21.797 2.571 1.00 73.94 386 ILE A C 1
ATOM 3010 O O . ILE A 1 386 ? 7.546 -22.588 2.072 1.00 73.94 386 ILE A O 1
ATOM 3014 N N . PRO A 1 387 ? 5.440 -22.121 2.677 1.00 68.56 387 PRO A N 1
ATOM 3015 C CA . PRO A 1 387 ? 4.894 -23.357 2.125 1.00 68.56 387 PRO A CA 1
ATOM 3016 C C . PRO A 1 387 ? 4.955 -23.357 0.593 1.00 68.56 387 PRO A C 1
ATOM 3018 O O . PRO A 1 387 ? 4.597 -22.364 -0.036 1.00 68.56 387 PRO A O 1
ATOM 3021 N N . ARG A 1 388 ? 5.289 -24.501 -0.018 1.00 64.38 388 ARG A N 1
ATOM 3022 C CA . ARG A 1 388 ? 5.374 -24.668 -1.490 1.00 64.38 388 ARG A CA 1
ATOM 3023 C C . ARG A 1 388 ? 4.063 -24.437 -2.255 1.00 64.38 388 ARG A C 1
ATOM 3025 O O . ARG A 1 388 ? 4.076 -24.343 -3.474 1.00 64.38 388 ARG A O 1
ATOM 3032 N N . GLU A 1 389 ? 2.935 -24.371 -1.555 1.00 64.12 389 GLU A N 1
ATOM 3033 C CA . GLU A 1 389 ? 1.618 -24.057 -2.128 1.00 64.12 389 GLU A CA 1
ATOM 3034 C C . GLU A 1 389 ? 1.321 -22.544 -2.133 1.00 64.12 389 GLU A C 1
ATOM 3036 O O . GLU A 1 389 ? 0.258 -22.112 -2.585 1.00 64.12 389 GLU A O 1
ATOM 3041 N N . HIS A 1 390 ? 2.231 -21.710 -1.612 1.00 68.62 390 HIS A N 1
ATOM 3042 C CA . HIS A 1 390 ? 2.006 -20.274 -1.504 1.00 68.62 390 HIS A CA 1
ATOM 3043 C C . HIS A 1 390 ? 2.166 -19.574 -2.860 1.00 68.62 390 HIS A C 1
ATOM 3045 O O . HIS A 1 390 ? 3.267 -19.434 -3.382 1.00 68.62 390 HIS A O 1
ATOM 3051 N N . CYS A 1 391 ? 1.075 -19.039 -3.409 1.00 73.12 391 CYS A N 1
ATOM 3052 C CA . CYS A 1 391 ? 1.122 -18.231 -4.629 1.00 73.12 391 CYS A CA 1
ATOM 3053 C C . CYS A 1 391 ? 1.367 -16.743 -4.315 1.00 73.12 391 CYS A C 1
ATOM 3055 O O . CYS A 1 391 ? 0.679 -16.141 -3.482 1.00 73.12 391 CYS A O 1
ATOM 3057 N N . ALA A 1 392 ? 2.311 -16.128 -5.029 1.00 79.94 392 ALA A N 1
ATOM 3058 C CA . ALA A 1 392 ? 2.632 -14.709 -4.926 1.00 79.94 392 ALA A CA 1
ATOM 3059 C C . ALA A 1 392 ? 3.019 -14.117 -6.288 1.00 79.94 392 ALA A C 1
ATOM 3061 O O . ALA A 1 392 ? 3.687 -14.775 -7.077 1.00 79.94 392 ALA A O 1
ATOM 3062 N N . TYR A 1 393 ? 2.623 -12.868 -6.534 1.00 82.44 393 TYR A N 1
ATOM 3063 C CA . TYR A 1 393 ? 2.955 -12.104 -7.735 1.00 82.44 393 TYR A CA 1
ATOM 3064 C C . TYR A 1 393 ? 4.012 -11.055 -7.399 1.00 82.44 393 TYR A C 1
ATOM 3066 O O . TYR A 1 393 ? 3.770 -10.202 -6.545 1.00 82.44 393 TYR A O 1
ATOM 3074 N N . PHE A 1 394 ? 5.142 -11.067 -8.105 1.00 84.50 394 PHE A N 1
ATOM 3075 C CA . PHE A 1 394 ? 6.181 -10.044 -7.983 1.00 84.50 394 PHE A CA 1
ATOM 3076 C C . PHE A 1 394 ? 6.197 -9.191 -9.255 1.00 84.50 394 PHE A C 1
ATOM 3078 O O . PHE A 1 394 ? 6.292 -9.713 -10.363 1.00 84.50 394 PHE A O 1
ATOM 3085 N N . ILE A 1 395 ? 6.079 -7.873 -9.103 1.00 86.38 395 ILE A N 1
ATOM 3086 C CA . ILE A 1 395 ? 6.118 -6.905 -10.202 1.00 86.38 395 ILE A CA 1
ATOM 3087 C C . ILE A 1 395 ? 7.398 -6.079 -10.061 1.00 86.38 395 ILE A C 1
ATOM 3089 O O . ILE A 1 395 ? 7.585 -5.409 -9.047 1.00 86.38 395 ILE A O 1
ATOM 3093 N N . LEU A 1 396 ? 8.262 -6.102 -11.075 1.00 85.69 396 LEU A N 1
ATOM 3094 C CA . LEU A 1 396 ? 9.504 -5.330 -11.113 1.00 85.69 396 LEU A CA 1
ATOM 3095 C C . LEU A 1 396 ? 9.560 -4.502 -12.402 1.00 85.69 396 LEU A C 1
ATOM 3097 O O . LEU A 1 396 ? 9.401 -5.042 -13.493 1.00 85.69 396 LEU A O 1
ATOM 3101 N N . ASP A 1 397 ? 9.777 -3.196 -12.265 1.00 85.38 397 ASP A N 1
ATOM 3102 C CA . ASP A 1 397 ? 9.934 -2.238 -13.367 1.00 85.38 397 ASP A CA 1
ATOM 3103 C C . ASP A 1 397 ? 11.314 -1.570 -13.295 1.00 85.38 397 ASP A C 1
ATOM 3105 O O . ASP A 1 397 ? 11.811 -1.322 -12.195 1.00 85.38 397 ASP A O 1
ATOM 3109 N N . GLY A 1 398 ? 11.913 -1.259 -14.448 1.00 78.00 398 GLY A N 1
ATOM 3110 C CA . GLY A 1 398 ? 13.191 -0.538 -14.537 1.00 78.00 398 GLY A CA 1
ATOM 3111 C C . GLY A 1 398 ? 14.445 -1.346 -14.164 1.00 78.00 398 GLY A C 1
ATOM 3112 O O . GLY A 1 398 ? 15.442 -0.760 -13.755 1.00 78.00 398 GLY A O 1
ATOM 3113 N N . LEU A 1 399 ? 14.427 -2.680 -14.266 1.00 78.00 399 LEU A N 1
ATOM 3114 C CA . LEU A 1 399 ? 15.604 -3.534 -14.001 1.00 78.00 399 LEU A CA 1
ATOM 3115 C C . LEU A 1 399 ? 16.770 -3.291 -14.994 1.00 78.00 399 LEU A C 1
ATOM 3117 O O . LEU A 1 399 ? 17.928 -3.619 -14.723 1.00 78.00 399 LEU A O 1
ATOM 3121 N N . ASP A 1 400 ? 16.468 -2.698 -16.146 1.00 73.81 400 ASP A N 1
ATOM 3122 C CA . ASP A 1 400 ? 17.421 -2.175 -17.122 1.00 73.81 400 ASP A CA 1
ATOM 3123 C C . ASP A 1 400 ? 18.193 -0.939 -16.619 1.00 73.81 400 ASP A C 1
ATOM 3125 O O . ASP A 1 400 ? 19.337 -0.749 -17.025 1.00 73.81 400 ASP A O 1
ATOM 3129 N N . GLU A 1 401 ? 17.633 -0.170 -15.678 1.00 76.25 401 GLU A N 1
ATOM 3130 C CA . GLU A 1 401 ? 18.275 1.004 -15.054 1.00 76.25 401 GLU A CA 1
ATOM 3131 C C . GLU A 1 401 ? 19.312 0.612 -13.973 1.00 76.25 401 GLU A C 1
ATOM 3133 O O . GLU A 1 401 ? 20.132 1.435 -13.566 1.00 76.25 401 GLU A O 1
ATOM 3138 N N . CYS A 1 402 ? 19.287 -0.635 -13.484 1.00 73.69 402 CYS A N 1
ATOM 3139 C CA . CYS A 1 402 ? 20.292 -1.174 -12.559 1.00 73.69 402 CYS A CA 1
ATOM 3140 C C . CYS A 1 402 ? 21.599 -1.526 -13.289 1.00 73.69 402 CYS A C 1
ATOM 3142 O O . CYS A 1 402 ? 21.573 -1.947 -14.450 1.00 73.69 402 CYS A O 1
ATOM 3144 N N . ASP A 1 403 ? 22.735 -1.439 -12.587 1.00 81.62 403 ASP A N 1
ATOM 3145 C CA . ASP A 1 403 ? 24.017 -1.940 -13.089 1.00 81.62 403 ASP A CA 1
ATOM 3146 C C . ASP A 1 403 ? 24.010 -3.469 -13.278 1.00 81.62 403 ASP A C 1
ATOM 3148 O O . ASP A 1 403 ? 23.138 -4.181 -12.778 1.00 81.62 403 ASP A O 1
ATOM 3152 N N . GLU A 1 404 ? 24.986 -3.985 -14.024 1.00 77.62 404 GLU A N 1
ATOM 3153 C CA . GLU A 1 404 ? 25.039 -5.396 -14.415 1.00 77.62 404 GLU A CA 1
ATOM 3154 C C . GLU A 1 404 ? 25.154 -6.357 -13.218 1.00 77.62 404 GLU A C 1
ATOM 3156 O O . GLU A 1 404 ? 24.454 -7.371 -13.181 1.00 77.62 404 GLU A O 1
ATOM 3161 N N . ASN A 1 405 ? 25.943 -6.012 -12.194 1.00 79.75 405 ASN A N 1
ATOM 3162 C CA . ASN A 1 405 ? 26.116 -6.852 -11.006 1.00 79.75 405 ASN A CA 1
ATOM 3163 C C . ASN A 1 405 ? 24.850 -6.854 -10.140 1.00 79.75 405 ASN A C 1
ATOM 3165 O O . ASN A 1 405 ? 24.404 -7.914 -9.683 1.00 79.75 405 ASN A O 1
ATOM 3169 N N . ALA A 1 406 ? 24.233 -5.683 -9.945 1.00 79.06 406 ALA A N 1
ATOM 3170 C CA . ALA A 1 406 ? 22.945 -5.577 -9.270 1.00 79.06 406 ALA A CA 1
ATOM 3171 C C . ALA A 1 406 ? 21.863 -6.365 -10.019 1.00 79.06 406 ALA A C 1
ATOM 3173 O O . ALA A 1 406 ? 21.133 -7.141 -9.404 1.00 79.06 406 ALA A O 1
ATOM 3174 N N . ARG A 1 407 ? 21.803 -6.246 -11.352 1.00 74.75 407 ARG A N 1
ATOM 3175 C CA . ARG A 1 407 ? 20.843 -6.962 -12.202 1.00 74.75 407 ARG A CA 1
ATOM 3176 C C . ARG A 1 407 ? 20.967 -8.478 -12.072 1.00 74.75 407 ARG A C 1
ATOM 3178 O O . ARG A 1 407 ? 19.946 -9.136 -11.892 1.00 74.75 407 ARG A O 1
ATOM 3185 N N . ILE A 1 408 ? 22.185 -9.022 -12.127 1.00 75.56 408 ILE A N 1
ATOM 3186 C CA . ILE A 1 408 ? 22.438 -10.461 -11.934 1.00 75.56 408 ILE A CA 1
ATOM 3187 C C . ILE A 1 408 ? 21.954 -10.895 -10.545 1.00 75.56 408 ILE A C 1
ATOM 3189 O O . ILE A 1 408 ? 21.131 -11.800 -10.439 1.00 75.56 408 ILE A O 1
ATOM 3193 N N . THR A 1 409 ? 22.362 -10.183 -9.490 1.00 80.56 409 THR A N 1
ATOM 3194 C CA . THR A 1 409 ? 22.009 -10.531 -8.100 1.00 80.56 409 THR A CA 1
ATOM 3195 C C . THR A 1 409 ? 20.496 -10.463 -7.842 1.00 80.56 409 THR A C 1
ATOM 3197 O O . THR A 1 409 ? 19.927 -11.326 -7.168 1.00 80.56 409 THR A O 1
ATOM 3200 N N . ILE A 1 410 ? 19.814 -9.460 -8.407 1.00 80.75 410 ILE A N 1
ATOM 3201 C CA . ILE A 1 410 ? 18.353 -9.330 -8.345 1.00 80.75 410 ILE A CA 1
ATOM 3202 C C . ILE A 1 410 ? 17.689 -10.496 -9.084 1.00 80.75 410 ILE A C 1
ATOM 3204 O O . ILE A 1 410 ? 16.776 -11.104 -8.531 1.00 80.75 410 ILE A O 1
ATOM 3208 N N . LEU A 1 411 ? 18.140 -10.837 -10.296 1.00 78.88 411 LEU A N 1
ATOM 3209 C CA . LEU A 1 411 ? 17.584 -11.951 -11.070 1.00 78.88 411 LEU A CA 1
ATOM 3210 C C . LEU A 1 411 ? 17.793 -13.301 -10.380 1.00 78.88 411 LEU A C 1
ATOM 3212 O O . LEU A 1 411 ? 16.860 -14.096 -10.345 1.00 78.88 411 LEU A O 1
ATOM 3216 N N . ASP A 1 412 ? 18.954 -13.548 -9.778 1.00 79.31 412 ASP A N 1
ATOM 3217 C CA . ASP A 1 412 ? 19.209 -14.777 -9.020 1.00 79.31 412 ASP A CA 1
ATOM 3218 C C . ASP A 1 412 ? 18.374 -14.842 -7.734 1.00 79.31 412 ASP A C 1
ATOM 3220 O O . ASP A 1 412 ? 17.844 -15.898 -7.391 1.00 79.31 412 ASP A O 1
ATOM 3224 N N . THR A 1 413 ? 18.127 -13.705 -7.080 1.00 76.94 413 THR A N 1
ATOM 3225 C CA . THR A 1 413 ? 17.162 -13.629 -5.970 1.00 76.94 413 THR A CA 1
ATOM 3226 C C . THR A 1 413 ? 15.728 -13.886 -6.448 1.00 76.94 413 THR A C 1
ATOM 3228 O O . THR A 1 413 ? 14.980 -14.606 -5.788 1.00 76.94 413 THR A O 1
ATOM 3231 N N . MET A 1 414 ? 15.331 -13.356 -7.611 1.00 78.00 414 MET A N 1
ATOM 3232 C CA . MET A 1 414 ? 14.023 -13.647 -8.210 1.00 78.00 414 MET A CA 1
ATOM 3233 C C . MET A 1 414 ? 13.901 -15.112 -8.652 1.00 78.00 414 MET A C 1
ATOM 3235 O O . MET A 1 414 ? 12.808 -15.656 -8.564 1.00 78.00 414 MET A O 1
ATOM 3239 N N . ARG A 1 415 ? 14.995 -15.770 -9.065 1.00 75.56 415 ARG A N 1
ATOM 3240 C CA . ARG A 1 415 ? 15.043 -17.212 -9.376 1.00 75.56 415 ARG A CA 1
ATOM 3241 C C . ARG A 1 415 ? 14.904 -18.080 -8.131 1.00 75.56 415 ARG A C 1
ATOM 3243 O O . ARG A 1 415 ? 14.094 -18.995 -8.123 1.00 75.56 415 ARG A O 1
ATOM 3250 N N . ARG A 1 416 ? 15.581 -17.732 -7.034 1.00 74.38 416 ARG A N 1
ATOM 3251 C CA . ARG A 1 416 ? 15.324 -18.360 -5.726 1.00 74.38 416 ARG A CA 1
ATOM 3252 C C . ARG A 1 416 ? 13.852 -18.203 -5.337 1.00 74.38 416 ARG A C 1
ATOM 3254 O O . ARG A 1 416 ? 13.201 -19.169 -4.961 1.00 74.38 416 ARG A O 1
ATOM 3261 N N . PHE A 1 417 ? 13.275 -17.017 -5.546 1.00 71.56 417 PHE A N 1
ATOM 3262 C CA . PHE A 1 417 ? 11.832 -16.824 -5.408 1.00 71.56 417 PHE A CA 1
ATOM 3263 C C . PHE A 1 417 ? 10.981 -17.556 -6.471 1.00 71.56 417 PHE A C 1
ATOM 3265 O O . PHE A 1 417 ? 9.824 -17.795 -6.168 1.00 71.56 417 PHE A O 1
ATOM 3272 N N . GLN A 1 418 ? 11.491 -17.967 -7.641 1.00 68.44 418 GLN A N 1
ATOM 3273 C CA . GLN A 1 418 ? 10.796 -18.828 -8.629 1.00 68.44 418 GLN A CA 1
ATOM 3274 C C . GLN A 1 418 ? 10.734 -20.302 -8.214 1.00 68.44 418 GLN A C 1
ATOM 3276 O O . GLN A 1 418 ? 9.805 -21.013 -8.607 1.00 68.44 418 GLN A O 1
ATOM 3281 N N . ASP A 1 419 ? 11.712 -20.754 -7.429 1.00 62.72 419 ASP A N 1
ATOM 3282 C CA . ASP A 1 419 ? 11.741 -22.097 -6.840 1.00 62.72 419 ASP A CA 1
ATOM 3283 C C . ASP A 1 419 ? 10.822 -22.203 -5.600 1.00 62.72 419 ASP A C 1
ATOM 3285 O O . ASP A 1 419 ? 10.461 -23.303 -5.172 1.00 62.72 419 ASP A O 1
ATOM 3289 N N . ILE A 1 420 ? 10.431 -21.055 -5.028 1.00 54.09 420 ILE A N 1
ATOM 3290 C CA . ILE A 1 420 ? 9.603 -20.913 -3.812 1.00 54.09 420 ILE A CA 1
ATOM 3291 C C . ILE A 1 420 ? 8.171 -20.437 -4.132 1.00 54.09 420 ILE A C 1
ATOM 3293 O O . ILE A 1 420 ? 7.217 -20.838 -3.467 1.00 54.09 420 ILE A O 1
ATOM 3297 N N . PHE A 1 421 ? 8.025 -19.570 -5.133 1.00 49.16 421 PHE A N 1
ATOM 3298 C CA . PHE A 1 421 ? 6.800 -18.912 -5.590 1.00 49.16 421 PHE A CA 1
ATOM 3299 C C . PHE A 1 421 ? 6.714 -18.949 -7.117 1.00 49.16 421 PHE A C 1
ATOM 3301 O O . PHE A 1 421 ? 7.658 -19.304 -7.813 1.00 49.16 421 PHE A O 1
ATOM 3308 N N . ASN A 1 422 ? 5.584 -18.504 -7.663 1.00 37.97 422 ASN A N 1
ATOM 3309 C CA . ASN A 1 422 ? 5.306 -18.669 -9.074 1.00 37.97 422 ASN A CA 1
ATOM 3310 C C . ASN A 1 422 ? 5.769 -17.476 -9.958 1.00 37.97 422 ASN A C 1
ATOM 3312 O O . ASN A 1 422 ? 5.095 -16.452 -9.963 1.00 37.97 422 ASN A O 1
ATOM 3316 N N . LEU A 1 423 ? 6.868 -17.612 -10.734 1.00 35.84 423 LEU A N 1
ATOM 3317 C CA . LEU A 1 423 ? 7.431 -16.595 -11.659 1.00 35.84 423 LEU A CA 1
ATOM 3318 C C . LEU A 1 423 ? 7.984 -17.166 -13.023 1.00 35.84 423 LEU A C 1
ATOM 3320 O O . LEU A 1 423 ? 8.547 -18.245 -13.112 1.00 35.84 423 LEU A O 1
ATOM 3324 N N . HIS A 1 424 ? 7.893 -16.393 -14.112 1.00 39.44 424 HIS A N 1
ATOM 3325 C CA . HIS A 1 424 ? 8.223 -16.637 -15.545 1.00 39.44 424 HIS A CA 1
ATOM 3326 C C . HIS A 1 424 ? 8.607 -15.310 -16.215 1.00 39.44 424 HIS A C 1
ATOM 3328 O O . HIS A 1 424 ? 8.222 -14.237 -15.761 1.00 39.44 424 HIS A O 1
ATOM 3334 N N . LEU A 1 425 ? 9.288 -15.360 -17.351 1.00 29.66 425 LEU A N 1
ATOM 3335 C CA . LEU A 1 425 ? 9.610 -14.178 -18.147 1.00 29.66 425 LEU A CA 1
ATOM 3336 C C . LEU A 1 425 ? 9.703 -14.573 -19.645 1.00 29.66 425 LEU A C 1
ATOM 3338 O O . LEU A 1 425 ? 10.598 -15.340 -19.980 1.00 29.66 425 LEU A O 1
ATOM 3342 N N . TRP A 1 426 ? 8.827 -14.055 -20.532 1.00 27.80 426 TRP A N 1
ATOM 3343 C CA . TRP A 1 426 ? 9.079 -13.886 -21.990 1.00 27.80 426 TRP A CA 1
ATOM 3344 C C . TRP A 1 426 ? 8.189 -12.783 -22.650 1.00 27.80 426 TRP A C 1
ATOM 3346 O O . TRP A 1 426 ? 7.440 -12.110 -21.943 1.00 27.80 426 TRP A O 1
ATOM 3356 N N . GLU A 1 427 ? 8.334 -12.582 -23.972 1.00 24.23 427 GLU A N 1
ATOM 3357 C CA . GLU A 1 427 ? 8.226 -11.347 -24.783 1.00 24.23 427 GLU A CA 1
ATOM 3358 C C . GLU A 1 427 ? 7.435 -11.462 -26.139 1.00 24.23 427 GLU A C 1
ATOM 3360 O O . GLU A 1 427 ? 7.491 -12.505 -26.789 1.00 24.23 427 GLU A O 1
ATOM 3365 N N . LEU A 1 428 ? 6.881 -10.321 -26.620 1.00 24.25 428 LEU A N 1
ATOM 3366 C CA . LEU A 1 428 ? 6.622 -9.869 -28.027 1.00 24.25 428 LEU A CA 1
ATOM 3367 C C . LEU A 1 428 ? 5.359 -10.301 -28.848 1.00 24.25 428 LEU A C 1
ATOM 3369 O O . LEU A 1 428 ? 5.224 -11.450 -29.251 1.00 24.25 428 LEU A O 1
ATOM 3373 N N . GLY A 1 429 ? 4.576 -9.317 -29.355 1.00 24.30 429 GLY A N 1
ATOM 3374 C CA . GLY A 1 429 ? 3.705 -9.467 -30.558 1.00 24.30 429 GLY A CA 1
ATOM 3375 C C . GLY A 1 429 ? 2.626 -8.372 -30.777 1.00 24.30 429 GLY A C 1
ATOM 3376 O O . GLY A 1 429 ? 2.090 -7.852 -29.811 1.00 24.30 429 GLY A O 1
ATOM 3377 N N . THR A 1 430 ? 2.277 -7.981 -32.024 1.00 30.59 430 THR A N 1
ATOM 3378 C CA . THR A 1 430 ? 1.377 -6.819 -32.337 1.00 30.59 430 THR A CA 1
ATOM 3379 C C . THR A 1 430 ? 0.223 -7.099 -33.336 1.00 30.59 430 THR A C 1
ATOM 3381 O O . THR A 1 430 ? 0.431 -7.905 -34.241 1.00 30.59 430 THR A O 1
ATOM 3384 N N . ARG A 1 431 ? -0.915 -6.351 -33.228 1.00 28.53 431 ARG A N 1
ATOM 3385 C CA . ARG A 1 431 ? -1.768 -5.690 -34.295 1.00 28.53 431 ARG A CA 1
ATOM 3386 C C . ARG A 1 431 ? -3.329 -5.756 -34.146 1.00 28.53 431 ARG A C 1
ATOM 3388 O O . ARG A 1 431 ? -3.900 -6.822 -34.326 1.00 28.53 431 ARG A O 1
ATOM 3395 N N . ASP A 1 432 ? -3.978 -4.596 -33.878 1.00 38.59 432 ASP A N 1
ATOM 3396 C CA . ASP A 1 432 ? -4.933 -3.800 -34.739 1.00 38.59 432 ASP A CA 1
ATOM 3397 C C . ASP A 1 432 ? -6.133 -4.510 -35.480 1.00 38.59 432 ASP A C 1
ATOM 3399 O O . ASP A 1 432 ? -5.823 -5.542 -36.079 1.00 38.59 432 ASP A O 1
ATOM 3403 N N . PRO A 1 433 ? -7.437 -4.024 -35.599 1.00 47.28 433 PRO A N 1
ATOM 3404 C CA . PRO A 1 433 ? -7.843 -2.621 -35.964 1.00 47.28 433 PRO A CA 1
ATOM 3405 C C . PRO A 1 433 ? -9.296 -2.002 -35.835 1.00 47.28 433 PRO A C 1
ATOM 3407 O O . PRO A 1 433 ? -10.303 -2.706 -35.787 1.00 47.28 433 PRO A O 1
ATOM 3410 N N . GLY A 1 434 ? -9.435 -0.668 -36.061 1.00 49.88 434 GLY A N 1
ATOM 3411 C CA . GLY A 1 434 ? -10.617 -0.043 -36.751 1.00 49.88 434 GLY A CA 1
ATOM 3412 C C . GLY A 1 434 ? -10.944 1.469 -36.524 1.00 49.88 434 GLY A C 1
ATOM 3413 O O . GLY A 1 434 ? -11.406 1.820 -35.448 1.00 49.88 434 GLY A O 1
ATOM 3414 N N . LEU A 1 435 ? -10.770 2.346 -37.543 1.00 40.88 435 LEU A N 1
ATOM 3415 C CA . LEU A 1 435 ? -10.890 3.843 -37.621 1.00 40.88 435 LEU A CA 1
ATOM 3416 C C . LEU A 1 435 ? -10.258 4.709 -36.508 1.00 40.88 435 LEU A C 1
ATOM 3418 O O . LEU A 1 435 ? -9.559 5.666 -36.831 1.00 40.88 435 LEU A O 1
ATOM 3422 N N . LEU A 1 436 ? -10.383 4.332 -35.232 1.00 46.38 436 LEU A N 1
ATOM 3423 C CA . LEU A 1 436 ? -9.359 4.642 -34.223 1.00 46.38 436 LEU A CA 1
ATOM 3424 C C . LEU A 1 436 ? -7.971 4.367 -34.830 1.00 46.38 436 LEU A C 1
ATOM 3426 O O . LEU A 1 436 ? -7.111 5.236 -34.796 1.00 46.38 436 LEU A O 1
ATOM 3430 N N . ARG A 1 437 ? -7.884 3.259 -35.580 1.00 44.69 437 ARG A N 1
ATOM 3431 C CA . ARG A 1 437 ? -6.876 2.866 -36.578 1.00 44.69 437 ARG A CA 1
ATOM 3432 C C . ARG A 1 437 ? -6.211 3.958 -37.419 1.00 44.69 437 ARG A C 1
ATOM 3434 O O . ARG A 1 437 ? -5.071 3.748 -37.782 1.00 44.69 437 ARG A O 1
ATOM 3441 N N . GLU A 1 438 ? -6.857 5.048 -37.833 1.00 48.06 438 GLU A N 1
ATOM 3442 C CA . GLU A 1 438 ? -6.159 6.050 -38.672 1.00 48.06 438 GLU A CA 1
ATOM 3443 C C . GLU A 1 438 ? -5.279 6.963 -37.820 1.00 48.06 438 GLU A C 1
ATOM 3445 O O . GLU A 1 438 ? -4.099 7.152 -38.115 1.00 48.06 438 GLU A O 1
ATOM 3450 N N . ILE A 1 439 ? -5.835 7.454 -36.711 1.00 50.22 439 ILE A N 1
ATOM 3451 C CA . ILE A 1 439 ? -5.089 8.212 -35.706 1.00 50.22 439 ILE A CA 1
ATOM 3452 C C . ILE A 1 439 ? -4.092 7.277 -35.007 1.00 50.22 439 ILE A C 1
ATOM 3454 O O . ILE A 1 439 ? -2.929 7.629 -34.860 1.00 50.22 439 ILE A O 1
ATOM 3458 N N . GLU A 1 440 ? -4.506 6.061 -34.644 1.00 48.88 440 GLU A N 1
ATOM 3459 C CA . GLU A 1 440 ? -3.639 5.034 -34.069 1.00 48.88 440 GLU A CA 1
ATOM 3460 C C . GLU A 1 440 ? -2.543 4.598 -35.038 1.00 48.88 440 GLU A C 1
ATOM 3462 O O . GLU A 1 440 ? -1.406 4.600 -34.605 1.00 48.88 440 GLU A O 1
ATOM 3467 N N . ASN A 1 441 ? -2.785 4.287 -36.317 1.00 59.03 441 ASN A N 1
ATOM 3468 C CA . ASN A 1 441 ? -1.702 3.876 -37.226 1.00 59.03 441 ASN A CA 1
ATOM 3469 C C . ASN A 1 441 ? -0.688 4.998 -37.420 1.00 59.03 441 ASN A C 1
ATOM 3471 O O . ASN A 1 441 ? 0.500 4.761 -37.228 1.00 59.03 441 ASN A O 1
ATOM 3475 N N . ALA A 1 442 ? -1.136 6.222 -37.713 1.00 59.94 442 ALA A N 1
ATOM 3476 C CA . ALA A 1 442 ? -0.225 7.352 -37.861 1.00 59.94 442 ALA A CA 1
ATOM 3477 C C . ALA A 1 442 ? 0.570 7.613 -36.566 1.00 59.94 442 ALA A C 1
ATOM 3479 O O . ALA A 1 442 ? 1.768 7.906 -36.607 1.00 59.94 442 ALA A O 1
ATOM 3480 N N . LEU A 1 443 ? -0.067 7.438 -35.399 1.00 60.72 443 LEU A N 1
ATOM 3481 C CA . LEU A 1 443 ? 0.610 7.561 -34.113 1.00 60.72 443 LEU A CA 1
ATOM 3482 C C . LEU A 1 443 ? 1.482 6.346 -33.748 1.00 60.72 443 LEU A C 1
ATOM 3484 O O . LEU A 1 443 ? 2.475 6.531 -33.059 1.00 60.72 443 LEU A O 1
ATOM 3488 N N . LEU A 1 444 ? 1.168 5.127 -34.183 1.00 59.16 444 LEU A N 1
ATOM 3489 C CA . LEU A 1 444 ? 1.907 3.889 -33.897 1.00 59.16 444 LEU A CA 1
ATOM 3490 C C . LEU A 1 444 ? 3.136 3.759 -34.802 1.00 59.16 444 LEU A C 1
ATOM 3492 O O . LEU A 1 444 ? 4.219 3.429 -34.312 1.00 59.16 444 LEU A O 1
ATOM 3496 N N . GLU A 1 445 ? 2.980 4.065 -36.092 1.00 65.31 445 GLU A N 1
ATOM 3497 C CA . GLU A 1 445 ? 4.069 4.171 -37.066 1.00 65.31 445 GLU A CA 1
ATOM 3498 C C . GLU A 1 445 ? 5.033 5.292 -36.660 1.00 65.31 445 GLU A C 1
ATOM 3500 O O . GLU A 1 445 ? 6.232 5.047 -36.525 1.00 65.31 445 GLU A O 1
ATOM 3505 N N . GLY A 1 446 ? 4.513 6.490 -36.360 1.00 60.03 446 GLY A N 1
ATOM 3506 C CA . GLY A 1 446 ? 5.322 7.634 -35.931 1.00 60.03 446 GLY A CA 1
ATOM 3507 C C . GLY A 1 446 ? 5.968 7.466 -34.549 1.00 60.03 446 GLY A C 1
ATOM 3508 O O . GLY A 1 446 ? 7.132 7.818 -34.366 1.00 60.03 446 GLY A O 1
ATOM 3509 N N . ALA A 1 447 ? 5.275 6.859 -33.579 1.00 60.19 447 ALA A N 1
ATOM 3510 C CA . ALA A 1 447 ? 5.857 6.577 -32.265 1.00 60.19 447 ALA A CA 1
ATOM 3511 C C . ALA A 1 447 ? 6.947 5.508 -32.312 1.00 60.19 447 ALA A C 1
ATOM 3513 O O . ALA A 1 447 ? 7.757 5.423 -31.386 1.00 60.19 447 ALA A O 1
ATOM 3514 N N . GLN A 1 448 ? 6.907 4.617 -33.306 1.00 58.06 448 GLN A N 1
ATOM 3515 C CA . GLN A 1 448 ? 7.759 3.434 -33.401 1.00 58.06 448 GLN A CA 1
ATOM 3516 C C . GLN A 1 448 ? 7.812 2.612 -32.091 1.00 58.06 448 GLN A C 1
ATOM 3518 O O . GLN A 1 448 ? 8.843 2.013 -31.782 1.00 58.06 448 GLN A O 1
ATOM 3523 N N . GLY A 1 449 ? 6.742 2.622 -31.283 1.00 49.19 449 GLY A N 1
ATOM 3524 C CA . GLY A 1 449 ? 6.697 2.016 -29.944 1.00 49.19 449 GLY A CA 1
ATOM 3525 C C . GLY A 1 449 ? 6.975 2.951 -28.752 1.00 49.19 449 GLY A C 1
ATOM 3526 O O . GLY A 1 449 ? 7.223 2.451 -27.660 1.00 49.19 449 GLY A O 1
ATOM 3527 N N . MET A 1 450 ? 6.940 4.280 -28.911 1.00 55.66 450 MET A N 1
ATOM 3528 C CA . MET A 1 450 ? 7.112 5.277 -27.839 1.00 55.66 450 MET A CA 1
ATOM 3529 C C . MET A 1 450 ? 5.803 6.009 -27.474 1.00 55.66 450 MET A C 1
ATOM 3531 O O . MET A 1 450 ? 5.424 7.008 -28.077 1.00 55.66 450 MET A O 1
ATOM 3535 N N . PHE A 1 451 ? 5.140 5.575 -26.405 1.00 59.06 451 PHE A N 1
ATOM 3536 C CA . PHE A 1 451 ? 3.877 6.155 -25.916 1.00 59.06 451 PHE A CA 1
ATOM 3537 C C . PHE A 1 451 ? 4.008 7.613 -25.424 1.00 59.06 451 PHE A C 1
ATOM 3539 O O . PHE A 1 451 ? 3.060 8.378 -25.539 1.00 59.06 451 PHE A O 1
ATOM 3546 N N . LEU A 1 452 ? 5.179 8.052 -24.947 1.00 57.00 452 LEU A N 1
ATOM 3547 C CA . LEU A 1 452 ? 5.431 9.462 -24.613 1.00 57.00 452 LEU A CA 1
ATOM 3548 C C . LEU A 1 452 ? 5.324 10.369 -25.847 1.00 57.00 452 LEU A C 1
ATOM 3550 O O . LEU A 1 452 ? 4.762 11.456 -25.755 1.00 57.00 452 LEU A O 1
ATOM 3554 N N . TRP A 1 453 ? 5.823 9.909 -26.998 1.00 63.53 453 TRP A N 1
ATOM 3555 C CA . TRP A 1 453 ? 5.645 10.600 -28.272 1.00 63.53 453 TRP A CA 1
ATOM 3556 C C . TRP A 1 453 ? 4.147 10.631 -28.612 1.00 63.53 453 TRP A C 1
ATOM 3558 O O . TRP A 1 453 ? 3.631 11.710 -28.874 1.00 63.53 453 TRP A O 1
ATOM 3568 N N . VAL A 1 454 ? 3.415 9.513 -28.461 1.00 59.97 454 VAL A N 1
ATOM 3569 C CA . VAL A 1 454 ? 1.951 9.454 -28.688 1.00 59.97 454 VAL A CA 1
ATOM 3570 C C . VAL A 1 454 ? 1.201 10.477 -27.831 1.00 59.97 454 VAL A C 1
ATOM 3572 O O . VAL A 1 454 ? 0.404 11.236 -28.368 1.00 59.97 454 VAL A O 1
ATOM 3575 N N . VAL A 1 455 ? 1.474 10.549 -26.524 1.00 56.75 455 VAL A N 1
ATOM 3576 C CA . VAL A 1 455 ? 0.835 11.515 -25.609 1.00 56.75 455 VAL A CA 1
ATOM 3577 C C . VAL A 1 455 ? 1.110 12.955 -26.045 1.00 56.75 455 VAL A C 1
ATOM 3579 O O . VAL A 1 455 ? 0.177 13.742 -26.160 1.00 56.75 455 VAL A O 1
ATOM 3582 N N . LEU A 1 456 ? 2.364 13.286 -26.367 1.00 59.41 456 LEU A N 1
ATOM 3583 C CA . LEU A 1 456 ? 2.742 14.629 -26.819 1.00 59.41 456 LEU A CA 1
ATOM 3584 C C . LEU A 1 456 ? 2.120 15.000 -28.178 1.00 59.41 456 LEU A C 1
ATOM 3586 O O . LEU A 1 456 ? 1.801 16.169 -28.398 1.00 59.41 456 LEU A O 1
ATOM 3590 N N . GLN A 1 457 ? 1.913 14.032 -29.081 1.00 63.19 457 GLN A N 1
ATOM 3591 C CA . GLN A 1 457 ? 1.151 14.269 -30.311 1.00 63.19 457 GLN A CA 1
ATOM 3592 C C . GLN A 1 457 ? -0.346 14.401 -30.049 1.00 63.19 457 GLN A C 1
ATOM 3594 O O . GLN A 1 457 ? -0.970 15.251 -30.668 1.00 63.19 457 GLN A O 1
ATOM 3599 N N . ILE A 1 458 ? -0.930 13.610 -29.142 1.00 59.88 458 ILE A N 1
ATOM 3600 C CA . ILE A 1 458 ? -2.341 13.743 -28.755 1.00 59.88 458 ILE A CA 1
ATOM 3601 C C . ILE A 1 458 ? -2.586 15.138 -28.182 1.00 59.88 458 ILE A C 1
ATOM 3603 O O . ILE A 1 458 ? -3.521 15.798 -28.623 1.00 59.88 458 ILE A O 1
ATOM 3607 N N . ASP A 1 459 ? -1.719 15.634 -27.296 1.00 55.12 459 ASP A N 1
ATOM 3608 C CA . ASP A 1 459 ? -1.785 17.016 -26.810 1.00 55.12 459 ASP A CA 1
ATOM 3609 C C . ASP A 1 459 ? -1.692 18.018 -27.983 1.00 55.12 459 ASP A C 1
ATOM 3611 O O . ASP A 1 459 ? -2.489 18.949 -28.071 1.00 55.12 459 ASP A O 1
ATOM 3615 N N . CYS A 1 460 ? -0.786 17.799 -28.946 1.00 57.59 460 CYS A N 1
ATOM 3616 C CA . CYS A 1 460 ? -0.657 18.653 -30.134 1.00 57.59 460 CYS A CA 1
ATOM 3617 C C . CYS A 1 460 ? -1.848 18.588 -31.108 1.00 57.59 460 CYS A C 1
ATOM 3619 O O . CYS A 1 460 ? -2.114 19.592 -31.766 1.00 57.59 460 CYS A O 1
ATOM 3621 N N . ILE A 1 461 ? -2.527 17.444 -31.232 1.00 60.78 461 ILE A N 1
ATOM 3622 C CA . ILE A 1 461 ? -3.689 17.219 -32.107 1.00 60.78 461 ILE A CA 1
ATOM 3623 C C . ILE A 1 461 ? -4.954 17.783 -31.450 1.00 60.78 461 ILE A C 1
ATOM 3625 O O . ILE A 1 461 ? -5.723 18.476 -32.108 1.00 60.78 461 ILE A O 1
ATOM 3629 N N . CYS A 1 462 ? -5.129 17.582 -30.141 1.00 51.62 462 CYS A N 1
ATOM 3630 C CA . CYS A 1 462 ? -6.227 18.149 -29.350 1.00 51.62 462 CYS A CA 1
ATOM 3631 C C . CYS A 1 462 ? -6.180 19.687 -29.246 1.00 51.62 462 CYS A C 1
ATOM 3633 O O . CYS A 1 462 ? -7.161 20.302 -28.835 1.00 51.62 462 CYS A O 1
ATOM 3635 N N . MET A 1 463 ? -5.060 20.320 -29.612 1.00 52.75 463 MET A N 1
ATOM 3636 C CA . MET A 1 463 ? -4.951 21.777 -29.748 1.00 52.75 463 MET A CA 1
ATOM 3637 C C . MET A 1 463 ? -5.449 22.321 -31.098 1.00 52.75 463 MET A C 1
ATOM 3639 O O . MET A 1 463 ? -5.626 23.537 -31.224 1.00 52.75 463 MET A O 1
ATOM 3643 N N . GLU A 1 464 ? -5.645 21.475 -32.113 1.00 52.16 464 GLU A N 1
ATOM 3644 C CA . GLU A 1 464 ? -6.067 21.918 -33.444 1.00 52.16 464 GLU A CA 1
ATOM 3645 C C . GLU A 1 464 ? -7.586 22.158 -33.479 1.00 52.16 464 GLU A C 1
ATOM 3647 O O . GLU A 1 464 ? -8.388 21.298 -33.129 1.00 52.16 464 GLU A O 1
ATOM 3652 N N . LYS A 1 465 ? -8.001 23.355 -33.911 1.00 46.62 465 LYS A N 1
ATOM 3653 C CA . LYS A 1 465 ? -9.395 23.830 -33.775 1.00 46.62 465 LYS A CA 1
ATOM 3654 C C . LYS A 1 465 ? -10.352 23.375 -34.885 1.00 46.62 465 LYS A C 1
ATOM 3656 O O . LYS A 1 465 ? -11.492 23.829 -34.918 1.00 46.62 465 LYS A O 1
ATOM 3661 N N . THR A 1 466 ? -9.889 22.558 -35.834 1.00 45.59 466 THR A N 1
ATOM 3662 C CA . THR A 1 466 ? -10.684 22.092 -36.984 1.00 45.59 466 THR A CA 1
ATOM 3663 C C . THR A 1 466 ? -10.239 20.705 -37.444 1.00 45.59 466 THR A C 1
ATOM 3665 O O . THR A 1 466 ? -9.050 20.387 -37.403 1.00 45.59 466 THR A O 1
ATOM 3668 N N . ASP A 1 467 ? -11.164 19.924 -38.002 1.00 42.59 467 ASP A N 1
ATOM 3669 C CA . ASP A 1 467 ? -10.879 18.609 -38.598 1.00 42.59 467 ASP A CA 1
ATOM 3670 C C . ASP A 1 467 ? -9.890 18.669 -39.779 1.00 42.59 467 ASP A C 1
ATOM 3672 O O . ASP A 1 467 ? -9.273 17.662 -40.138 1.00 42.59 467 ASP A O 1
ATOM 3676 N N . GLY A 1 468 ? -9.744 19.839 -40.413 1.00 46.09 468 GLY A N 1
ATOM 3677 C CA . GLY A 1 468 ? -8.704 20.099 -41.411 1.00 46.09 468 GLY A CA 1
ATOM 3678 C C . GLY A 1 468 ? -7.317 20.161 -40.768 1.00 46.09 468 GLY A C 1
ATOM 3679 O O . GLY A 1 468 ? -6.426 19.416 -41.169 1.00 46.09 468 GLY A O 1
ATOM 3680 N N . GLY A 1 469 ? -7.169 20.967 -39.710 1.00 52.41 469 GLY A N 1
ATOM 3681 C CA . GLY A 1 469 ? -5.927 21.071 -38.936 1.00 52.41 469 GLY A CA 1
ATOM 3682 C C . GLY A 1 469 ? -5.528 19.760 -38.253 1.00 52.41 469 GLY A C 1
ATOM 3683 O O . GLY A 1 469 ? -4.347 19.428 -38.208 1.00 52.41 469 GLY A O 1
ATOM 3684 N N . ILE A 1 470 ? -6.499 18.955 -37.803 1.00 52.28 470 ILE A N 1
ATOM 3685 C CA . ILE A 1 470 ? -6.245 17.601 -37.281 1.00 52.28 470 ILE A CA 1
ATOM 3686 C C . ILE A 1 470 ? -5.605 16.714 -38.363 1.00 52.28 470 ILE A C 1
ATOM 3688 O O . ILE A 1 470 ? -4.552 16.124 -38.116 1.00 52.28 470 ILE A O 1
ATOM 3692 N N . ARG A 1 471 ? -6.174 16.660 -39.578 1.00 56.22 471 ARG A N 1
ATOM 3693 C CA . ARG A 1 471 ? -5.609 15.865 -40.688 1.00 56.22 471 ARG A CA 1
ATOM 3694 C C . ARG A 1 471 ? -4.245 16.382 -41.153 1.00 56.22 471 ARG A C 1
ATOM 3696 O O . ARG A 1 471 ? -3.362 15.575 -41.424 1.00 56.22 471 ARG A O 1
ATOM 3703 N N . GLU A 1 472 ? -4.038 17.697 -41.197 1.00 61.22 472 GLU A N 1
ATOM 3704 C CA . GLU A 1 472 ? -2.739 18.302 -41.531 1.00 61.22 472 GLU A CA 1
ATOM 3705 C C . GLU A 1 472 ? -1.667 18.013 -40.462 1.00 61.22 472 GLU A C 1
ATOM 3707 O O . GLU A 1 472 ? -0.507 17.749 -40.787 1.00 61.22 472 GLU A O 1
ATOM 3712 N N . SER A 1 473 ? -2.053 18.015 -39.181 1.00 61.59 473 SER A N 1
ATOM 3713 C CA . SER A 1 473 ? -1.169 17.688 -38.058 1.00 61.59 473 SER A CA 1
ATOM 3714 C C . SER A 1 473 ? -0.735 16.218 -38.091 1.00 61.59 473 SER A C 1
ATOM 3716 O O . SER A 1 473 ? 0.457 15.941 -37.930 1.00 61.59 473 SER A O 1
ATOM 3718 N N . ILE A 1 474 ? -1.674 15.308 -38.394 1.00 61.88 474 ILE A N 1
ATOM 3719 C CA . ILE A 1 474 ? -1.441 13.867 -38.597 1.00 61.88 474 ILE A CA 1
ATOM 3720 C C . ILE A 1 474 ? -0.568 13.606 -39.838 1.00 61.88 474 ILE A C 1
ATOM 3722 O O . ILE A 1 474 ? 0.363 12.807 -39.777 1.00 61.88 474 ILE A O 1
ATOM 3726 N N . GLY A 1 475 ? -0.808 14.308 -40.949 1.00 64.19 475 GLY A N 1
ATOM 3727 C CA . GLY A 1 475 ? -0.012 14.169 -42.176 1.00 64.19 475 GLY A CA 1
ATOM 3728 C C . GLY A 1 475 ? 1.440 14.656 -42.057 1.00 64.19 475 GLY A C 1
ATOM 3729 O O . GLY A 1 475 ? 2.275 14.279 -42.872 1.00 64.19 475 GLY A O 1
ATOM 3730 N N . ASN A 1 476 ? 1.756 15.464 -41.038 1.00 65.56 476 ASN A N 1
ATOM 3731 C CA . ASN A 1 476 ? 3.084 16.035 -40.785 1.00 65.56 476 ASN A CA 1
ATOM 3732 C C . ASN A 1 476 ? 3.661 15.612 -39.417 1.00 65.56 476 ASN A C 1
ATOM 3734 O O . ASN A 1 476 ? 4.276 16.424 -38.718 1.00 65.56 476 ASN A O 1
ATOM 3738 N N . LEU A 1 477 ? 3.427 14.376 -38.970 1.00 66.06 477 LEU A N 1
ATOM 3739 C CA . LEU A 1 477 ? 3.957 13.890 -37.689 1.00 66.06 477 LEU A CA 1
ATOM 3740 C C . LEU A 1 477 ? 5.504 13.784 -37.713 1.00 66.06 477 LEU A C 1
ATOM 3742 O O . LEU A 1 477 ? 6.070 13.257 -38.668 1.00 66.06 477 LEU A O 1
ATOM 3746 N N . PRO A 1 478 ? 6.218 14.281 -36.682 1.00 64.94 478 PRO A N 1
ATOM 3747 C CA . PRO A 1 478 ? 7.681 14.283 -36.648 1.00 64.94 478 PRO A CA 1
ATOM 3748 C C . PRO A 1 478 ? 8.238 12.879 -36.377 1.00 64.94 478 PRO A C 1
ATOM 3750 O O . PRO A 1 478 ? 7.882 12.251 -35.381 1.00 64.94 478 PRO A O 1
ATOM 3753 N N . SER A 1 479 ? 9.166 12.426 -37.220 1.00 64.75 479 SER A N 1
ATOM 3754 C CA . SER A 1 479 ? 9.688 11.049 -37.265 1.00 64.75 479 SER A CA 1
ATOM 3755 C C . SER A 1 479 ? 10.457 10.568 -36.028 1.00 64.75 479 SER A C 1
ATOM 3757 O O . SER A 1 479 ? 10.700 9.371 -35.895 1.00 64.75 479 SER A O 1
ATOM 3759 N N . ASP A 1 480 ? 10.872 11.471 -35.138 1.00 58.53 480 ASP A N 1
ATOM 3760 C CA . ASP A 1 480 ? 11.643 11.151 -33.937 1.00 58.53 480 ASP A CA 1
ATOM 3761 C C . ASP A 1 480 ? 11.403 12.159 -32.795 1.00 58.53 480 ASP A C 1
ATOM 3763 O O . ASP A 1 480 ? 10.754 13.200 -32.956 1.00 58.53 480 ASP A O 1
ATOM 3767 N N . LEU A 1 481 ? 11.934 11.840 -31.605 1.00 57.69 481 LEU A N 1
ATOM 3768 C CA . LEU A 1 481 ? 11.877 12.724 -30.435 1.00 57.69 481 LEU A CA 1
ATOM 3769 C C . LEU A 1 481 ? 12.553 14.074 -30.675 1.00 57.69 481 LEU A C 1
ATOM 3771 O O . LEU A 1 481 ? 12.087 15.072 -30.135 1.00 57.69 481 LEU A O 1
ATOM 3775 N N . TYR A 1 482 ? 13.648 14.117 -31.434 1.00 61.94 482 TYR A N 1
ATOM 3776 C CA . TYR A 1 482 ? 14.400 15.349 -31.661 1.00 61.94 482 TYR A CA 1
ATOM 3777 C C . TYR A 1 482 ? 13.545 16.353 -32.441 1.00 61.94 482 TYR A C 1
ATOM 3779 O O . TYR A 1 482 ? 13.319 17.470 -31.984 1.00 61.94 482 TYR A O 1
ATOM 3787 N N . SER A 1 483 ? 12.964 15.901 -33.547 1.00 64.31 483 SER A N 1
ATOM 3788 C CA . SER A 1 483 ? 12.040 16.632 -34.408 1.00 64.31 483 SER A CA 1
ATOM 3789 C C . SER A 1 483 ? 10.751 17.006 -33.670 1.00 64.31 483 SER A C 1
ATOM 3791 O O . SER A 1 483 ? 10.239 18.112 -33.850 1.00 64.31 483 SER A O 1
ATOM 3793 N N . LEU A 1 484 ? 10.245 16.137 -32.783 1.00 65.44 484 LEU A N 1
ATOM 3794 C CA . LEU A 1 484 ? 9.130 16.460 -31.888 1.00 65.44 484 LEU A CA 1
ATOM 3795 C C . LEU A 1 484 ? 9.495 17.583 -30.909 1.00 65.44 484 LEU A C 1
ATOM 3797 O O . LEU A 1 484 ? 8.765 18.569 -30.825 1.00 65.44 484 LEU A O 1
ATOM 3801 N N . PHE A 1 485 ? 10.624 17.489 -30.204 1.00 61.47 485 PHE A N 1
ATOM 3802 C CA . PHE A 1 485 ? 11.065 18.554 -29.305 1.00 61.47 485 PHE A CA 1
ATOM 3803 C C . PHE A 1 485 ? 11.320 19.854 -30.071 1.00 61.47 485 PHE A C 1
ATOM 3805 O O . PHE A 1 485 ? 10.845 20.895 -29.630 1.00 61.47 485 PHE A O 1
ATOM 3812 N N . CYS A 1 486 ? 11.954 19.819 -31.246 1.00 66.44 486 CYS A N 1
ATOM 3813 C CA . CYS A 1 486 ? 12.080 20.978 -32.133 1.00 66.44 486 CYS A CA 1
ATOM 3814 C C . CYS A 1 486 ? 10.711 21.581 -32.487 1.00 66.44 486 CYS A C 1
ATOM 3816 O O . CYS A 1 486 ? 10.529 22.784 -32.320 1.00 66.44 486 CYS A O 1
ATOM 3818 N N . ARG A 1 487 ? 9.716 20.769 -32.873 1.00 66.94 487 ARG A N 1
ATOM 3819 C CA . ARG A 1 487 ? 8.361 21.238 -33.217 1.00 66.94 487 ARG A CA 1
ATOM 3820 C C . ARG A 1 487 ? 7.599 21.808 -32.017 1.00 66.94 487 ARG A C 1
ATOM 3822 O O . ARG A 1 487 ? 6.929 22.828 -32.166 1.00 66.94 487 ARG A O 1
ATOM 3829 N N . VAL A 1 488 ? 7.710 21.199 -30.835 1.00 63.41 488 VAL A N 1
ATOM 3830 C CA . VAL A 1 488 ? 7.136 21.724 -29.580 1.00 63.41 488 VAL A CA 1
ATOM 3831 C C . VAL A 1 488 ? 7.797 23.051 -29.220 1.00 63.41 488 VAL A C 1
ATOM 3833 O O . VAL A 1 488 ? 7.098 24.024 -28.941 1.00 63.41 488 VAL A O 1
ATOM 3836 N N . LEU A 1 489 ? 9.129 23.122 -29.309 1.00 63.75 489 LEU A N 1
ATOM 3837 C CA . LEU A 1 489 ? 9.898 24.341 -29.078 1.00 63.75 489 LEU A CA 1
ATOM 3838 C C . LEU A 1 489 ? 9.543 25.434 -30.108 1.00 63.75 489 LEU A C 1
ATOM 3840 O O . LEU A 1 489 ? 9.444 26.602 -29.739 1.00 63.75 489 LEU A O 1
ATOM 3844 N N . ASP A 1 490 ? 9.301 25.101 -31.374 1.00 65.12 490 ASP A N 1
ATOM 3845 C CA . ASP A 1 490 ? 8.917 26.071 -32.407 1.00 65.12 490 ASP A CA 1
ATOM 3846 C C . ASP A 1 490 ? 7.452 26.520 -32.303 1.00 65.12 490 ASP A C 1
ATOM 3848 O O . ASP A 1 490 ? 7.164 27.706 -32.495 1.00 65.12 490 ASP A O 1
ATOM 3852 N N . LYS A 1 491 ? 6.525 25.631 -31.908 1.00 60.03 491 LYS A N 1
ATOM 3853 C CA . LYS A 1 491 ? 5.156 26.023 -31.527 1.00 60.03 491 LYS A CA 1
ATOM 3854 C C . LYS A 1 491 ? 5.186 26.952 -30.299 1.00 60.03 491 LYS A C 1
ATOM 3856 O O . LYS A 1 491 ? 4.519 27.986 -30.315 1.00 60.03 491 LYS A O 1
ATOM 3861 N N . SER A 1 492 ? 6.002 26.674 -29.274 1.00 56.84 492 SER A N 1
ATOM 3862 C CA . SER A 1 492 ? 6.079 27.508 -28.060 1.00 56.84 492 SER A CA 1
ATOM 3863 C C . SER A 1 492 ? 6.839 28.832 -28.238 1.00 56.84 492 SER A C 1
ATOM 3865 O O . SER A 1 492 ? 6.526 29.800 -27.536 1.00 56.84 492 SER A O 1
ATOM 3867 N N . LYS A 1 493 ? 7.753 28.947 -29.218 1.00 56.19 493 LYS A N 1
ATOM 3868 C CA . LYS A 1 493 ? 8.405 30.227 -29.579 1.00 56.19 493 LYS A CA 1
ATOM 3869 C C . LYS A 1 493 ? 7.382 31.319 -29.909 1.00 56.19 493 LYS A C 1
ATOM 3871 O O . LYS A 1 493 ? 7.641 32.487 -29.633 1.00 56.19 493 LYS A O 1
ATOM 3876 N N . ARG A 1 494 ? 6.209 30.950 -30.442 1.00 52.25 494 ARG A N 1
ATOM 3877 C CA . ARG A 1 494 ? 5.102 31.877 -30.746 1.00 52.25 494 ARG A CA 1
ATOM 3878 C C . ARG A 1 494 ? 4.390 32.421 -29.493 1.00 52.25 494 ARG A C 1
ATOM 3880 O O . ARG A 1 494 ? 3.698 33.426 -29.593 1.00 52.25 494 ARG A O 1
ATOM 3887 N N . LEU A 1 495 ? 4.563 31.788 -28.326 1.00 48.09 495 LEU A N 1
ATOM 3888 C CA . LEU A 1 495 ? 3.862 32.101 -27.066 1.00 48.09 495 LEU A CA 1
ATOM 3889 C C . LEU A 1 495 ? 4.758 32.774 -25.999 1.00 48.09 495 LEU A C 1
ATOM 3891 O O . LEU A 1 495 ? 4.258 33.505 -25.134 1.00 48.09 495 LEU A O 1
ATOM 3895 N N . ALA A 1 496 ? 6.077 32.528 -26.012 1.00 52.88 496 ALA A N 1
ATOM 3896 C CA . ALA A 1 496 ? 7.023 33.113 -25.045 1.00 52.88 496 ALA A CA 1
ATOM 3897 C C . ALA A 1 496 ? 8.506 33.102 -25.514 1.00 52.88 496 ALA A C 1
ATOM 3899 O O . ALA A 1 496 ? 9.347 32.456 -24.878 1.00 52.88 496 ALA A O 1
ATOM 3900 N N . PRO A 1 497 ? 8.880 33.841 -26.579 1.00 56.72 497 PRO A N 1
ATOM 3901 C CA . PRO A 1 497 ? 10.181 33.683 -27.249 1.00 56.72 497 PRO A CA 1
ATOM 3902 C C . PRO A 1 497 ? 11.418 33.994 -26.382 1.00 56.72 497 PRO A C 1
ATOM 3904 O O . PRO A 1 497 ? 12.483 33.427 -26.613 1.00 56.72 497 PRO A O 1
ATOM 3907 N N . LEU A 1 498 ? 11.302 34.872 -25.377 1.00 58.56 498 LEU A N 1
ATOM 3908 C CA . LEU A 1 498 ? 12.450 35.379 -24.605 1.00 58.56 498 LEU A CA 1
ATOM 3909 C C . LEU A 1 498 ? 12.979 34.426 -23.518 1.00 58.56 498 LEU A C 1
ATOM 3911 O O . LEU A 1 498 ? 14.163 34.475 -23.189 1.00 58.56 498 LEU A O 1
ATOM 3915 N N . PHE A 1 499 ? 12.126 33.575 -22.939 1.00 60.94 499 PHE A N 1
ATOM 3916 C CA . PHE A 1 499 ? 12.487 32.770 -21.759 1.00 60.94 499 PHE A CA 1
ATOM 3917 C C . PHE A 1 499 ? 12.790 31.311 -22.090 1.00 60.94 499 PHE A C 1
ATOM 3919 O O . PHE A 1 499 ? 13.651 30.701 -21.459 1.00 60.94 499 PHE A O 1
ATOM 3926 N N . GLN A 1 500 ? 12.134 30.758 -23.107 1.00 64.06 500 GLN A N 1
ATOM 3927 C CA . GLN A 1 500 ? 12.233 29.348 -23.475 1.00 64.06 500 GLN A CA 1
ATOM 3928 C C . GLN A 1 500 ? 13.678 28.840 -23.701 1.00 64.06 500 GLN A C 1
ATOM 3930 O O . GLN A 1 500 ? 13.997 27.772 -23.172 1.00 64.06 500 GLN A O 1
ATOM 3935 N N . PRO A 1 501 ? 14.597 29.565 -24.381 1.00 64.38 501 PRO A N 1
ATOM 3936 C CA . PRO A 1 501 ? 15.975 29.096 -24.545 1.00 64.38 501 PRO A CA 1
ATOM 3937 C C . PRO A 1 501 ? 16.761 29.077 -23.229 1.00 64.38 501 PRO A C 1
ATOM 3939 O O . PRO A 1 501 ? 17.657 28.251 -23.070 1.00 64.38 501 PRO A O 1
ATOM 3942 N N . LYS A 1 502 ? 16.435 29.969 -22.279 1.00 66.69 502 LYS A N 1
ATOM 3943 C CA . LYS A 1 502 ? 17.018 29.932 -20.931 1.00 66.69 502 LYS A CA 1
ATOM 3944 C C . LYS A 1 502 ? 16.455 28.762 -20.128 1.00 66.69 502 LYS A C 1
ATOM 3946 O O . LYS A 1 502 ? 17.248 28.018 -19.572 1.00 66.69 502 LYS A O 1
ATOM 3951 N N . ILE A 1 503 ? 15.130 28.558 -20.130 1.00 70.44 503 ILE A N 1
ATOM 3952 C CA . ILE A 1 503 ? 14.473 27.429 -19.441 1.00 70.44 503 ILE A CA 1
ATOM 3953 C C . ILE A 1 503 ? 15.126 26.112 -19.860 1.00 70.44 503 ILE A C 1
ATOM 3955 O O . ILE A 1 503 ? 15.568 25.349 -19.007 1.00 70.44 503 ILE A O 1
ATOM 3959 N N . LEU A 1 504 ? 15.248 25.873 -21.170 1.00 69.00 504 LEU A N 1
ATOM 3960 C CA . LEU A 1 504 ? 15.823 24.634 -21.683 1.00 69.00 504 LEU A CA 1
ATOM 3961 C C . LEU A 1 504 ? 17.301 24.474 -21.287 1.00 69.00 504 LEU A C 1
ATOM 3963 O O . LEU A 1 504 ? 17.698 23.391 -20.875 1.00 69.00 504 LEU A O 1
ATOM 3967 N N . LYS A 1 505 ? 18.104 25.548 -21.330 1.00 70.69 505 LYS A N 1
ATOM 3968 C CA . LYS A 1 505 ? 19.499 25.524 -20.852 1.00 70.69 505 LYS A CA 1
ATOM 3969 C C . LYS A 1 505 ? 19.600 25.233 -19.353 1.00 70.69 505 LYS A C 1
ATOM 3971 O O . LYS A 1 505 ? 20.446 24.440 -18.961 1.00 70.69 505 LYS A O 1
ATOM 3976 N N . CYS A 1 506 ? 18.738 25.830 -18.530 1.00 70.12 506 CYS A N 1
ATOM 3977 C CA . CYS A 1 506 ? 18.689 25.566 -17.093 1.00 70.12 506 CYS A CA 1
ATOM 3978 C C . CYS A 1 506 ? 18.310 24.109 -16.805 1.00 70.12 506 CYS A C 1
ATOM 3980 O O . CYS A 1 506 ? 18.956 23.487 -15.974 1.00 70.12 506 CYS A O 1
ATOM 3982 N N . LEU A 1 507 ? 17.324 23.550 -17.515 1.00 71.06 507 LEU A N 1
ATOM 3983 C CA . LEU A 1 507 ? 16.924 22.146 -17.367 1.00 71.06 507 LEU A CA 1
ATOM 3984 C C . LEU A 1 507 ? 18.018 21.169 -17.826 1.00 71.06 507 LEU A C 1
ATOM 3986 O O . LEU A 1 507 ? 18.263 20.185 -17.140 1.00 71.06 507 LEU A O 1
ATOM 3990 N N . LEU A 1 508 ? 18.697 21.446 -18.944 1.00 70.06 508 LEU A N 1
ATOM 3991 C CA . LEU A 1 508 ? 19.780 20.599 -19.468 1.00 70.06 508 LEU A CA 1
ATOM 3992 C C . LEU A 1 508 ? 21.064 20.654 -18.625 1.00 70.06 508 LEU A C 1
ATOM 3994 O O . LEU A 1 508 ? 21.822 19.691 -18.614 1.00 70.06 508 LEU A O 1
ATOM 3998 N N . ALA A 1 509 ? 21.323 21.769 -17.936 1.00 71.38 509 ALA A N 1
ATOM 3999 C CA . ALA A 1 509 ? 22.486 21.937 -17.062 1.00 71.38 509 ALA A CA 1
ATOM 4000 C C . ALA A 1 509 ? 22.214 21.560 -15.591 1.00 71.38 509 ALA A C 1
ATOM 4002 O O . ALA A 1 509 ? 23.126 21.616 -14.764 1.00 71.38 509 ALA A O 1
ATOM 4003 N N . ALA A 1 510 ? 20.974 21.217 -15.232 1.00 72.94 510 ALA A N 1
ATOM 4004 C CA . ALA A 1 510 ? 20.606 20.928 -13.854 1.00 72.94 510 ALA A CA 1
ATOM 4005 C C . ALA A 1 510 ? 20.991 19.497 -13.451 1.00 72.94 510 ALA A C 1
ATOM 4007 O O . ALA A 1 510 ? 20.451 18.522 -13.963 1.00 72.94 510 ALA A O 1
ATOM 4008 N N . TYR A 1 511 ? 21.867 19.378 -12.450 1.00 59.03 511 TYR A N 1
ATOM 4009 C CA . TYR A 1 511 ? 22.269 18.094 -11.858 1.00 59.03 511 TYR A CA 1
ATOM 4010 C C . TYR A 1 511 ? 21.115 17.345 -11.154 1.00 59.03 511 TYR A C 1
ATOM 4012 O O . TYR A 1 511 ? 21.169 16.134 -10.968 1.00 59.03 511 TYR A O 1
ATOM 4020 N N . ARG A 1 512 ? 20.058 18.062 -10.759 1.00 66.94 512 ARG A N 1
ATOM 4021 C CA . ARG A 1 512 ? 18.825 17.513 -10.174 1.00 66.94 512 ARG A CA 1
ATOM 4022 C C . ARG A 1 512 ? 17.607 18.279 -10.694 1.00 66.94 512 ARG A C 1
ATOM 4024 O O . ARG A 1 512 ? 17.772 19.431 -11.095 1.00 66.94 512 ARG A O 1
ATOM 4031 N N . PRO A 1 513 ? 16.382 17.727 -10.610 1.00 62.53 513 PRO A N 1
ATOM 4032 C CA . PRO A 1 513 ? 15.169 18.481 -10.906 1.00 62.53 513 PRO A CA 1
ATOM 4033 C C . PRO A 1 513 ? 15.123 19.816 -10.144 1.00 62.53 513 PRO A C 1
ATOM 4035 O O . PRO A 1 513 ? 15.271 19.858 -8.917 1.00 62.53 513 PRO A O 1
ATOM 4038 N N . LEU A 1 514 ? 14.938 20.907 -10.891 1.00 63.44 514 LEU A N 1
ATOM 4039 C CA . LEU A 1 514 ? 14.768 22.252 -10.344 1.00 63.44 514 LEU A CA 1
ATOM 4040 C C . LEU A 1 514 ? 13.336 22.423 -9.834 1.00 63.44 514 LEU A C 1
ATOM 4042 O O . LEU A 1 514 ? 12.372 22.031 -10.496 1.00 63.44 514 LEU A O 1
ATOM 4046 N N . THR A 1 515 ? 13.186 23.055 -8.676 1.00 70.12 515 THR A N 1
ATOM 4047 C CA . THR A 1 515 ? 11.887 23.573 -8.237 1.00 70.12 515 THR A CA 1
ATOM 4048 C C . THR A 1 515 ? 11.460 24.756 -9.112 1.00 70.12 515 THR A C 1
ATOM 4050 O O . THR A 1 515 ? 12.284 25.407 -9.758 1.00 70.12 515 THR A O 1
ATOM 4053 N N . ALA A 1 516 ? 10.160 25.068 -9.123 1.00 62.19 516 ALA A N 1
ATOM 4054 C CA . ALA A 1 516 ? 9.642 26.217 -9.869 1.00 62.19 516 ALA A CA 1
ATOM 4055 C C . ALA A 1 516 ? 10.297 27.544 -9.434 1.00 62.19 516 ALA A C 1
ATOM 4057 O O . ALA A 1 516 ? 10.498 28.420 -10.269 1.00 62.19 516 ALA A O 1
ATOM 4058 N N . GLU A 1 517 ? 10.673 27.659 -8.157 1.00 60.50 517 GLU A N 1
ATOM 4059 C CA . GLU A 1 517 ? 11.326 28.842 -7.593 1.00 60.50 517 GLU A CA 1
ATOM 4060 C C . GLU A 1 517 ? 12.801 28.946 -8.007 1.00 60.50 517 GLU A C 1
ATOM 4062 O O . GLU A 1 517 ? 13.235 29.995 -8.473 1.00 60.50 517 GLU A O 1
ATOM 4067 N N . GLU A 1 518 ? 13.554 27.843 -7.963 1.00 66.75 518 GLU A N 1
ATOM 4068 C CA . GLU A 1 518 ? 14.937 27.804 -8.469 1.00 66.75 518 GLU A CA 1
ATOM 4069 C C . GLU A 1 518 ? 14.999 28.110 -9.973 1.00 66.75 518 GLU A C 1
ATOM 4071 O O . GLU A 1 518 ? 15.898 28.813 -10.436 1.00 66.75 518 GLU A O 1
ATOM 4076 N N . LEU A 1 519 ? 14.014 27.635 -10.744 1.00 68.94 519 LEU A N 1
ATOM 4077 C CA . LEU A 1 519 ? 13.881 27.994 -12.154 1.00 68.94 519 LEU A CA 1
ATOM 4078 C C . LEU A 1 519 ? 13.533 29.485 -12.324 1.00 68.94 519 LEU A C 1
ATOM 4080 O O . LEU A 1 519 ? 14.074 30.130 -13.218 1.00 68.94 519 LEU A O 1
ATOM 4084 N N . ARG A 1 520 ? 12.685 30.060 -11.458 1.00 65.81 520 ARG A N 1
ATOM 4085 C CA . ARG A 1 520 ? 12.348 31.498 -11.446 1.00 65.81 520 ARG A CA 1
ATOM 4086 C C . ARG A 1 520 ? 13.583 32.366 -11.237 1.00 65.81 520 ARG A C 1
ATOM 4088 O O . ARG A 1 520 ? 13.808 33.293 -12.017 1.00 65.81 520 ARG A O 1
ATOM 4095 N N . GLU A 1 521 ? 14.406 32.026 -10.248 1.00 69.25 521 GLU A N 1
ATOM 4096 C CA . GLU A 1 521 ? 15.669 32.717 -9.982 1.00 69.25 521 GLU A CA 1
ATOM 4097 C C . GLU A 1 521 ? 16.655 32.557 -11.151 1.00 69.25 521 GLU A C 1
ATOM 4099 O O . GLU A 1 521 ? 17.199 33.552 -11.632 1.00 69.25 521 GLU A O 1
ATOM 4104 N N . ALA A 1 522 ? 16.818 31.345 -11.696 1.00 71.12 522 ALA A N 1
ATOM 4105 C CA . ALA A 1 522 ? 17.717 31.092 -12.825 1.00 71.12 522 ALA A CA 1
ATOM 4106 C C . ALA A 1 522 ? 17.346 31.883 -14.101 1.00 71.12 522 ALA A C 1
ATOM 4108 O O . ALA A 1 522 ? 18.226 32.288 -14.866 1.00 71.12 522 ALA A O 1
ATOM 4109 N N . LEU A 1 523 ? 16.056 32.152 -14.334 1.00 69.56 523 LEU A N 1
ATOM 4110 C CA . LEU A 1 523 ? 15.590 32.943 -15.483 1.00 69.56 523 LEU A CA 1
ATOM 4111 C C . LEU A 1 523 ? 15.825 34.451 -15.330 1.00 69.56 523 LEU A C 1
ATOM 4113 O O . LEU A 1 523 ? 16.063 35.128 -16.344 1.00 69.56 523 LEU A O 1
ATOM 4117 N N . ALA A 1 524 ? 15.792 34.959 -14.094 1.00 66.94 524 ALA A N 1
ATOM 4118 C CA . ALA A 1 524 ? 15.996 36.370 -13.767 1.00 66.94 524 ALA A CA 1
ATOM 4119 C C . ALA A 1 524 ? 17.449 36.838 -14.002 1.00 66.94 524 ALA A C 1
ATOM 4121 O O . ALA A 1 524 ? 17.687 38.017 -14.271 1.00 66.94 524 ALA A O 1
ATOM 4122 N N . VAL A 1 525 ? 18.427 35.922 -13.978 1.00 66.50 525 VAL A N 1
ATOM 4123 C CA . VAL A 1 525 ? 19.850 36.243 -14.187 1.00 66.50 525 VAL A CA 1
ATOM 4124 C C . VAL A 1 525 ? 20.118 36.730 -15.620 1.00 66.50 525 VAL A C 1
ATOM 4126 O O . VAL A 1 525 ? 19.750 36.084 -16.609 1.00 66.50 525 VAL A O 1
ATOM 4129 N N . LYS A 1 526 ? 20.812 37.867 -15.750 1.00 61.88 526 LYS A N 1
ATOM 4130 C CA . LYS A 1 526 ? 21.357 38.404 -17.011 1.00 61.88 526 LYS A CA 1
ATOM 4131 C C . LYS A 1 526 ? 22.883 38.469 -16.919 1.00 61.88 526 LYS A C 1
ATOM 4133 O O . LYS A 1 526 ? 23.423 38.889 -15.900 1.00 61.88 526 LYS A O 1
ATOM 4138 N N . ALA A 1 527 ? 23.572 38.075 -17.990 1.00 57.31 527 ALA A N 1
ATOM 4139 C CA . ALA A 1 527 ? 25.028 38.172 -18.060 1.00 57.31 527 ALA A CA 1
ATOM 4140 C C . ALA A 1 527 ? 25.480 39.638 -17.919 1.00 57.31 527 ALA A C 1
ATOM 4142 O O . ALA A 1 527 ? 24.887 40.526 -18.530 1.00 57.31 527 ALA A O 1
ATOM 4143 N N . GLY A 1 528 ? 26.514 39.876 -17.108 1.00 58.22 528 GLY A N 1
ATOM 4144 C CA . GLY A 1 528 ? 27.066 41.212 -16.856 1.00 58.22 528 GLY A CA 1
ATOM 4145 C C . GLY A 1 528 ? 26.367 42.036 -15.767 1.00 58.22 528 GLY A C 1
ATOM 4146 O O . GLY A 1 528 ? 26.792 43.161 -15.532 1.00 58.22 528 GLY A O 1
ATOM 4147 N N . ILE A 1 529 ? 25.337 41.513 -15.084 1.00 59.00 529 ILE A N 1
ATOM 4148 C CA . ILE A 1 529 ? 24.647 42.236 -14.001 1.00 59.00 529 ILE A CA 1
ATOM 4149 C C . ILE A 1 529 ? 24.776 41.474 -12.678 1.00 59.00 529 ILE A C 1
ATOM 4151 O O . ILE A 1 529 ? 24.251 40.375 -12.528 1.00 59.00 529 ILE A O 1
ATOM 4155 N N . THR A 1 530 ? 25.464 42.080 -11.709 1.00 53.25 530 THR A N 1
ATOM 4156 C CA . THR A 1 530 ? 25.747 41.521 -10.372 1.00 53.25 530 THR A CA 1
ATOM 4157 C C . THR A 1 530 ? 24.732 41.910 -9.292 1.00 53.25 530 THR A C 1
ATOM 4159 O O . THR A 1 530 ? 24.827 41.419 -8.171 1.00 53.25 530 THR A O 1
ATOM 4162 N N . ILE A 1 531 ? 23.758 42.776 -9.599 1.00 51.22 531 ILE A N 1
ATOM 4163 C CA . ILE A 1 531 ? 22.789 43.312 -8.629 1.00 51.22 531 ILE A CA 1
ATOM 4164 C C . ILE A 1 531 ? 21.384 42.760 -8.918 1.00 51.22 531 ILE A C 1
ATOM 4166 O O . ILE A 1 531 ? 20.890 42.831 -10.044 1.00 51.22 531 ILE A O 1
ATOM 4170 N N . ARG A 1 532 ? 20.737 42.209 -7.883 1.00 50.03 532 ARG A N 1
ATOM 4171 C CA . ARG A 1 532 ? 19.410 41.574 -7.943 1.00 50.03 532 ARG A CA 1
ATOM 4172 C C . ARG A 1 532 ? 18.292 42.626 -8.014 1.00 50.03 532 ARG A C 1
ATOM 4174 O O . ARG A 1 532 ? 17.985 43.254 -7.006 1.00 50.03 532 ARG A O 1
ATOM 4181 N N . HIS A 1 533 ? 17.640 42.761 -9.170 1.00 50.69 533 HIS A N 1
ATOM 4182 C CA . HIS A 1 533 ? 16.399 43.533 -9.326 1.00 50.69 533 HIS A CA 1
ATOM 4183 C C . HIS A 1 533 ? 15.170 42.617 -9.297 1.00 50.69 533 HIS A C 1
ATOM 4185 O O . HIS A 1 533 ? 15.069 41.694 -10.106 1.00 50.69 533 HIS A O 1
ATOM 4191 N N . ARG A 1 534 ? 14.209 42.901 -8.403 1.00 48.88 534 ARG A N 1
ATOM 4192 C CA . ARG A 1 534 ? 12.922 42.173 -8.342 1.00 48.88 534 ARG A CA 1
ATOM 4193 C C . ARG A 1 534 ? 12.095 42.349 -9.620 1.00 48.88 534 ARG A C 1
ATOM 4195 O O . ARG A 1 534 ? 11.339 41.459 -9.983 1.00 48.88 534 ARG A O 1
ATOM 4202 N N . ASP A 1 535 ? 12.304 43.452 -10.335 1.00 47.75 535 ASP A N 1
ATOM 4203 C CA . ASP A 1 535 ? 11.570 43.835 -11.550 1.00 47.75 535 ASP A CA 1
ATOM 4204 C C . ASP A 1 535 ? 11.832 42.914 -12.760 1.00 47.75 535 ASP A C 1
ATOM 4206 O O . ASP A 1 535 ? 11.188 43.054 -13.800 1.00 47.75 535 ASP A O 1
ATOM 4210 N N . TRP A 1 536 ? 12.799 41.992 -12.662 1.00 48.97 536 TRP A N 1
ATOM 4211 C CA . TRP A 1 536 ? 13.112 40.999 -13.702 1.00 48.97 536 TRP A CA 1
ATOM 4212 C C . TRP A 1 536 ? 12.744 39.566 -13.308 1.00 48.97 536 TRP A C 1
ATOM 4214 O O . TRP A 1 536 ? 13.003 38.636 -14.076 1.00 48.97 536 TRP A O 1
ATOM 4224 N N . GLU A 1 537 ? 12.155 39.370 -12.129 1.00 50.72 537 GLU A N 1
ATOM 4225 C CA . GLU A 1 537 ? 11.615 38.074 -11.745 1.00 50.72 537 GLU A CA 1
ATOM 4226 C C . GLU A 1 537 ? 10.329 37.792 -12.550 1.00 50.72 537 GLU A C 1
ATOM 4228 O O . GLU A 1 537 ? 9.494 38.671 -12.768 1.00 50.72 537 GLU A O 1
ATOM 4233 N N . VAL A 1 538 ? 10.159 36.559 -13.043 1.00 53.56 538 VAL A N 1
ATOM 4234 C CA . VAL A 1 538 ? 8.951 36.192 -13.801 1.00 53.56 538 VAL A CA 1
ATOM 4235 C C . VAL A 1 538 ? 7.781 36.094 -12.822 1.00 53.56 538 VAL A C 1
ATOM 4237 O O . VAL A 1 538 ? 7.709 35.140 -12.050 1.00 53.56 538 VAL A O 1
ATOM 4240 N N . ASN A 1 539 ? 6.878 37.080 -12.867 1.00 44.47 539 ASN A N 1
ATOM 4241 C CA . ASN A 1 539 ? 5.738 37.203 -11.947 1.00 44.47 539 ASN A CA 1
ATOM 4242 C C . ASN A 1 539 ? 4.824 35.971 -11.918 1.00 44.47 539 ASN A C 1
ATOM 4244 O O . ASN A 1 539 ? 4.179 35.724 -10.904 1.00 44.47 539 ASN A O 1
ATOM 4248 N N . ASP A 1 540 ? 4.758 35.208 -13.012 1.00 49.81 540 ASP A N 1
ATOM 4249 C CA . ASP A 1 540 ? 3.942 34.003 -13.067 1.00 49.81 540 ASP A CA 1
ATOM 4250 C C . ASP A 1 540 ? 4.509 32.965 -14.047 1.00 49.81 540 ASP A C 1
ATOM 4252 O O . ASP A 1 540 ? 4.387 33.077 -15.270 1.00 49.81 540 ASP A O 1
ATOM 4256 N N . ILE A 1 541 ? 5.174 31.948 -13.496 1.00 47.12 541 ILE A N 1
ATOM 4257 C CA . ILE A 1 541 ? 5.633 30.778 -14.259 1.00 47.12 541 ILE A CA 1
ATOM 4258 C C . ILE A 1 541 ? 4.485 29.784 -14.468 1.00 47.12 541 ILE A C 1
ATOM 4260 O O . ILE A 1 541 ? 4.493 29.050 -15.453 1.00 47.12 541 ILE A O 1
ATOM 4264 N N . LEU A 1 542 ? 3.492 29.750 -13.575 1.00 37.22 542 LEU A N 1
ATOM 4265 C CA . LEU A 1 542 ? 2.484 28.693 -13.546 1.00 37.22 542 LEU A CA 1
ATOM 4266 C C . LEU A 1 542 ? 1.278 29.001 -14.440 1.00 37.22 542 LEU A C 1
ATOM 4268 O O . LEU A 1 542 ? 0.802 28.076 -15.099 1.00 37.22 542 LEU A O 1
ATOM 4272 N N . SER A 1 543 ? 0.826 30.255 -14.573 1.00 40.44 543 SER A N 1
ATOM 4273 C CA . SER A 1 543 ? -0.321 30.565 -15.451 1.00 40.44 543 SER A CA 1
ATOM 4274 C C . SER A 1 543 ? -0.056 30.311 -16.934 1.00 40.44 543 SER A C 1
ATOM 4276 O O . SER A 1 543 ? -0.979 29.961 -17.673 1.00 40.44 543 SER A O 1
ATOM 4278 N N . LYS A 1 544 ? 1.205 30.377 -17.382 1.00 40.56 544 LYS A N 1
ATOM 4279 C CA . LYS A 1 544 ? 1.593 29.969 -18.746 1.00 40.56 544 LYS A CA 1
ATOM 4280 C C . LYS A 1 544 ? 1.628 28.452 -18.969 1.00 40.56 544 LYS A C 1
ATOM 4282 O O . LYS A 1 544 ? 1.624 28.034 -20.121 1.00 40.56 544 LYS A O 1
ATOM 4287 N N . PHE A 1 545 ? 1.611 27.642 -17.908 1.00 37.00 545 PHE A N 1
ATOM 4288 C CA . PHE A 1 545 ? 1.389 26.193 -17.999 1.00 37.00 545 PHE A CA 1
ATOM 4289 C C . PHE A 1 545 ? -0.070 25.796 -17.703 1.00 37.00 545 PHE A C 1
ATOM 4291 O O . PHE A 1 545 ? -0.526 24.775 -18.208 1.00 37.00 545 PHE A O 1
ATOM 4298 N N . SER A 1 546 ? -0.835 26.585 -16.935 1.00 31.02 546 SER A N 1
ATOM 4299 C CA . SER A 1 546 ? -2.246 26.281 -16.631 1.00 31.02 546 SER A CA 1
ATOM 4300 C C . SER A 1 546 ? -3.245 26.781 -17.682 1.00 31.02 546 SER A C 1
ATOM 4302 O O . SER A 1 546 ? -4.364 26.275 -17.742 1.00 31.02 546 SER A O 1
ATOM 4304 N N . SER A 1 547 ? -2.858 27.726 -18.544 1.00 30.75 547 SER A N 1
ATOM 4305 C CA . SER A 1 547 ? -3.724 28.277 -19.605 1.00 30.75 547 SER A CA 1
ATOM 4306 C C . SER A 1 547 ? -4.113 27.268 -20.701 1.00 30.75 547 SER A C 1
ATOM 4308 O O . SER A 1 547 ? -5.021 27.546 -21.476 1.00 30.75 547 SER A O 1
ATOM 4310 N N . GLN A 1 548 ? -3.519 26.068 -20.727 1.00 35.81 548 GLN A N 1
ATOM 4311 C CA . GLN A 1 548 ? -3.962 24.954 -21.582 1.00 35.81 548 GLN A CA 1
ATOM 4312 C C . GLN A 1 548 ? -5.026 24.034 -20.946 1.00 35.81 548 GLN A C 1
ATOM 4314 O O . GLN A 1 548 ? -5.442 23.073 -21.583 1.00 35.81 548 GLN A O 1
ATOM 4319 N N . GLN A 1 549 ? -5.501 24.302 -19.720 1.00 29.00 549 GLN A N 1
ATOM 4320 C CA . GLN A 1 549 ? -6.551 23.493 -19.069 1.00 29.00 549 GLN A CA 1
ATOM 4321 C C . GLN A 1 549 ? -7.845 24.252 -18.728 1.00 29.00 549 GLN A C 1
ATOM 4323 O O . GLN A 1 549 ? -8.677 23.703 -18.004 1.00 29.00 549 GLN A O 1
ATOM 4328 N N . GLN A 1 550 ? -8.046 25.482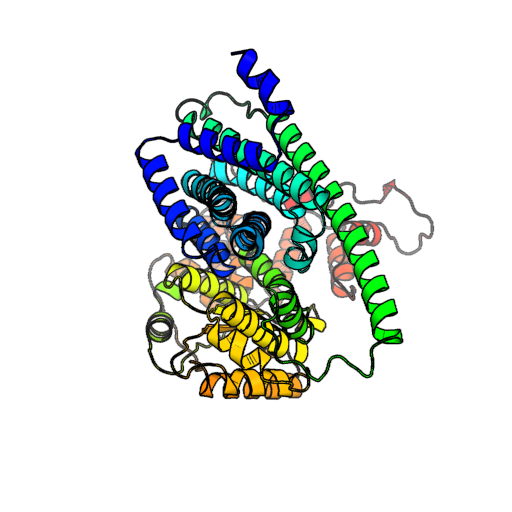 -19.223 1.00 27.08 550 GLN A N 1
ATOM 4329 C CA . GLN A 1 550 ? -9.187 26.304 -18.785 1.00 27.08 550 GLN A CA 1
ATOM 4330 C C . GLN A 1 550 ? -10.103 26.911 -19.859 1.00 27.08 550 GLN A C 1
ATOM 4332 O O . GLN A 1 550 ? -11.150 27.426 -19.481 1.00 27.08 550 GLN A O 1
ATOM 4337 N N . GLU A 1 551 ? -9.814 26.777 -21.160 1.00 26.14 551 GLU A N 1
ATOM 4338 C CA . GLU A 1 551 ? -10.735 27.224 -22.225 1.00 26.14 551 GLU A CA 1
ATOM 4339 C C . GLU A 1 551 ? -10.923 26.191 -23.350 1.00 26.14 551 GLU A C 1
ATOM 4341 O O . GLU A 1 551 ? -10.306 26.242 -24.411 1.00 26.14 551 GLU A O 1
ATOM 4346 N N . SER A 1 552 ? -11.861 25.273 -23.125 1.00 21.80 552 SER A N 1
ATOM 4347 C CA . SER A 1 552 ? -12.754 24.753 -24.171 1.00 21.80 552 SER A CA 1
ATOM 4348 C C . SER A 1 552 ? -14.135 24.550 -23.549 1.00 21.80 552 SER A C 1
ATOM 4350 O O . SER A 1 552 ? -14.495 23.475 -23.078 1.00 21.80 552 SER A O 1
ATOM 4352 N N . VAL A 1 553 ? -14.891 25.648 -23.476 1.00 22.70 553 VAL A N 1
ATOM 4353 C CA . VAL A 1 553 ? -16.319 25.616 -23.152 1.00 22.70 553 VAL A CA 1
ATOM 4354 C C . VAL A 1 553 ? -17.078 25.347 -24.447 1.00 22.70 553 VAL A C 1
ATOM 4356 O O . VAL A 1 553 ? -17.335 26.286 -25.201 1.00 22.70 553 VAL A O 1
ATOM 4359 N N . LEU A 1 554 ? -17.377 24.068 -24.693 1.00 25.52 554 LEU A N 1
ATOM 4360 C CA . LEU A 1 554 ? -18.677 23.530 -25.134 1.00 25.52 554 LEU A CA 1
ATOM 4361 C C . LEU A 1 554 ? -18.603 21.997 -25.238 1.00 25.52 554 LEU A C 1
ATOM 4363 O O . LEU A 1 554 ? -17.736 21.503 -25.988 1.00 25.52 554 LEU A O 1
#

Radius of gyration: 27.0 Å; chains: 1; bounding box: 59×68×74 Å

pLDDT: mean 70.56, std 16.48, range [21.8, 93.69]

Foldseek 3Di:
DVVVVVCLVVDFLLVLLVVLLVVLLVPDDPVLNVQLVVQLVVCLVAPDALLVLLQLQLLLCVLQVPDFFTFRLSLLQSLQLLLLSVQLVLQVLPPDSVSNSSSSSLNSLSSSLSNVCSNPNVLSVVVSNLSSLLSVLRDDDLCCSLLVNVDPQLVRLSSQLSSLSSVLSSLSVVQVVCPVPCVPPPDDPVVVSVVSSVSNNVSSVSNVVSCVVVVVVVVVVVVVCVVPPPPPDPDDPDDDRSSVLSVLLVVLLVLFDPDPQVVLLSVLSRVGADDPCVPPPVSVCQLPDQAAADEDDDFDPQLSSSSVLSNSQSVSSNPDVLAQEAEGEADLQDPCRQALRNLLSSRLSSLSSSCSSPPVVLSVQVVVDPFPSHSVSSLVSCQVRQDQSHEYHYYYHDLVSHDPVSSVSNVVSVVSVSSRYHYDYDDDDDDDDDPVVLLCVLLCQQCVGRVNLVVLLVLVLVPDPDPVSNVVSSVDRQNDPVSSVVVVLVVCCVVPVQQSVQLVVCVVPDPHDDDPVNSQVSSLDDPPDPDDDPVSGDPDPVCVVCVSPPDDDD

InterPro domains:
  IPR027417 P-loop containing nucleoside triphosphate hydrolase [G3DSA:3.40.50.300] (280-430)
  IPR027417 P-loop containing nucleoside triphosphate hydrolase [SSF52540] (290-484)
  IPR056884 Nephrocystin 3-like, N-terminal [PF24883] (276-416)

Secondary structure (DSSP, 8-state):
-HHHHHHHTTS-HHHHHHHHHHHHHHTS-HHHHHHHHHHHHHHHHSPPPHHHHHHHHHHHHHHH--STTPPP-HHHHHHHHHHHHHHHHHHHHHS-HHHHHHHHHHHHHHHHHHHHHTT-HHHHHHHHHHHHHHHHSS---TTHHHHHHH-HHHHHHHHHHHHHHHHHHHHHHHHHTTTTTGGGS----HHHHHHHHHHHHHHHHHHHHHHHHHHHHHHHHHHHHHTT-SSSGGG------HHHHHHHHHHHHHHS----HHHHHHHHHHH----GGGG-HHHHHHHH-SSS--------TTSSHHHHHHHHHHHHHHH-TT-EEEEEE--TT-HHHHSHHHHHHHHHHHHHHHHHHH-HHHHHHHHH----SSHHHHHHHHHHHS-TT--EEEEEE-TTSS-HHHHHHHHHHHHHHHHHS------------SSHHHHHHHHHHHHTT-HHHHHHHHHHHHT-SSHHHHHHHHHT--SSHHHHHHHHHHHHHTT-TTTHHHHHHHHHH-SSPPPHHHHHHHHH--TT--S--GGGS-S-SSHHHHTTSS----